Protein AF-A0A9W7G4L8-F1 (afdb_monomer_lite)

Foldseek 3Di:
DDPDDPPPPPPDWFPVLVVLLVLLVVLLVVQCVLPDPDDLSNVLSVLSVVLSVVLCVVCVVCVGHTDDVLLVVLSVLSSLLSVLLSCLSPDDDDDPALSVLLNSLSSVQSSVVSSVSNVVSVVLVLPPDDDPVVVVVVVVVVVVVVVVVVVVVVVVVVLVVLLPDDPFADDPVQKAFPCVPDFPADDPFWTWTWIAGPNDIWIKTKGFPQPDDPVVVVVSVVLVVQQCVVQNPDDDPQAWHWSHWHPPDPGMTITTTHDASNAFQLVQLLPPSSLVSCDPVLLLQQLLSVLVSQLSQVPDVQRKDQQADARNQWGQHSPSHTHGHDSSVMDRDPPDDPVVVVVVVPPDDDPHDLLQFALCCLVVNPVPDDLLRVLLSSLSRLQCSQPSDRRPPPDDNVRSNCCVHPVVDGGDDQRPDPDVLSSVLSCQSNHNDSVSHDGSVVSSVSSVVVVVVVVVVVVVVSVVVVVVVVVVVVVVVVVVVVVVVVVVVVVVVVVVVVVVVVVVVVVVPPDDDDDDDDDDDDDFAEDQEPVVQLVLLVCCLVPVVVSCVPRNDQCNYACQNYAELALSCALSQCDADAPLNYACQNHAELHCNCANNQNYAYAPLNYACQNHAYQACNCAQNQNHAHAPLNYECQNHAYQALNCQQNCCHAHAPCNYECQNYAELHNNCQNNCNYAHAPCNYACQNYAEQDSNCHNVQQYAHQNQNYDCVNHNYQHNNCHNNNNHDPRSDYPPHD

InterPro domains:
  IPR000719 Protein kinase domain [PS50011] (178-450)
  IPR000719 Protein kinase domain [SM00220] (178-447)
  IPR001245 Serine-threonine/tyrosine-protein kinase, catalytic domain [PF07714] (209-445)
  IPR005046 Protein of unknown function DUF285 [PF03382] (623-727)
  IPR008271 Serine/threonine-protein kinase, active site [PS00108] (304-316)
  IPR011009 Protein kinase-like domain superfamily [SSF56112] (170-447)
  IPR011889 Bacterial surface protein 26-residue repeat [TIGR02167] (568-591)
  IPR011889 Bacterial surface protein 26-residue repeat [TIGR02167] (594-616)
  IPR011889 Bacterial surface protein 26-residue repeat [TIGR02167] (618-641)
  IPR011889 Bacterial surface protein 26-residue repeat [TIGR02167] (643-666)
  IPR011889 Bacterial surface protein 26-residue repeat [TIGR02167] (668-692)
  IPR051681 Serine/Threonine Kinases and Pseudokinases [PTHR44329] (178-455)

Structure (mmCIF, N/CA/C/O backbone):
data_AF-A0A9W7G4L8-F1
#
_entry.id   AF-A0A9W7G4L8-F1
#
loop_
_atom_site.group_PDB
_atom_site.id
_atom_site.type_symbol
_atom_site.label_atom_id
_atom_site.label_alt_id
_atom_site.label_comp_id
_atom_site.label_asym_id
_atom_site.label_entity_id
_atom_site.label_seq_id
_atom_site.pdbx_PDB_ins_code
_atom_site.Cartn_x
_atom_site.Cartn_y
_atom_site.Cartn_z
_atom_site.occupancy
_atom_site.B_iso_or_equiv
_atom_site.auth_seq_id
_atom_site.auth_comp_id
_atom_site.auth_asym_id
_atom_site.auth_atom_id
_atom_site.pdbx_PDB_model_num
ATOM 1 N N . MET A 1 1 ? -9.254 -27.328 10.729 1.00 25.34 1 MET A N 1
ATOM 2 C CA . MET A 1 1 ? -8.578 -26.326 9.872 1.00 25.34 1 MET A CA 1
ATOM 3 C C . MET A 1 1 ? -9.595 -25.864 8.834 1.00 25.34 1 MET A C 1
ATOM 5 O O . MET A 1 1 ? -10.132 -26.723 8.161 1.00 25.34 1 MET A O 1
ATOM 9 N N . SER A 1 2 ? -9.994 -24.607 8.681 1.00 24.39 2 SER A N 1
ATOM 10 C CA . SER A 1 2 ? -9.556 -23.349 9.281 1.00 24.39 2 SER A CA 1
ATOM 11 C C . SER A 1 2 ? -10.777 -22.431 9.430 1.00 24.39 2 SER A C 1
ATOM 13 O O . SER A 1 2 ? -11.347 -21.975 8.441 1.00 24.39 2 SER A O 1
ATOM 15 N N . SER A 1 3 ? -11.153 -22.144 10.672 1.00 23.77 3 SER A N 1
ATOM 16 C CA . SER A 1 3 ? -12.127 -21.129 11.091 1.00 23.77 3 SER A CA 1
ATOM 17 C C . SER A 1 3 ? -11.488 -19.731 11.216 1.00 23.77 3 SER A C 1
ATOM 19 O O . SER A 1 3 ? -11.951 -18.885 11.972 1.00 23.77 3 SER A O 1
ATOM 21 N N . SER A 1 4 ? -10.421 -19.458 10.461 1.00 26.75 4 SER A N 1
ATOM 22 C CA . SER A 1 4 ? -9.493 -18.347 10.726 1.00 26.75 4 SER A CA 1
ATOM 23 C C . SER A 1 4 ? -9.721 -17.078 9.892 1.00 26.75 4 SER A C 1
ATOM 25 O O . SER A 1 4 ? -8.791 -16.294 9.741 1.00 26.75 4 SER A O 1
ATOM 27 N N . VAL A 1 5 ? -10.906 -16.855 9.310 1.00 23.89 5 VAL A N 1
ATOM 28 C CA . VAL A 1 5 ? -11.107 -15.723 8.369 1.00 23.89 5 VAL A CA 1
ATOM 29 C C . VAL A 1 5 ? -12.025 -14.613 8.906 1.00 23.89 5 VAL A C 1
ATOM 31 O O . VAL A 1 5 ? -12.007 -13.506 8.378 1.00 23.89 5 VAL A O 1
ATOM 34 N N . ASN A 1 6 ? -12.748 -14.816 10.014 1.00 25.55 6 ASN A N 1
ATOM 35 C CA . ASN A 1 6 ? -13.729 -13.821 10.487 1.00 25.55 6 ASN A CA 1
ATOM 36 C C . ASN A 1 6 ? -13.245 -12.859 11.593 1.00 25.55 6 ASN A C 1
ATOM 38 O O . ASN A 1 6 ? -13.984 -11.943 11.943 1.00 25.5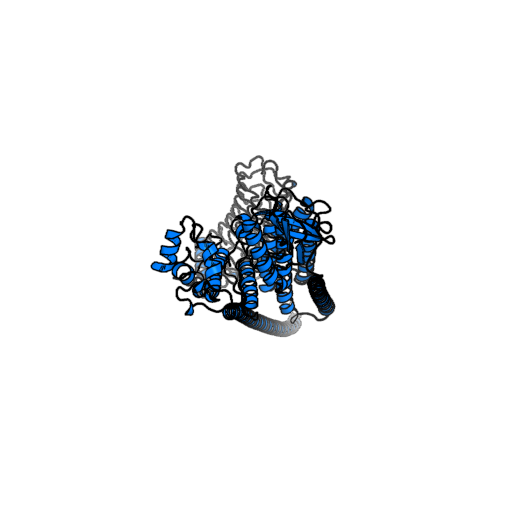5 6 ASN A O 1
ATOM 42 N N . GLY A 1 7 ? -12.015 -12.995 12.101 1.00 24.53 7 GLY A N 1
ATOM 43 C CA . GLY A 1 7 ? -11.478 -12.127 13.168 1.00 24.53 7 GLY A CA 1
ATOM 44 C C . GLY A 1 7 ? -10.692 -10.896 12.696 1.00 24.53 7 GLY A C 1
ATOM 45 O O . GLY A 1 7 ? -10.524 -9.945 13.448 1.00 24.53 7 GLY A O 1
ATOM 46 N N . LEU A 1 8 ? -10.244 -10.866 11.438 1.00 23.50 8 LEU A N 1
ATOM 47 C CA . LEU A 1 8 ? -9.297 -9.853 10.944 1.00 23.50 8 LEU A CA 1
ATOM 48 C C . LEU A 1 8 ? -9.942 -8.576 10.375 1.00 23.50 8 LEU A C 1
ATOM 50 O O . LEU A 1 8 ? -9.229 -7.696 9.909 1.00 23.50 8 LEU A O 1
ATOM 54 N N . SER A 1 9 ? -11.276 -8.434 10.401 1.00 24.00 9 SER A N 1
ATOM 55 C CA . SER A 1 9 ? -11.949 -7.271 9.780 1.00 24.00 9 SER A CA 1
ATOM 56 C C . SER A 1 9 ? -12.398 -6.163 10.745 1.00 24.00 9 SER A C 1
ATOM 58 O O . SER A 1 9 ? -12.967 -5.165 10.288 1.00 24.00 9 SER A O 1
ATOM 60 N N . LYS A 1 10 ? -12.146 -6.295 12.058 1.00 27.48 10 LYS A N 1
ATOM 61 C CA . LYS A 1 10 ? -12.706 -5.381 13.074 1.00 27.48 10 LYS A CA 1
ATOM 62 C C . LYS A 1 10 ? -11.692 -4.575 13.910 1.00 27.48 10 LYS A C 1
ATOM 64 O O . LYS A 1 10 ? -12.142 -3.836 14.770 1.00 27.48 10 LYS A O 1
ATOM 69 N N . VAL A 1 11 ? -10.383 -4.649 13.633 1.00 29.66 11 VAL A N 1
ATOM 70 C CA . VAL A 1 11 ? -9.324 -3.949 14.414 1.00 29.66 11 VAL A CA 1
ATOM 71 C C . VAL A 1 11 ? -8.499 -2.980 13.557 1.00 29.66 11 VAL A C 1
ATOM 73 O O . VAL A 1 11 ? -7.297 -2.841 13.699 1.00 29.66 11 VAL A O 1
ATOM 76 N N . ILE A 1 12 ? -9.123 -2.302 12.607 1.00 30.98 12 ILE A N 1
ATOM 77 C CA . ILE A 1 12 ? -8.446 -1.231 11.872 1.00 30.98 12 ILE A CA 1
ATOM 78 C C . ILE A 1 12 ? -9.491 -0.138 11.737 1.00 30.98 12 ILE A C 1
ATOM 80 O O . ILE A 1 12 ? -10.487 -0.412 11.060 1.00 30.98 12 ILE A O 1
ATOM 84 N N . ASN A 1 13 ? -9.340 0.985 12.462 1.00 35.25 13 ASN A N 1
ATOM 85 C CA . ASN A 1 13 ? -9.648 2.318 11.914 1.00 35.25 13 ASN A CA 1
ATOM 86 C C . ASN A 1 13 ? -9.528 3.556 12.823 1.00 35.25 13 ASN A C 1
ATOM 88 O O . ASN A 1 13 ? -9.537 4.640 12.256 1.00 35.25 13 ASN A O 1
ATOM 92 N N . ASP A 1 14 ? -9.361 3.490 14.144 1.00 33.91 14 ASP A N 1
ATOM 93 C CA . ASP A 1 14 ? -9.405 4.740 14.930 1.00 33.91 14 ASP A CA 1
ATOM 94 C C . ASP A 1 14 ? -7.999 5.204 15.355 1.00 33.91 14 ASP A C 1
ATOM 96 O O . ASP A 1 14 ? -7.433 4.702 16.319 1.00 33.91 14 ASP A O 1
ATOM 100 N N . GLY A 1 15 ? -7.421 6.151 14.599 1.00 41.41 15 GLY A N 1
ATOM 101 C CA . GLY A 1 15 ? -6.197 6.900 14.956 1.00 41.41 15 GLY A CA 1
ATOM 102 C C . GLY A 1 15 ? -5.035 6.789 13.966 1.00 41.41 15 GLY A C 1
ATOM 103 O O . GLY A 1 15 ? -4.274 7.739 13.785 1.00 41.41 15 GLY A O 1
ATOM 104 N N . VAL A 1 16 ? -4.971 5.681 13.229 1.00 43.41 16 VAL A N 1
ATOM 105 C CA . VAL A 1 16 ? -3.884 5.392 12.278 1.00 43.41 16 VAL A CA 1
ATOM 106 C C . VAL A 1 16 ? -3.793 6.459 11.168 1.00 43.41 16 VAL A C 1
ATOM 108 O O . VAL A 1 16 ? -2.751 6.656 10.570 1.00 43.41 16 VAL A O 1
ATOM 111 N N . GLU A 1 17 ? -4.857 7.212 10.905 1.00 44.16 17 GLU A N 1
ATOM 112 C CA . GLU A 1 17 ? -4.937 8.230 9.847 1.00 44.16 17 GLU A CA 1
ATOM 113 C C . GLU A 1 17 ? -4.201 9.531 10.157 1.00 44.16 17 GLU A C 1
ATOM 115 O O . GLU A 1 17 ? -3.585 10.113 9.263 1.00 44.16 17 GLU A O 1
ATOM 120 N N . TYR A 1 18 ? -4.236 9.967 11.417 1.00 42.50 18 TYR A N 1
ATOM 121 C CA . TYR A 1 18 ? -3.480 11.131 11.880 1.00 42.50 18 TYR A CA 1
ATOM 122 C C . TYR A 1 18 ? -2.010 10.776 12.129 1.00 42.50 18 TYR A C 1
ATOM 124 O O . TYR A 1 18 ? -1.139 11.602 11.881 1.00 42.50 18 TYR A O 1
ATOM 132 N N . GLU A 1 19 ? -1.732 9.531 12.523 1.00 44.22 19 GLU A N 1
ATOM 133 C CA . GLU A 1 19 ? -0.383 8.959 12.633 1.00 44.22 19 GLU A CA 1
ATOM 134 C C . GLU A 1 19 ? 0.278 8.840 11.246 1.00 44.22 19 GLU A C 1
ATOM 136 O O . GLU A 1 19 ? 1.390 9.316 11.032 1.00 44.22 19 GLU A O 1
ATOM 141 N N . ILE A 1 20 ? -0.470 8.346 10.249 1.00 43.84 20 ILE A N 1
ATOM 142 C CA . ILE A 1 20 ? -0.084 8.365 8.834 1.00 43.84 20 ILE A CA 1
ATOM 143 C C . ILE A 1 20 ? 0.226 9.797 8.367 1.00 43.84 20 ILE A C 1
ATOM 145 O O . ILE A 1 20 ? 1.242 10.017 7.711 1.00 43.84 20 ILE A O 1
ATOM 149 N N . LEU A 1 21 ? -0.643 10.765 8.667 1.00 44.25 21 LEU A N 1
ATOM 150 C CA . LEU A 1 21 ? -0.461 12.167 8.277 1.00 44.25 21 LEU A CA 1
ATOM 151 C C . LEU A 1 21 ? 0.745 12.823 8.949 1.00 44.25 21 LEU A C 1
ATOM 153 O O . LEU A 1 21 ? 1.451 13.574 8.283 1.00 44.25 21 LEU A O 1
ATOM 157 N N . GLY A 1 22 ? 0.984 12.529 10.228 1.00 49.91 22 GLY A N 1
ATOM 158 C CA . GLY A 1 22 ? 2.140 13.006 10.985 1.00 49.91 22 GLY A CA 1
ATOM 159 C C . GLY A 1 22 ? 3.452 12.472 10.416 1.00 49.91 22 GLY A C 1
ATOM 160 O O . GLY A 1 22 ? 4.349 13.252 10.109 1.00 49.91 22 GLY A O 1
ATOM 161 N N . GLU A 1 23 ? 3.528 11.165 10.154 1.00 48.69 23 GLU A N 1
ATOM 162 C CA . GLU A 1 23 ? 4.689 10.550 9.500 1.00 48.69 23 GLU A CA 1
ATOM 163 C C . GLU A 1 23 ? 4.917 11.102 8.083 1.00 48.69 23 GLU A C 1
ATOM 165 O O . GLU A 1 23 ? 6.047 11.342 7.658 1.00 48.69 23 GLU A O 1
ATOM 170 N N . ILE A 1 24 ? 3.838 11.331 7.332 1.00 48.25 24 ILE A N 1
ATOM 171 C CA . ILE A 1 24 ? 3.895 11.968 6.016 1.00 48.25 24 ILE A CA 1
ATOM 172 C C . ILE A 1 24 ? 4.435 13.409 6.127 1.00 48.25 24 ILE A C 1
ATOM 174 O O . ILE A 1 24 ? 5.245 13.815 5.288 1.00 48.25 24 ILE A O 1
ATOM 178 N N . HIS A 1 25 ? 4.006 14.167 7.139 1.00 56.31 25 HIS A N 1
ATOM 179 C CA . HIS A 1 25 ? 4.469 15.528 7.418 1.00 56.31 25 HIS A CA 1
ATOM 180 C C . HIS A 1 25 ? 5.966 15.564 7.709 1.00 56.31 25 HIS A C 1
ATOM 182 O O . HIS A 1 25 ? 6.697 16.315 7.068 1.00 56.31 25 HIS A O 1
ATOM 188 N N . GLU A 1 26 ? 6.428 14.705 8.613 1.00 55.81 26 GLU A N 1
ATOM 189 C CA . GLU A 1 26 ? 7.828 14.621 9.030 1.00 55.81 26 GLU A CA 1
ATOM 190 C C . GLU A 1 26 ? 8.744 14.226 7.865 1.00 55.81 26 GLU A C 1
ATOM 192 O O . GLU A 1 26 ? 9.827 14.791 7.667 1.00 55.81 26 GLU A O 1
ATOM 197 N N . VAL A 1 27 ? 8.278 13.301 7.022 1.00 50.72 27 VAL A N 1
ATOM 198 C CA . VAL A 1 27 ? 8.968 12.939 5.787 1.00 50.72 27 VAL A CA 1
ATOM 199 C C . VAL A 1 27 ? 9.028 14.129 4.833 1.00 50.72 27 VAL A C 1
ATOM 201 O O . VAL A 1 27 ? 10.099 14.424 4.313 1.00 50.72 27 VAL A O 1
ATOM 204 N N . VAL A 1 28 ? 7.926 14.835 4.583 1.00 52.88 28 VAL A N 1
ATOM 205 C CA . VAL A 1 28 ? 7.925 15.970 3.650 1.00 52.88 28 VAL A CA 1
ATOM 206 C C . VAL A 1 28 ? 8.770 17.136 4.161 1.00 52.88 28 VAL A C 1
ATOM 208 O O . VAL A 1 28 ? 9.534 17.687 3.373 1.00 52.88 28 VAL A O 1
ATOM 211 N N . GLU A 1 29 ? 8.746 17.450 5.455 1.00 60.41 29 GLU A N 1
ATOM 212 C CA . GLU A 1 29 ? 9.620 18.463 6.065 1.00 60.41 29 GLU A CA 1
ATOM 213 C C . GLU A 1 29 ? 11.103 18.077 5.969 1.00 60.41 29 GLU A C 1
ATOM 215 O O . GLU A 1 29 ? 11.949 18.895 5.591 1.00 60.41 29 GLU A O 1
ATOM 220 N N . SER A 1 30 ? 11.425 16.802 6.204 1.00 53.12 30 SER A N 1
ATOM 221 C CA . SER A 1 30 ? 12.777 16.271 5.999 1.00 53.12 30 SER A CA 1
ATOM 222 C C . SER A 1 30 ? 13.229 16.418 4.543 1.00 53.12 30 SER A C 1
ATOM 224 O O . SER A 1 30 ? 14.379 16.756 4.267 1.00 53.12 30 SER A O 1
ATOM 226 N N . LEU A 1 31 ? 12.327 16.221 3.583 1.00 51.66 31 LEU A N 1
ATOM 227 C CA . LEU A 1 31 ? 12.619 16.374 2.159 1.00 51.66 31 LEU A CA 1
ATOM 228 C C . LEU A 1 31 ? 12.718 17.842 1.722 1.00 51.66 31 LEU A C 1
ATOM 230 O O . LEU A 1 31 ? 13.577 18.167 0.902 1.00 51.66 31 LEU A O 1
ATOM 234 N N . GLU A 1 32 ? 11.903 18.736 2.285 1.00 59.34 32 GLU A N 1
ATOM 235 C CA . GLU A 1 32 ? 12.012 20.191 2.103 1.00 59.34 32 GLU A CA 1
ATOM 236 C C . GLU A 1 32 ? 13.376 20.708 2.584 1.00 59.34 32 GLU A C 1
ATOM 238 O O . GLU A 1 32 ? 13.990 21.544 1.915 1.00 59.34 32 GLU A O 1
ATOM 243 N N . SER A 1 33 ? 13.889 20.145 3.683 1.00 58.91 33 SER A N 1
ATOM 244 C CA . SER A 1 33 ? 15.222 20.430 4.226 1.00 58.91 33 SER A CA 1
ATOM 245 C C . SER A 1 33 ? 16.358 19.919 3.323 1.00 58.91 33 SER A C 1
ATOM 247 O O . SER A 1 33 ? 17.348 20.619 3.101 1.00 58.91 33 SER A O 1
ATOM 249 N N . ILE A 1 34 ? 16.205 18.732 2.721 1.00 51.81 34 ILE A N 1
ATOM 250 C CA . ILE A 1 34 ? 17.234 18.109 1.866 1.00 51.81 34 ILE A CA 1
ATOM 251 C C . ILE A 1 34 ? 17.341 18.769 0.475 1.00 51.81 34 ILE A C 1
ATOM 253 O O . ILE A 1 34 ? 18.429 18.822 -0.102 1.00 51.81 34 ILE A O 1
ATOM 257 N N . VAL A 1 35 ? 16.237 19.243 -0.115 1.00 55.12 35 VAL A N 1
ATOM 258 C CA . VAL A 1 35 ? 16.172 19.496 -1.570 1.00 55.12 35 VAL A CA 1
ATOM 259 C C . VAL A 1 35 ? 16.666 20.880 -2.027 1.00 55.12 35 VAL A C 1
ATOM 261 O O . VAL A 1 35 ? 16.933 21.031 -3.217 1.00 55.12 35 VAL A O 1
ATOM 264 N N . GLY A 1 36 ? 16.906 21.852 -1.138 1.00 47.91 36 GLY A N 1
ATOM 265 C CA . GLY A 1 36 ? 17.695 23.068 -1.422 1.00 47.91 36 GLY A CA 1
ATOM 266 C C . GLY A 1 36 ? 17.261 23.908 -2.646 1.00 47.91 36 GLY A C 1
ATOM 267 O O . GLY A 1 36 ? 17.556 23.596 -3.796 1.00 47.91 36 GLY A O 1
ATOM 268 N N . GLY A 1 37 ? 16.597 25.039 -2.385 1.00 48.28 37 GLY A N 1
ATOM 269 C CA . GLY A 1 37 ? 16.167 26.089 -3.329 1.00 48.28 37 GLY A CA 1
ATOM 270 C C . GLY A 1 37 ? 16.635 26.019 -4.799 1.00 48.28 37 GLY A C 1
ATOM 271 O O . GLY A 1 37 ? 17.684 26.564 -5.129 1.00 48.28 37 GLY A O 1
ATOM 272 N N . LYS A 1 38 ? 15.745 25.513 -5.676 1.00 45.59 38 LYS A N 1
ATOM 273 C CA . LYS A 1 38 ? 15.726 25.562 -7.167 1.00 45.59 38 LYS A CA 1
ATOM 274 C C . LYS A 1 38 ? 16.142 24.273 -7.901 1.00 45.59 38 LYS A C 1
ATOM 276 O O . LYS A 1 38 ? 16.933 24.311 -8.839 1.00 45.59 38 LYS A O 1
ATOM 281 N N . SER A 1 39 ? 15.524 23.136 -7.577 1.00 51.03 39 SER A N 1
ATOM 282 C CA . SER A 1 39 ? 15.494 21.976 -8.490 1.00 51.03 39 SER A CA 1
ATOM 283 C C . SER A 1 39 ? 14.071 21.435 -8.678 1.00 51.03 39 SER A C 1
ATOM 285 O O . SER A 1 39 ? 13.209 21.716 -7.852 1.00 51.03 39 SER A O 1
ATOM 287 N N . ALA A 1 40 ? 13.807 20.662 -9.742 1.00 45.88 40 ALA A N 1
ATOM 288 C CA . ALA A 1 40 ? 12.498 20.045 -10.022 1.00 45.88 40 ALA A CA 1
ATOM 289 C C . ALA A 1 40 ? 11.935 19.214 -8.847 1.00 45.88 40 ALA A C 1
ATOM 291 O O . ALA A 1 40 ? 10.723 19.078 -8.712 1.00 45.88 40 ALA A O 1
ATOM 292 N N . ALA A 1 41 ? 12.800 18.733 -7.948 1.00 48.38 41 ALA A N 1
ATOM 293 C CA . ALA A 1 41 ? 12.386 18.071 -6.717 1.00 48.38 41 ALA A CA 1
ATOM 294 C C . ALA A 1 41 ? 11.678 19.023 -5.721 1.00 48.38 41 ALA A C 1
ATOM 296 O O . ALA A 1 41 ? 10.802 18.567 -5.001 1.00 48.38 41 ALA A O 1
ATOM 297 N N . ASN A 1 42 ? 11.945 20.341 -5.724 1.00 55.97 42 ASN A N 1
ATOM 298 C CA . ASN A 1 42 ? 11.228 21.310 -4.869 1.00 55.97 42 ASN A CA 1
ATOM 299 C C . ASN A 1 42 ? 9.764 21.507 -5.283 1.00 55.97 42 ASN A C 1
ATOM 301 O O . ASN A 1 42 ? 8.924 21.803 -4.438 1.00 55.97 42 ASN A O 1
ATOM 305 N N . GLU A 1 43 ? 9.461 21.409 -6.578 1.00 54.66 43 GLU A N 1
ATOM 306 C CA . GLU A 1 43 ? 8.090 21.563 -7.075 1.00 54.66 43 GLU A CA 1
ATOM 307 C C . GLU A 1 43 ? 7.232 20.354 -6.689 1.00 54.66 43 GLU A C 1
ATOM 309 O O . GLU A 1 43 ? 6.071 20.497 -6.319 1.00 54.66 43 GLU A O 1
ATOM 314 N N . GLU A 1 44 ? 7.819 19.161 -6.719 1.00 52.97 44 GLU A N 1
ATOM 315 C CA . GLU A 1 44 ? 7.126 17.925 -6.364 1.00 52.97 44 GLU A CA 1
ATOM 316 C C . GLU A 1 44 ? 7.004 17.739 -4.844 1.00 52.97 44 GLU A C 1
ATOM 318 O O . GLU A 1 44 ? 5.946 17.335 -4.367 1.00 52.97 44 GLU A O 1
ATOM 323 N N . VAL A 1 45 ? 8.008 18.168 -4.071 1.00 56.03 45 VAL A N 1
ATOM 324 C CA . VAL A 1 45 ? 7.892 18.299 -2.611 1.00 56.03 45 VAL A CA 1
ATOM 325 C C . VAL A 1 45 ? 6.793 19.309 -2.250 1.00 56.03 45 VAL A C 1
ATOM 327 O O . VAL A 1 45 ? 5.914 18.980 -1.466 1.00 56.03 45 VAL A O 1
ATOM 330 N N . ARG A 1 46 ? 6.709 20.470 -2.923 1.00 60.78 46 ARG A N 1
ATOM 331 C CA . ARG A 1 46 ? 5.580 21.410 -2.744 1.00 60.78 46 ARG A CA 1
ATOM 332 C C . ARG A 1 46 ? 4.218 20.805 -3.072 1.00 60.78 46 ARG A C 1
ATOM 334 O O . ARG A 1 46 ? 3.232 21.144 -2.415 1.00 60.78 46 ARG A O 1
ATOM 341 N N . LYS A 1 47 ? 4.126 19.963 -4.105 1.00 56.19 47 LYS A N 1
ATOM 342 C CA . LYS A 1 47 ? 2.884 19.252 -4.450 1.00 56.19 47 LYS A CA 1
ATOM 343 C C . LYS A 1 47 ? 2.520 18.222 -3.388 1.00 56.19 47 LYS A C 1
ATOM 345 O O . LYS A 1 47 ? 1.342 18.143 -3.053 1.00 56.19 47 LYS A O 1
ATOM 350 N N . ALA A 1 48 ? 3.497 17.511 -2.823 1.00 53.03 48 ALA A N 1
ATOM 351 C CA . ALA A 1 48 ? 3.289 16.639 -1.670 1.00 53.03 48 ALA A CA 1
ATOM 352 C C . ALA A 1 48 ? 2.768 17.442 -0.465 1.00 53.03 48 ALA A C 1
ATOM 354 O O . ALA A 1 48 ? 1.695 17.125 0.037 1.00 53.03 48 ALA A O 1
ATOM 355 N N . SER A 1 49 ? 3.411 18.559 -0.099 1.00 57.75 49 SER A N 1
ATOM 356 C CA . SER A 1 49 ? 2.953 19.458 0.979 1.00 57.75 49 SER A CA 1
ATOM 357 C C . SER A 1 49 ? 1.544 20.008 0.730 1.00 57.75 49 SER A C 1
ATOM 359 O O . SER A 1 49 ? 0.760 20.202 1.658 1.00 57.75 49 SER A O 1
ATOM 361 N N . LYS A 1 50 ? 1.178 20.262 -0.533 1.00 59.75 50 LYS A N 1
ATOM 362 C CA . LYS A 1 50 ? -0.166 20.724 -0.906 1.00 59.75 50 LYS A CA 1
ATOM 363 C C . LYS A 1 50 ? -1.217 19.613 -0.814 1.00 59.75 50 LYS A C 1
ATOM 365 O O . LYS A 1 50 ? -2.323 19.893 -0.356 1.00 59.75 50 LYS A O 1
ATOM 370 N N . LEU A 1 51 ? -0.877 18.390 -1.226 1.00 53.97 51 LEU A N 1
ATOM 371 C CA . LEU A 1 51 ? -1.746 17.217 -1.106 1.00 53.97 51 LEU A CA 1
ATOM 372 C C . LEU A 1 51 ? -2.010 16.891 0.365 1.00 53.97 51 LEU A C 1
ATOM 374 O O . LEU A 1 51 ? -3.151 16.655 0.741 1.00 53.97 51 LEU A O 1
ATOM 378 N N . ILE A 1 52 ? -0.981 16.981 1.208 1.00 55.59 52 ILE A N 1
ATOM 379 C CA . ILE A 1 52 ? -1.099 16.821 2.659 1.00 55.59 52 ILE A CA 1
ATOM 380 C C . ILE A 1 52 ? -2.094 17.830 3.228 1.00 55.59 52 ILE A C 1
ATOM 382 O O . ILE A 1 52 ? -3.065 17.427 3.850 1.00 55.59 52 ILE A O 1
ATOM 386 N N . LYS A 1 53 ? -1.970 19.118 2.889 1.00 58.62 53 LYS A N 1
ATOM 387 C CA . LYS A 1 53 ? -2.940 20.145 3.315 1.00 58.62 53 LYS A CA 1
ATOM 388 C C . LYS A 1 53 ? -4.370 19.896 2.829 1.00 58.62 53 LYS A C 1
ATOM 390 O O . LYS A 1 53 ? -5.330 20.285 3.494 1.00 58.62 53 LYS A O 1
ATOM 395 N N . GLN A 1 54 ? -4.542 19.294 1.651 1.00 52.97 54 GLN A N 1
ATOM 396 C CA . GLN A 1 54 ? -5.863 18.897 1.149 1.00 52.97 54 GLN A CA 1
ATOM 397 C C . GLN A 1 54 ? -6.435 17.734 1.966 1.00 52.97 54 GLN A C 1
ATOM 399 O O . GLN A 1 54 ? -7.603 17.785 2.349 1.00 52.97 54 GLN A O 1
ATOM 404 N N . VAL A 1 55 ? -5.610 16.732 2.271 1.00 51.78 55 VAL A N 1
ATOM 405 C CA . VAL A 1 55 ? -5.948 15.599 3.138 1.00 51.78 55 VAL A CA 1
ATOM 406 C C . VAL A 1 55 ? -6.287 16.086 4.555 1.00 51.78 55 VAL A C 1
ATOM 408 O O . VAL A 1 55 ? -7.337 15.739 5.084 1.00 51.78 55 VAL A O 1
ATOM 411 N N . GLU A 1 56 ? -5.484 16.970 5.145 1.00 55.12 56 GLU A N 1
ATOM 412 C CA . GLU A 1 56 ? -5.758 17.593 6.445 1.00 55.12 56 GLU A CA 1
ATOM 413 C C . GLU A 1 56 ? -7.095 18.338 6.445 1.00 55.12 56 GLU A C 1
ATOM 415 O O . GLU A 1 56 ? -7.900 18.171 7.355 1.00 55.12 56 GLU A O 1
ATOM 420 N N . GLY A 1 57 ? -7.385 19.120 5.400 1.00 52.78 57 GLY A N 1
ATOM 421 C CA . GLY A 1 57 ? -8.662 19.828 5.270 1.00 52.78 57 GLY A CA 1
ATOM 422 C C . GLY A 1 57 ? -9.874 18.899 5.132 1.00 52.78 57 GLY A C 1
ATOM 423 O O . GLY A 1 57 ? -10.993 19.291 5.466 1.00 52.78 57 GLY A O 1
ATOM 424 N N . VAL A 1 58 ? -9.655 17.675 4.652 1.00 49.22 58 VAL A N 1
ATOM 425 C CA . VAL A 1 58 ? -10.662 16.621 4.513 1.00 49.22 58 VAL A CA 1
ATOM 426 C C . VAL A 1 58 ? -10.904 15.881 5.826 1.00 49.22 58 VAL A C 1
ATOM 428 O O . VAL A 1 58 ? -12.050 15.531 6.101 1.00 49.22 58 VAL A O 1
ATOM 431 N N . ILE A 1 59 ? -9.860 15.651 6.626 1.00 47.19 59 ILE A N 1
ATOM 432 C CA . ILE A 1 59 ? -9.942 14.912 7.896 1.00 47.19 59 ILE A CA 1
ATOM 433 C C . ILE A 1 59 ? -10.250 15.850 9.073 1.00 47.19 59 ILE A C 1
ATOM 435 O O . ILE A 1 59 ? -10.899 15.439 10.028 1.00 47.19 59 ILE A O 1
ATOM 439 N N . ALA A 1 60 ? -9.922 17.142 8.978 1.00 48.38 60 ALA A N 1
ATOM 440 C CA . ALA A 1 60 ? -10.220 18.157 9.995 1.00 48.38 60 ALA A CA 1
ATOM 441 C C . ALA A 1 60 ? -11.685 18.174 10.501 1.00 48.38 60 ALA A C 1
ATOM 443 O O . ALA A 1 60 ? -11.888 18.365 11.700 1.00 48.38 60 ALA A O 1
ATOM 444 N N . PRO A 1 61 ? -12.727 17.941 9.672 1.00 41.84 61 PRO A N 1
ATOM 445 C CA . PRO A 1 61 ? -14.109 17.813 10.144 1.00 41.84 61 PRO A CA 1
ATOM 446 C C . PRO A 1 61 ? -14.407 16.514 10.915 1.00 41.84 61 PRO A C 1
ATOM 448 O O . PRO A 1 61 ? -15.435 16.444 11.591 1.00 41.84 61 PRO A O 1
ATOM 451 N N . TYR A 1 62 ? -13.562 15.486 10.788 1.00 43.75 62 TYR A N 1
ATOM 452 C CA . TYR A 1 62 ? -13.742 14.170 11.403 1.00 43.75 62 TYR A CA 1
ATOM 453 C C . TYR A 1 62 ? -13.174 14.075 12.819 1.00 43.75 62 TYR A C 1
ATOM 455 O O . TYR A 1 62 ? -13.629 13.199 13.531 1.00 43.75 62 TYR A O 1
ATOM 463 N N . ASN A 1 63 ? -12.300 14.987 13.263 1.00 41.94 63 ASN A N 1
ATOM 464 C CA . ASN A 1 63 ? -11.991 15.329 14.667 1.00 41.94 63 ASN A CA 1
ATOM 465 C C . ASN A 1 63 ? -12.265 14.211 15.715 1.00 41.94 63 ASN A C 1
ATOM 467 O O . ASN A 1 63 ? -13.131 14.357 16.583 1.00 41.94 63 ASN A O 1
ATOM 471 N N . GLY A 1 64 ? -11.575 13.069 15.587 1.00 44.34 64 GLY A N 1
ATOM 472 C CA . GLY A 1 64 ? -11.700 11.922 16.502 1.00 44.34 64 GLY A CA 1
ATOM 473 C C . GLY A 1 64 ? -12.908 10.990 16.290 1.00 44.34 64 GLY A C 1
ATOM 474 O O . GLY A 1 64 ? -13.289 10.271 17.209 1.00 44.34 64 GLY A O 1
ATOM 475 N N . LYS A 1 65 ? -13.546 10.993 15.115 1.00 37.47 65 LYS A N 1
ATOM 476 C CA . LYS A 1 65 ? -14.609 10.054 14.713 1.00 37.47 65 LYS A CA 1
ATOM 477 C C . LYS A 1 65 ? -14.112 9.105 13.626 1.00 37.47 65 LYS A C 1
ATOM 479 O O . LYS A 1 65 ? -13.392 9.541 12.738 1.00 37.47 65 LYS A O 1
ATOM 484 N N . GLU A 1 66 ? -14.599 7.861 13.677 1.00 41.16 66 GLU A N 1
ATOM 485 C CA . GLU A 1 66 ? -14.354 6.782 12.707 1.00 41.16 66 GLU A CA 1
ATOM 486 C C . GLU A 1 66 ? -14.459 7.306 11.264 1.00 41.16 66 GLU A C 1
ATOM 488 O O . GLU A 1 66 ? -15.538 7.682 10.786 1.00 41.16 66 GLU A O 1
ATOM 493 N N . VAL A 1 67 ? -13.322 7.359 10.582 1.00 47.50 67 VAL A N 1
ATOM 494 C CA . VAL A 1 67 ? -13.228 7.721 9.172 1.00 47.50 67 VAL A CA 1
ATOM 495 C C . VAL A 1 67 ? -13.457 6.460 8.339 1.00 47.50 67 VAL A C 1
ATOM 497 O O . VAL A 1 67 ? -13.160 5.328 8.739 1.00 47.50 67 VAL A O 1
ATOM 500 N N . ASP A 1 68 ? -14.102 6.640 7.189 1.00 51.53 68 ASP A N 1
ATOM 501 C CA . ASP A 1 68 ? -14.504 5.535 6.324 1.00 51.53 68 ASP A CA 1
ATOM 502 C C . ASP A 1 68 ? -13.279 4.694 5.921 1.00 51.53 68 ASP A C 1
ATOM 504 O O . ASP A 1 68 ? -12.251 5.240 5.523 1.00 51.53 68 ASP A O 1
ATOM 508 N N . LYS A 1 69 ? -13.386 3.358 5.973 1.00 46.44 69 LYS A N 1
ATOM 509 C CA . LYS A 1 69 ? -12.307 2.418 5.596 1.00 46.44 69 LYS A CA 1
ATOM 510 C C . LYS A 1 69 ? -11.700 2.733 4.229 1.00 46.44 69 LYS A C 1
ATOM 512 O O . LYS A 1 69 ? -10.534 2.436 3.999 1.00 46.44 69 LYS A O 1
ATOM 517 N N . ILE A 1 70 ? -12.472 3.334 3.326 1.00 42.28 70 ILE A N 1
ATOM 518 C CA . ILE A 1 70 ? -11.999 3.755 2.003 1.00 42.28 70 ILE A CA 1
ATOM 519 C C . ILE A 1 70 ? -10.986 4.914 2.105 1.00 42.28 70 ILE A C 1
ATOM 521 O O . ILE A 1 70 ? -9.971 4.889 1.411 1.00 42.28 70 ILE A O 1
ATOM 525 N N . VAL A 1 71 ? -11.213 5.887 2.994 1.00 49.88 71 VAL A N 1
ATOM 526 C CA . VAL A 1 71 ? -10.292 7.010 3.252 1.00 49.88 71 VAL A CA 1
ATOM 527 C C . VAL A 1 71 ? -9.044 6.522 3.998 1.00 49.88 71 VAL A C 1
ATOM 529 O O . VAL A 1 71 ? -7.940 6.904 3.621 1.00 49.88 71 VAL A O 1
ATOM 532 N N . PHE A 1 72 ? -9.187 5.581 4.938 1.00 51.81 72 PHE A N 1
ATOM 533 C CA . PHE A 1 72 ? -8.060 4.909 5.597 1.00 51.81 72 PHE A CA 1
ATOM 534 C C . PHE A 1 72 ? -7.096 4.222 4.605 1.00 51.81 72 PHE A C 1
ATOM 536 O O . PHE A 1 72 ? -5.879 4.413 4.662 1.00 51.81 72 PHE A O 1
ATOM 543 N N . PHE A 1 73 ? -7.625 3.436 3.657 1.00 49.25 73 PHE A N 1
ATOM 544 C CA . PHE A 1 73 ? -6.796 2.771 2.642 1.00 49.25 73 PHE A CA 1
ATOM 545 C C . PHE A 1 73 ? -6.154 3.765 1.667 1.00 49.25 73 PHE A C 1
ATOM 547 O O . PHE A 1 73 ? -4.998 3.575 1.292 1.00 49.25 73 PHE A O 1
ATOM 554 N N . ALA A 1 74 ? -6.861 4.841 1.302 1.00 50.25 74 ALA A N 1
ATOM 555 C CA . ALA A 1 74 ? -6.290 5.911 0.487 1.00 50.25 74 ALA A CA 1
ATOM 556 C C . ALA A 1 74 ? -5.120 6.604 1.212 1.00 50.25 74 ALA A C 1
ATOM 558 O O . ALA A 1 74 ? -4.082 6.848 0.605 1.00 50.25 74 ALA A O 1
ATOM 559 N N . LEU A 1 75 ? -5.240 6.845 2.520 1.00 53.19 75 LEU A N 1
ATOM 560 C CA . LEU A 1 75 ? -4.187 7.434 3.353 1.00 53.19 75 LEU A CA 1
ATOM 561 C C . LEU A 1 75 ? -2.951 6.543 3.483 1.00 53.19 75 LEU A C 1
ATOM 563 O O . LEU A 1 75 ? -1.831 7.036 3.359 1.00 53.19 75 LEU A O 1
ATOM 567 N N . GLN A 1 76 ? -3.129 5.233 3.661 1.00 54.69 76 GLN A N 1
ATOM 568 C CA . GLN A 1 76 ? -2.013 4.280 3.655 1.00 54.69 76 GLN A CA 1
ATOM 569 C C . GLN A 1 76 ? -1.281 4.253 2.302 1.00 54.69 76 GLN A C 1
ATOM 571 O O . GLN A 1 76 ? -0.051 4.222 2.267 1.00 54.69 76 GLN A O 1
ATOM 576 N N . ASP A 1 77 ? -2.007 4.344 1.185 1.00 51.09 77 ASP A N 1
ATOM 577 C CA . ASP A 1 77 ? -1.399 4.421 -0.149 1.00 51.09 77 ASP A CA 1
ATOM 578 C C . ASP A 1 77 ? -0.626 5.744 -0.363 1.00 51.09 77 ASP A C 1
ATOM 580 O O . ASP A 1 77 ? 0.450 5.737 -0.980 1.00 51.09 77 ASP A O 1
ATOM 584 N N . VAL A 1 78 ? -1.112 6.871 0.184 1.00 53.06 78 VAL A N 1
ATOM 585 C CA . VAL A 1 78 ? -0.378 8.157 0.224 1.00 53.06 78 VAL A CA 1
ATOM 586 C C . VAL A 1 78 ? 0.906 8.004 1.051 1.00 53.06 78 VAL A C 1
ATOM 588 O O . VAL A 1 78 ? 1.983 8.398 0.599 1.00 53.06 78 VAL A O 1
ATOM 591 N N . ARG A 1 79 ? 0.816 7.383 2.233 1.00 56.50 79 ARG A N 1
ATOM 592 C CA . ARG A 1 79 ? 1.935 7.175 3.164 1.00 56.50 79 ARG A CA 1
ATOM 593 C C . ARG A 1 79 ? 3.061 6.361 2.567 1.00 56.50 79 ARG A C 1
ATOM 595 O O . ARG A 1 79 ? 4.203 6.809 2.539 1.00 56.50 79 ARG A O 1
ATOM 602 N N . GLU A 1 80 ? 2.741 5.179 2.054 1.00 52.91 80 GLU A N 1
ATOM 603 C CA . GLU A 1 80 ? 3.720 4.292 1.427 1.00 52.91 80 GLU A CA 1
ATOM 604 C C . GLU A 1 80 ? 4.388 4.979 0.233 1.00 52.91 80 GLU A C 1
ATOM 606 O O . GLU A 1 80 ? 5.598 4.868 0.021 1.00 52.91 80 GLU A O 1
ATOM 611 N N . SER A 1 81 ? 3.625 5.776 -0.518 1.00 51.50 81 SER A N 1
ATOM 612 C CA . SER A 1 81 ? 4.157 6.570 -1.622 1.00 51.50 81 SER A CA 1
ATOM 613 C C . SER A 1 81 ? 5.182 7.614 -1.169 1.00 51.50 81 SER A C 1
ATOM 615 O O . SER A 1 81 ? 6.199 7.780 -1.846 1.00 51.50 81 SER A O 1
ATOM 617 N N . ILE A 1 82 ? 4.952 8.266 -0.029 1.00 53.12 82 ILE A N 1
ATOM 618 C CA . ILE A 1 82 ? 5.814 9.310 0.544 1.00 53.12 82 ILE A CA 1
ATOM 619 C C . ILE A 1 82 ? 7.030 8.713 1.282 1.00 53.12 82 ILE A C 1
ATOM 621 O O . ILE A 1 82 ? 8.147 9.205 1.131 1.00 53.12 82 ILE A O 1
ATOM 625 N N . LEU A 1 83 ? 6.887 7.579 1.969 1.00 53.09 83 LEU A N 1
ATOM 626 C CA . LEU A 1 83 ? 8.007 6.867 2.608 1.00 53.09 83 LEU A CA 1
ATOM 627 C C . LEU A 1 83 ? 8.996 6.282 1.594 1.00 53.09 83 LEU A C 1
ATOM 629 O O . LEU A 1 83 ? 10.215 6.325 1.783 1.00 53.09 83 LEU A O 1
ATOM 633 N N . ILE A 1 84 ? 8.490 5.743 0.486 1.00 50.44 84 ILE A N 1
ATOM 634 C CA . ILE A 1 84 ? 9.324 5.286 -0.632 1.00 50.44 84 ILE A CA 1
ATOM 635 C C . ILE A 1 84 ? 10.121 6.454 -1.228 1.00 50.44 84 ILE A C 1
ATOM 637 O O . ILE A 1 84 ? 11.292 6.310 -1.577 1.00 50.44 84 ILE A O 1
ATOM 641 N N . LEU A 1 85 ? 9.482 7.613 -1.331 1.00 50.47 85 LEU A N 1
ATOM 642 C CA . LEU A 1 85 ? 10.057 8.847 -1.846 1.00 50.47 85 LEU A CA 1
ATOM 643 C C . LEU A 1 85 ? 11.182 9.358 -0.925 1.00 50.47 85 LEU A C 1
ATOM 645 O O . LEU A 1 85 ? 12.253 9.697 -1.426 1.00 50.47 85 LEU A O 1
ATOM 649 N N . ALA A 1 86 ? 11.012 9.275 0.399 1.00 51.50 86 ALA A N 1
ATOM 650 C CA . ALA A 1 86 ? 12.060 9.550 1.389 1.00 51.50 86 ALA A CA 1
ATOM 651 C C . ALA A 1 86 ? 13.300 8.660 1.208 1.00 51.50 86 ALA A C 1
ATOM 653 O O . ALA A 1 86 ? 14.439 9.133 1.205 1.00 51.50 86 ALA A O 1
ATOM 654 N N . LYS A 1 87 ? 13.079 7.356 1.000 1.00 51.56 87 LYS A N 1
ATOM 655 C CA . LYS A 1 87 ? 14.145 6.357 0.806 1.00 51.56 87 LYS A CA 1
ATOM 656 C C . LYS A 1 87 ? 14.904 6.550 -0.509 1.00 51.56 87 LYS A C 1
ATOM 658 O O . LYS A 1 87 ? 16.111 6.334 -0.560 1.00 51.56 87 LYS A O 1
ATOM 663 N N . LEU A 1 88 ? 14.223 6.986 -1.568 1.00 47.97 88 LEU A N 1
ATOM 664 C CA . LEU A 1 88 ? 14.849 7.277 -2.861 1.00 47.97 88 LEU A CA 1
ATOM 665 C C . LEU A 1 88 ? 15.665 8.584 -2.859 1.00 47.97 88 LEU A C 1
ATOM 667 O O . LEU A 1 88 ? 16.638 8.668 -3.603 1.00 47.97 88 LEU A O 1
ATOM 671 N N . ILE A 1 89 ? 15.312 9.572 -2.024 1.00 49.62 89 ILE A N 1
ATOM 672 C CA . ILE A 1 89 ? 16.111 10.801 -1.828 1.00 49.62 89 ILE A CA 1
ATOM 673 C C . ILE A 1 89 ? 17.370 10.529 -0.997 1.00 49.62 89 ILE A C 1
ATOM 675 O O . ILE A 1 89 ? 18.416 11.122 -1.253 1.00 49.62 89 ILE A O 1
ATOM 679 N N . THR A 1 90 ? 17.278 9.632 -0.015 1.00 49.38 90 THR A N 1
ATOM 680 C CA . THR A 1 90 ? 18.357 9.355 0.949 1.00 49.38 90 THR A CA 1
ATOM 681 C C . THR A 1 90 ? 19.317 8.236 0.507 1.00 49.38 90 THR A C 1
ATOM 683 O O . THR A 1 90 ? 20.437 8.158 1.010 1.00 49.38 90 THR A O 1
ATOM 686 N N . GLY A 1 91 ? 18.934 7.401 -0.471 1.00 42.47 91 GLY A N 1
ATOM 687 C CA . GLY A 1 91 ? 19.773 6.348 -1.064 1.00 42.47 91 GLY A CA 1
ATOM 688 C C . GLY A 1 91 ? 20.859 6.884 -2.015 1.00 42.47 91 GLY A C 1
ATOM 689 O O . GLY A 1 91 ? 20.589 7.617 -2.962 1.00 42.47 91 GLY A O 1
ATOM 690 N N . THR A 1 92 ? 22.114 6.511 -1.769 1.00 40.75 92 THR A N 1
ATOM 691 C CA . THR A 1 92 ? 23.339 7.167 -2.256 1.00 40.75 92 THR A CA 1
ATOM 692 C C . THR A 1 92 ? 23.694 7.024 -3.751 1.00 40.75 92 THR A C 1
ATOM 694 O O . THR A 1 92 ? 23.498 5.999 -4.395 1.00 40.75 92 THR A O 1
ATOM 697 N N . GLN A 1 93 ? 24.307 8.105 -4.261 1.00 46.03 93 GLN A N 1
ATOM 698 C CA . GLN A 1 93 ? 25.258 8.249 -5.381 1.00 46.03 93 GLN A CA 1
ATOM 699 C C . GLN A 1 93 ? 25.479 7.058 -6.349 1.00 46.03 93 GLN A C 1
ATOM 701 O O . GLN A 1 93 ? 26.303 6.188 -6.079 1.00 46.03 93 GLN A O 1
ATOM 706 N N . LYS A 1 94 ? 24.878 7.121 -7.555 1.00 34.62 94 LYS A N 1
ATOM 707 C CA . LYS A 1 94 ? 25.498 6.859 -8.891 1.00 34.62 94 LYS A CA 1
ATOM 708 C C . LYS A 1 94 ? 24.431 6.763 -10.003 1.00 34.62 94 LYS A C 1
ATOM 710 O O . LYS A 1 94 ? 24.064 5.682 -10.437 1.00 34.62 94 LYS A O 1
ATOM 715 N N . SER A 1 95 ? 23.936 7.916 -10.458 1.00 36.69 95 SER A N 1
ATOM 716 C CA . SER A 1 95 ? 23.491 8.235 -11.837 1.00 36.69 95 SER A CA 1
ATOM 717 C C . SER A 1 95 ? 22.661 9.519 -11.752 1.00 36.69 95 SER A C 1
ATOM 719 O O . SER A 1 95 ? 21.456 9.511 -11.533 1.00 36.69 95 SER A O 1
ATOM 721 N N . TYR A 1 96 ? 23.347 10.656 -11.793 1.00 37.62 96 TYR A N 1
ATOM 722 C CA . TYR A 1 96 ? 22.858 11.930 -11.254 1.00 37.62 96 TYR A CA 1
ATOM 723 C C . TYR A 1 96 ? 21.788 12.644 -12.119 1.00 37.62 96 TYR A C 1
ATOM 725 O O . TYR A 1 96 ? 21.374 13.746 -11.779 1.00 37.62 96 TYR A O 1
ATOM 733 N N . PHE A 1 97 ? 21.305 12.035 -13.212 1.00 36.69 97 PHE A N 1
ATOM 734 C CA . PHE A 1 97 ? 20.345 12.671 -14.134 1.00 36.69 97 PHE A CA 1
ATOM 735 C C . PHE A 1 97 ? 19.094 11.824 -14.406 1.00 36.69 97 PHE A C 1
ATOM 737 O O . PHE A 1 97 ? 17.986 12.281 -14.133 1.00 36.69 97 PHE A O 1
ATOM 744 N N . ILE A 1 98 ? 19.258 10.563 -14.830 1.00 37.38 98 ILE A N 1
ATOM 745 C CA . ILE A 1 98 ? 18.130 9.642 -15.076 1.00 37.38 98 ILE A CA 1
ATOM 746 C C . ILE A 1 98 ? 17.376 9.384 -13.771 1.00 37.38 98 ILE A C 1
ATOM 748 O O . ILE A 1 98 ? 16.162 9.531 -13.721 1.00 37.38 98 ILE A O 1
ATOM 752 N N . THR A 1 99 ? 18.094 9.141 -12.670 1.00 39.53 99 THR A N 1
ATOM 753 C CA . THR A 1 99 ? 17.466 8.921 -11.367 1.00 39.53 99 THR A CA 1
ATOM 754 C C . THR A 1 99 ? 16.644 10.125 -10.928 1.00 39.53 99 THR A C 1
ATOM 756 O O . THR A 1 99 ? 15.600 9.901 -10.358 1.00 39.53 99 THR A O 1
ATOM 759 N N . LYS A 1 100 ? 17.016 11.377 -11.244 1.00 39.41 100 LYS A N 1
ATOM 760 C CA . LYS A 1 100 ? 16.283 12.584 -10.809 1.00 39.41 100 LYS A CA 1
ATOM 761 C C . LYS A 1 100 ? 14.981 12.814 -11.596 1.00 39.41 100 LYS A C 1
ATOM 763 O O . LYS A 1 100 ? 13.996 13.255 -11.006 1.00 39.41 100 LYS A O 1
ATOM 768 N N . MET A 1 101 ? 14.964 12.486 -12.891 1.00 36.41 101 MET A N 1
ATOM 769 C CA . MET A 1 101 ? 13.777 12.575 -13.758 1.00 36.41 101 MET A CA 1
ATOM 770 C C . MET A 1 101 ? 12.808 11.405 -13.527 1.00 36.41 101 MET A C 1
ATOM 772 O O . MET A 1 101 ? 11.616 11.654 -13.338 1.00 36.41 101 MET A O 1
ATOM 776 N N . VAL A 1 102 ? 13.332 10.173 -13.390 1.00 39.97 102 VAL A N 1
ATOM 777 C CA . VAL A 1 102 ? 12.566 8.996 -12.925 1.00 39.97 102 VAL A CA 1
ATOM 778 C C . VAL A 1 102 ? 11.876 9.292 -11.598 1.00 39.97 102 VAL A C 1
ATOM 780 O O . VAL A 1 102 ? 10.692 9.025 -11.391 1.00 39.97 102 VAL A O 1
ATOM 783 N N . PHE A 1 103 ? 12.647 9.883 -10.692 1.00 42.94 103 PHE A N 1
ATOM 784 C CA . PHE A 1 103 ? 12.277 10.178 -9.321 1.00 42.94 103 PHE A CA 1
ATOM 785 C C . PHE A 1 103 ? 11.212 11.270 -9.191 1.00 42.94 103 PHE A C 1
ATOM 787 O O . PHE A 1 103 ? 10.195 11.038 -8.538 1.00 42.94 103 PHE A O 1
ATOM 794 N N . ALA A 1 104 ? 11.399 12.429 -9.838 1.00 39.75 104 ALA A N 1
ATOM 795 C CA . ALA A 1 104 ? 10.460 13.555 -9.766 1.00 39.75 104 ALA A CA 1
ATOM 796 C C . ALA A 1 104 ? 9.063 13.166 -10.248 1.00 39.75 104 ALA A C 1
ATOM 798 O O . ALA A 1 104 ? 8.044 13.671 -9.782 1.00 39.75 104 ALA A O 1
ATO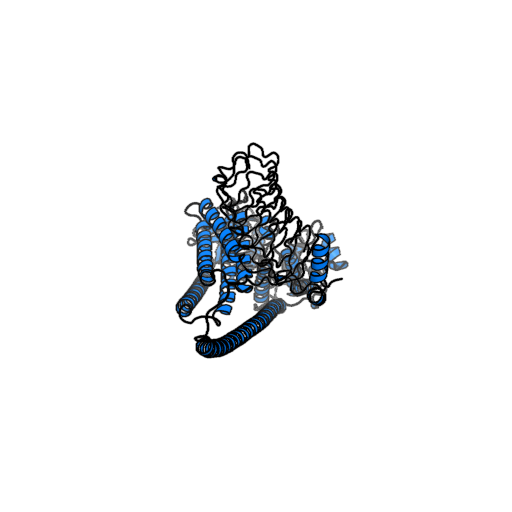M 799 N N . SER A 1 105 ? 9.010 12.222 -11.170 1.00 42.03 105 SER A N 1
ATOM 800 C CA . SER A 1 105 ? 7.788 11.994 -11.880 1.00 42.03 105 SER A CA 1
ATOM 801 C C . SER A 1 105 ? 7.091 10.696 -11.474 1.00 42.03 105 SER A C 1
ATOM 803 O O . SER A 1 105 ? 5.859 10.642 -11.441 1.00 42.03 105 SER A O 1
ATOM 805 N N . THR A 1 106 ? 7.840 9.702 -10.979 1.00 42.81 106 THR A N 1
ATOM 806 C CA . THR A 1 106 ? 7.264 8.623 -10.162 1.00 42.81 106 THR A CA 1
ATOM 807 C C . THR A 1 106 ? 6.577 9.231 -8.934 1.00 42.81 106 THR A C 1
ATOM 809 O O . THR A 1 106 ? 5.487 8.794 -8.560 1.00 42.81 106 THR A O 1
ATOM 812 N N . MET A 1 107 ? 7.168 10.294 -8.366 1.00 45.84 107 MET A N 1
ATOM 813 C CA . MET A 1 107 ? 6.605 11.117 -7.291 1.00 45.84 107 MET A CA 1
ATOM 814 C C . MET A 1 107 ? 5.311 11.833 -7.712 1.00 45.84 107 MET A C 1
ATOM 816 O O . MET A 1 107 ? 4.273 11.591 -7.091 1.00 45.84 107 MET A O 1
ATOM 820 N N . LYS A 1 108 ? 5.327 12.623 -8.799 1.00 46.06 108 LYS A N 1
ATOM 821 C CA . LYS A 1 108 ? 4.139 13.312 -9.353 1.00 46.06 108 LYS A CA 1
ATOM 822 C C . LYS A 1 108 ? 2.933 12.384 -9.478 1.00 46.06 108 LYS A C 1
ATOM 824 O O . LYS A 1 108 ? 1.790 12.745 -9.232 1.00 46.06 108 LYS A O 1
ATOM 829 N N . ASN A 1 109 ? 3.208 11.160 -9.875 1.00 49.25 109 ASN A N 1
ATOM 830 C CA . ASN A 1 109 ? 2.226 10.233 -10.366 1.00 49.25 109 ASN A CA 1
ATOM 831 C C . ASN A 1 109 ? 1.613 9.327 -9.284 1.00 49.25 109 ASN A C 1
ATOM 833 O O . ASN A 1 109 ? 0.441 8.951 -9.359 1.00 49.25 109 ASN A O 1
ATOM 837 N N . LYS A 1 110 ? 2.386 9.034 -8.231 1.00 50.16 110 LYS A N 1
ATOM 838 C CA . LYS A 1 110 ? 1.854 8.458 -6.989 1.00 50.16 110 LYS A CA 1
ATOM 839 C C . LYS A 1 110 ? 0.974 9.458 -6.244 1.00 50.16 110 LYS A C 1
ATOM 841 O O . LYS A 1 110 ? -0.090 9.072 -5.779 1.00 50.16 110 LYS A O 1
ATOM 846 N N . LEU A 1 111 ? 1.368 10.734 -6.216 1.00 48.44 111 LEU A N 1
ATOM 847 C CA . LEU A 1 111 ? 0.577 11.810 -5.612 1.00 48.44 111 LEU A CA 1
ATOM 848 C C . LEU A 1 111 ? -0.746 12.043 -6.360 1.00 48.44 111 LEU A C 1
ATOM 850 O O . LEU A 1 111 ? -1.782 12.185 -5.721 1.00 48.44 111 LEU A O 1
ATOM 854 N N . VAL A 1 112 ? -0.739 12.015 -7.699 1.00 48.38 112 VAL A N 1
ATOM 855 C CA . VAL A 1 112 ? -1.970 12.114 -8.509 1.00 48.38 112 VAL A CA 1
ATOM 856 C C . VAL A 1 112 ? -2.892 10.914 -8.282 1.00 48.38 112 VAL A C 1
ATOM 858 O O . VAL A 1 112 ? -4.068 11.109 -8.006 1.00 48.38 112 VAL A O 1
ATOM 861 N N . ALA A 1 113 ? -2.375 9.681 -8.321 1.00 48.28 113 ALA A N 1
ATOM 862 C CA . ALA A 1 113 ? -3.203 8.490 -8.103 1.00 48.28 113 ALA A CA 1
ATOM 863 C C . ALA A 1 113 ? -3.802 8.431 -6.687 1.00 48.28 113 ALA A C 1
ATOM 865 O O . ALA A 1 113 ? -4.955 8.041 -6.530 1.00 48.28 113 ALA A O 1
ATOM 866 N N . ALA A 1 114 ? -3.025 8.831 -5.681 1.00 49.22 114 ALA A N 1
ATOM 867 C CA . ALA A 1 114 ? -3.474 8.928 -4.301 1.00 49.22 114 ALA A CA 1
ATOM 868 C C . ALA A 1 114 ? -4.525 10.038 -4.109 1.00 49.22 114 ALA A C 1
ATOM 870 O O . ALA A 1 114 ? -5.494 9.852 -3.378 1.00 49.22 114 ALA A O 1
ATOM 871 N N . SER A 1 115 ? -4.374 11.164 -4.816 1.00 47.72 115 SER A N 1
ATOM 872 C CA . SER A 1 115 ? -5.386 12.223 -4.878 1.00 47.72 115 SER A CA 1
ATOM 873 C C . SER A 1 115 ? -6.680 11.747 -5.541 1.00 47.72 115 SER A C 1
ATOM 875 O O . SER A 1 115 ? -7.753 12.052 -5.038 1.00 47.72 115 SER A O 1
ATOM 877 N N . ASP A 1 116 ? -6.603 11.002 -6.646 1.00 49.19 116 ASP A N 1
ATOM 878 C CA . ASP A 1 116 ? -7.786 10.500 -7.355 1.00 49.19 116 ASP A CA 1
ATOM 879 C C . ASP A 1 116 ? -8.568 9.486 -6.496 1.00 49.19 116 ASP A C 1
ATOM 881 O O . ASP A 1 116 ? -9.793 9.583 -6.396 1.00 49.19 116 ASP A O 1
ATOM 885 N N . ASP A 1 117 ? -7.867 8.564 -5.820 1.00 51.56 117 ASP A N 1
ATOM 886 C CA . ASP A 1 117 ? -8.472 7.589 -4.898 1.00 51.56 117 ASP A CA 1
ATOM 887 C C . ASP A 1 117 ? -9.133 8.286 -3.692 1.00 51.56 117 ASP A C 1
ATOM 889 O O . ASP A 1 117 ? -10.223 7.901 -3.261 1.00 51.56 117 ASP A O 1
ATOM 893 N N . LEU A 1 118 ? -8.511 9.352 -3.177 1.00 50.69 118 LEU A N 1
ATOM 894 C CA . LEU A 1 118 ? -9.064 10.178 -2.106 1.00 50.69 118 LEU A CA 1
ATOM 895 C C . LEU A 1 118 ? -10.311 10.950 -2.572 1.00 50.69 118 LEU A C 1
ATOM 897 O O . LEU A 1 118 ? -11.322 10.967 -1.872 1.00 50.69 118 LEU A O 1
ATOM 901 N N . HIS A 1 119 ? -10.296 11.552 -3.765 1.00 51.19 119 HIS A N 1
ATOM 902 C CA . HIS A 1 119 ? -11.455 12.261 -4.324 1.00 51.19 119 HIS A CA 1
ATOM 903 C C . HIS A 1 119 ? -12.629 11.315 -4.621 1.00 51.19 119 HIS A C 1
ATOM 905 O O . HIS A 1 119 ? -13.782 11.693 -4.396 1.00 51.19 119 HIS A O 1
ATOM 911 N N . GLU A 1 120 ? -12.371 10.086 -5.076 1.00 49.91 120 GLU A N 1
ATOM 912 C CA . GLU A 1 120 ? -13.391 9.042 -5.256 1.00 49.91 120 GLU A CA 1
ATOM 913 C C . GLU A 1 120 ? -13.990 8.605 -3.906 1.00 49.91 120 GLU A C 1
ATOM 915 O O . GLU A 1 120 ? -15.217 8.560 -3.750 1.00 49.91 120 GLU A O 1
ATOM 920 N N . ALA A 1 121 ? -13.142 8.400 -2.891 1.00 46.78 121 ALA A N 1
ATOM 921 C CA . ALA A 1 121 ? -13.559 8.106 -1.521 1.00 46.78 121 ALA A CA 1
ATOM 922 C C . ALA A 1 121 ? -14.424 9.229 -0.919 1.00 46.78 121 ALA A C 1
ATOM 924 O O . ALA A 1 121 ? -15.426 8.966 -0.253 1.00 46.78 121 ALA A O 1
ATOM 925 N N . LEU A 1 122 ? -14.107 10.493 -1.202 1.00 46.69 122 LEU A N 1
ATOM 926 C CA . LEU A 1 122 ? -14.825 11.659 -0.676 1.00 46.69 122 LEU A CA 1
ATOM 927 C C . LEU A 1 122 ? -16.116 11.985 -1.425 1.00 46.69 122 LEU A C 1
ATOM 929 O O . LEU A 1 122 ? -17.111 12.379 -0.807 1.00 46.69 122 LEU A O 1
ATOM 933 N N . GLY A 1 123 ? -16.152 11.749 -2.738 1.00 44.88 123 GLY A N 1
ATOM 934 C CA . GLY A 1 123 ? -17.394 11.753 -3.514 1.00 44.88 123 GLY A CA 1
ATOM 935 C C . GLY A 1 123 ? -18.425 10.771 -2.946 1.00 44.88 123 GLY A C 1
ATOM 936 O O . GLY A 1 123 ? -19.629 10.998 -3.056 1.00 44.88 123 GLY A O 1
ATOM 937 N N . SER A 1 124 ? -17.960 9.727 -2.255 1.00 41.69 124 SER A N 1
ATOM 938 C CA . SER A 1 124 ? -18.797 8.713 -1.624 1.00 41.69 124 SER A CA 1
ATOM 939 C C . SER A 1 124 ? -19.390 9.122 -0.253 1.00 41.69 124 SER A C 1
ATOM 941 O O . SER A 1 124 ? -20.459 8.627 0.118 1.00 41.69 124 SER A O 1
ATOM 943 N N . LEU A 1 125 ? -18.762 10.070 0.458 1.00 38.81 125 LEU A N 1
ATOM 944 C CA . LEU A 1 125 ? -19.123 10.517 1.819 1.00 38.81 125 LEU A CA 1
ATOM 945 C C . LEU A 1 125 ? -20.073 11.731 1.853 1.00 38.81 125 LEU A C 1
ATOM 947 O O . LEU A 1 125 ? -20.796 11.949 2.827 1.00 38.81 125 LEU A O 1
ATOM 951 N N . THR A 1 126 ? -20.132 12.513 0.774 1.00 39.75 126 THR A N 1
ATOM 952 C CA . THR A 1 126 ? -20.855 13.802 0.718 1.00 39.75 126 THR A CA 1
ATOM 953 C C . THR A 1 126 ? -22.390 13.714 0.698 1.00 39.75 126 THR A C 1
ATOM 955 O O . THR A 1 126 ? -23.046 14.759 0.697 1.00 39.75 126 THR A O 1
ATOM 958 N N . PHE A 1 127 ? -22.987 12.517 0.755 1.00 35.72 127 PHE A N 1
ATOM 959 C CA . PHE A 1 127 ? -24.448 12.347 0.832 1.00 35.72 127 PHE A CA 1
ATOM 960 C C . PHE A 1 127 ? -24.998 12.242 2.272 1.00 35.72 127 PHE A C 1
ATOM 962 O O . PHE A 1 127 ? -26.212 12.225 2.449 1.00 35.72 127 PHE A O 1
ATOM 969 N N . ALA A 1 128 ? -24.146 12.187 3.311 1.00 35.56 128 ALA A N 1
ATOM 970 C CA . ALA A 1 128 ? -24.585 11.767 4.651 1.00 35.56 128 ALA A CA 1
ATOM 971 C C . ALA A 1 128 ? -24.472 12.785 5.812 1.00 35.56 128 ALA A C 1
ATOM 973 O O . ALA A 1 128 ? -24.880 12.430 6.916 1.00 35.56 128 ALA A O 1
ATOM 974 N N . SER A 1 129 ? -23.989 14.027 5.647 1.00 33.12 129 SER A N 1
ATOM 975 C CA . SER A 1 129 ? -23.998 15.000 6.765 1.00 33.12 129 SER A CA 1
ATOM 976 C C . SER A 1 129 ? -23.766 16.465 6.349 1.00 33.12 129 SER A C 1
ATOM 978 O O . SER A 1 129 ? -22.730 16.793 5.781 1.00 33.12 129 SER A O 1
ATOM 980 N N . ASN A 1 130 ? -24.726 17.328 6.714 1.00 29.56 130 ASN A N 1
ATOM 981 C CA . ASN A 1 130 ? -24.728 18.802 6.793 1.00 29.56 130 ASN A CA 1
ATOM 982 C C . ASN A 1 130 ? -24.444 19.666 5.535 1.00 29.56 130 ASN A C 1
ATOM 984 O O . ASN A 1 130 ? -23.432 19.572 4.847 1.00 29.56 130 ASN A O 1
ATOM 988 N N . ILE A 1 131 ? -25.377 20.593 5.276 1.00 32.06 131 ILE A N 1
ATOM 989 C CA . ILE A 1 131 ? -25.620 21.259 3.981 1.00 32.06 131 ILE A CA 1
ATOM 990 C C . ILE A 1 131 ? -24.795 22.547 3.751 1.00 32.06 131 ILE A C 1
ATOM 992 O O . ILE A 1 131 ? -24.662 22.973 2.609 1.00 32.06 131 ILE A O 1
ATOM 996 N N . HIS A 1 132 ? -24.163 23.152 4.764 1.00 31.41 132 HIS A N 1
ATOM 997 C CA . HIS A 1 132 ? -23.490 24.458 4.588 1.00 31.41 132 HIS A CA 1
ATOM 998 C C . HIS A 1 132 ? -21.993 24.385 4.222 1.00 31.41 132 HIS A C 1
ATOM 1000 O O . HIS A 1 132 ? -21.493 25.219 3.469 1.00 31.41 132 HIS A O 1
ATOM 1006 N N . SER A 1 133 ? -21.273 23.353 4.669 1.00 39.38 133 SER A N 1
ATOM 1007 C CA . SER A 1 133 ? -19.850 23.135 4.333 1.00 39.38 133 SER A CA 1
ATOM 1008 C C . SER A 1 133 ? -19.653 22.560 2.920 1.00 39.38 133 SER A C 1
ATOM 1010 O O . SER A 1 133 ? -18.565 22.622 2.348 1.00 39.38 133 SER A O 1
ATOM 1012 N N . ASN A 1 134 ? -20.731 22.019 2.347 1.00 37.06 134 ASN A N 1
ATOM 1013 C CA . ASN A 1 134 ? -20.741 21.222 1.125 1.00 37.06 134 ASN A CA 1
ATOM 1014 C C . ASN A 1 134 ? -20.703 22.092 -0.149 1.00 37.06 134 ASN A C 1
ATOM 1016 O O . ASN A 1 134 ? -20.127 21.681 -1.143 1.00 37.06 134 ASN A O 1
ATOM 1020 N N . GLU A 1 135 ? -21.220 23.324 -0.124 1.00 39.31 135 GLU A N 1
ATOM 1021 C CA . GLU A 1 135 ? -21.162 24.255 -1.271 1.00 39.31 135 GLU A CA 1
ATOM 1022 C C . GLU A 1 135 ? -19.725 24.695 -1.593 1.00 39.31 135 GLU A C 1
ATOM 1024 O O . GLU A 1 135 ? -19.296 24.652 -2.744 1.00 39.31 135 GLU A O 1
ATOM 1029 N N . ARG A 1 136 ? -18.926 25.042 -0.573 1.00 40.09 136 ARG A N 1
ATOM 1030 C CA . ARG A 1 136 ? -17.516 25.431 -0.764 1.00 40.09 136 ARG A CA 1
ATOM 1031 C C . ARG A 1 136 ? -16.640 24.258 -1.207 1.00 40.09 136 ARG A C 1
ATOM 1033 O O . ARG A 1 136 ? -15.758 24.457 -2.037 1.00 40.09 136 ARG A O 1
ATOM 1040 N N . LEU A 1 137 ? -16.886 23.056 -0.679 1.00 38.25 137 LEU A N 1
ATOM 1041 C CA . LEU A 1 137 ? -16.176 21.836 -1.078 1.00 38.25 137 LEU A CA 1
ATOM 1042 C C . LEU A 1 137 ? -16.592 21.360 -2.473 1.00 38.25 137 LEU A C 1
ATOM 1044 O O . LEU A 1 137 ? -15.719 21.086 -3.285 1.00 38.25 137 LEU A O 1
ATOM 1048 N N . LYS A 1 138 ? -17.889 21.354 -2.807 1.00 39.78 138 LYS A N 1
ATOM 1049 C CA . LYS A 1 138 ? -18.375 21.067 -4.168 1.00 39.78 138 LYS A CA 1
ATOM 1050 C C . LYS A 1 138 ? -17.829 22.064 -5.178 1.00 39.78 138 LYS A C 1
ATOM 1052 O O . LYS A 1 138 ? -17.401 21.653 -6.250 1.00 39.78 138 LYS A O 1
ATOM 1057 N N . LYS A 1 139 ? -17.784 23.352 -4.826 1.00 46.59 139 LYS A N 1
ATOM 1058 C CA . LYS A 1 139 ? -17.192 24.395 -5.666 1.00 46.59 139 LYS A CA 1
ATOM 1059 C C . LYS A 1 139 ? -15.689 24.190 -5.850 1.00 46.59 139 LYS A C 1
ATOM 1061 O O . LYS A 1 139 ? -15.234 24.244 -6.981 1.00 46.59 139 LYS A O 1
ATOM 1066 N N . ARG A 1 140 ? -14.937 23.861 -4.793 1.00 44.56 140 ARG A N 1
ATOM 1067 C CA . ARG A 1 140 ? -13.499 23.546 -4.888 1.00 44.56 140 ARG A CA 1
ATOM 1068 C C . ARG A 1 140 ? -13.208 22.269 -5.675 1.00 44.56 140 ARG A C 1
ATOM 1070 O O . ARG A 1 140 ? -12.301 22.282 -6.491 1.00 44.56 140 ARG A O 1
ATOM 1077 N N . VAL A 1 141 ? -13.987 21.202 -5.493 1.00 40.62 141 VAL A N 1
ATOM 1078 C CA . VAL A 1 141 ? -13.864 19.948 -6.260 1.00 40.62 141 VAL A CA 1
ATOM 1079 C C . VAL A 1 141 ? -14.252 20.162 -7.724 1.00 40.62 141 VAL A C 1
ATOM 1081 O O . VAL A 1 141 ? -13.614 19.609 -8.613 1.00 40.62 141 VAL A O 1
ATOM 1084 N N . ALA A 1 142 ? -15.262 20.990 -8.003 1.00 44.81 142 ALA A N 1
ATOM 1085 C CA . ALA A 1 142 ? -15.622 21.384 -9.362 1.00 44.81 142 ALA A CA 1
ATOM 1086 C C . ALA A 1 142 ? -14.562 22.297 -9.999 1.00 44.81 142 ALA A C 1
ATOM 1088 O O . ALA A 1 142 ? -14.250 22.121 -11.171 1.00 44.81 142 ALA A O 1
ATOM 1089 N N . GLU A 1 143 ? -13.972 23.227 -9.244 1.00 49.62 143 GLU A N 1
ATOM 1090 C CA . GLU A 1 143 ? -12.854 24.076 -9.675 1.00 49.62 143 GLU A CA 1
ATOM 1091 C C . GLU A 1 143 ? -11.577 23.257 -9.904 1.00 49.62 143 GLU A C 1
ATOM 1093 O O . GLU A 1 143 ? -10.870 23.514 -10.873 1.00 49.62 143 GLU A O 1
ATOM 1098 N N . GLU A 1 144 ? -11.297 22.247 -9.076 1.00 43.38 144 GLU A N 1
ATOM 1099 C CA . GLU A 1 144 ? -10.176 21.318 -9.244 1.00 43.38 144 GLU A CA 1
ATOM 1100 C C . GLU A 1 144 ? -10.398 20.374 -10.417 1.00 43.38 144 GLU A C 1
ATOM 1102 O O . GLU A 1 144 ? -9.505 20.273 -11.247 1.00 43.38 144 GLU A O 1
ATOM 1107 N N . ARG A 1 145 ? -11.586 19.772 -10.574 1.00 44.25 145 ARG A N 1
ATOM 1108 C CA . ARG A 1 145 ? -11.933 19.024 -11.794 1.00 44.25 145 ARG A CA 1
ATOM 1109 C C . ARG A 1 145 ? -11.821 19.911 -13.019 1.00 44.25 145 ARG A C 1
ATOM 1111 O O . ARG A 1 145 ? -11.192 19.505 -13.982 1.00 44.25 145 ARG A O 1
ATOM 1118 N N . ALA A 1 146 ? -12.338 21.136 -12.978 1.00 48.19 146 ALA A N 1
ATOM 1119 C CA . ALA A 1 146 ? -12.208 22.078 -14.081 1.00 48.19 146 ALA A CA 1
ATOM 1120 C C . ALA A 1 146 ? -10.746 22.488 -14.319 1.00 48.19 146 ALA A C 1
ATOM 1122 O O . ALA A 1 146 ? -10.360 22.685 -15.464 1.00 48.19 146 ALA A O 1
ATOM 1123 N N . ALA A 1 147 ? -9.907 22.592 -13.285 1.00 48.62 147 ALA A N 1
ATOM 1124 C CA . ALA A 1 147 ? -8.479 22.881 -13.411 1.00 48.62 147 ALA A CA 1
ATOM 1125 C C . ALA A 1 147 ? -7.688 21.678 -13.942 1.00 48.62 147 ALA A C 1
ATOM 1127 O O . ALA A 1 147 ? -6.771 21.869 -14.737 1.00 48.62 147 ALA A O 1
ATOM 1128 N N . GLN A 1 148 ? -8.054 20.460 -13.549 1.00 44.03 148 GLN A N 1
ATOM 1129 C CA . GLN A 1 148 ? -7.467 19.194 -13.977 1.00 44.03 148 GLN A CA 1
ATOM 1130 C C . GLN A 1 148 ? -7.885 18.890 -15.413 1.00 44.03 148 GLN A C 1
ATOM 1132 O O . GLN A 1 148 ? -7.037 18.560 -16.225 1.00 44.03 148 GLN A O 1
ATOM 1137 N N . GLU A 1 149 ? -9.144 19.128 -15.768 1.00 45.72 149 GLU A N 1
ATOM 1138 C CA . GLU A 1 149 ? -9.681 19.050 -17.123 1.00 45.72 149 GLU A CA 1
ATOM 1139 C C . GLU A 1 149 ? -9.136 20.185 -17.997 1.00 45.72 149 GLU A C 1
ATOM 1141 O O . GLU A 1 149 ? -8.806 19.958 -19.151 1.00 45.72 149 GLU A O 1
ATOM 1146 N N . LYS A 1 150 ? -8.917 21.389 -17.454 1.00 49.25 150 LYS A N 1
ATOM 1147 C CA . LYS A 1 150 ? -8.195 22.474 -18.138 1.00 49.25 150 LYS A CA 1
ATOM 1148 C C . LYS A 1 150 ? -6.719 22.140 -18.313 1.00 49.25 150 LYS A C 1
ATOM 1150 O O . LYS A 1 150 ? -6.173 22.468 -19.353 1.00 49.25 150 LYS A O 1
ATOM 1155 N N . HIS A 1 151 ? -6.069 21.484 -17.353 1.00 46.84 151 HIS A N 1
ATOM 1156 C CA . HIS A 1 151 ? -4.695 20.994 -17.476 1.00 46.84 151 HIS A CA 1
ATOM 1157 C C . HIS A 1 151 ? -4.614 19.842 -18.478 1.00 46.84 151 HIS A C 1
ATOM 1159 O O . HIS A 1 151 ? -3.711 19.845 -19.301 1.00 46.84 151 HIS A O 1
ATOM 1165 N N . MET A 1 152 ? -5.578 18.920 -18.481 1.00 44.66 152 MET A N 1
ATOM 1166 C CA . MET A 1 152 ? -5.700 17.841 -19.461 1.00 44.66 152 MET A CA 1
ATOM 1167 C C . MET A 1 152 ? -5.973 18.409 -20.847 1.00 44.66 152 MET A C 1
ATOM 1169 O O . MET A 1 152 ? -5.290 18.033 -21.777 1.00 44.66 152 MET A O 1
ATOM 1173 N N . ARG A 1 153 ? -6.870 19.392 -20.989 1.00 47.38 153 ARG A N 1
ATOM 1174 C CA . ARG A 1 153 ? -7.101 20.135 -22.238 1.00 47.38 153 ARG A CA 1
ATOM 1175 C C . ARG A 1 153 ? -5.893 20.963 -22.643 1.00 47.38 153 ARG A C 1
ATOM 1177 O O . ARG A 1 153 ? -5.690 21.160 -23.825 1.00 47.38 153 ARG A O 1
ATOM 1184 N N . ARG A 1 154 ? -5.078 21.447 -21.702 1.00 47.31 154 ARG A N 1
ATOM 1185 C CA . ARG A 1 154 ? -3.830 22.169 -21.991 1.00 47.31 154 ARG A CA 1
ATOM 1186 C C . ARG A 1 154 ? -2.716 21.207 -22.389 1.00 47.31 154 ARG A C 1
ATOM 1188 O O . ARG A 1 154 ? -1.961 21.550 -23.279 1.00 47.31 154 ARG A O 1
ATOM 1195 N N . GLN A 1 155 ? -2.637 20.016 -21.796 1.00 45.06 155 GLN A N 1
ATOM 1196 C CA . GLN A 1 155 ? -1.731 18.946 -22.213 1.00 45.06 155 GLN A CA 1
ATOM 1197 C C . GLN A 1 155 ? -2.163 18.324 -2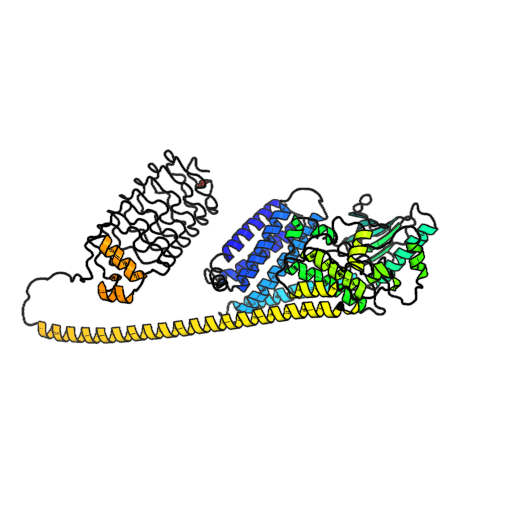3.530 1.00 45.06 155 GLN A C 1
ATOM 1199 O O . GLN A 1 155 ? -1.303 18.077 -24.354 1.00 45.06 155 GLN A O 1
ATOM 1204 N N . GLN A 1 156 ? -3.464 18.153 -23.749 1.00 43.81 156 GLN A N 1
ATOM 1205 C CA . GLN A 1 156 ? -4.051 17.740 -25.012 1.00 43.81 156 GLN A CA 1
ATOM 1206 C C . GLN A 1 156 ? -3.828 18.826 -26.056 1.00 43.81 156 GLN A C 1
ATOM 1208 O O . GLN A 1 156 ? -3.324 18.502 -27.101 1.00 43.81 156 GLN A O 1
ATOM 1213 N N . ALA A 1 157 ? -4.027 20.112 -25.756 1.00 47.66 157 ALA A N 1
ATOM 1214 C CA . ALA A 1 157 ? -3.710 21.205 -26.679 1.00 47.66 157 ALA A CA 1
ATOM 1215 C C . ALA A 1 157 ? -2.200 21.387 -26.912 1.00 47.66 157 ALA A C 1
ATOM 1217 O O . ALA A 1 157 ? -1.809 21.858 -27.973 1.00 47.66 157 ALA A O 1
ATOM 1218 N N . ILE A 1 158 ? -1.342 21.039 -25.941 1.00 48.47 158 ILE A N 1
ATOM 1219 C CA . ILE A 1 158 ? 0.112 20.927 -26.131 1.00 48.47 158 ILE A CA 1
ATOM 1220 C C . ILE A 1 158 ? 0.407 19.722 -27.016 1.00 48.47 158 ILE A C 1
ATOM 1222 O O . ILE A 1 158 ? 1.191 19.880 -27.932 1.00 48.47 158 ILE A O 1
ATOM 1226 N N . LEU A 1 159 ? -0.227 18.567 -26.802 1.00 45.44 159 LEU A N 1
ATOM 1227 C CA . LEU A 1 159 ? -0.149 17.395 -27.673 1.00 45.44 159 LEU A CA 1
ATOM 1228 C C . LEU A 1 159 ? -0.605 17.761 -29.087 1.00 45.44 159 LEU A C 1
ATOM 1230 O O . LEU A 1 159 ? 0.133 17.526 -30.020 1.00 45.44 159 LEU A O 1
ATOM 1234 N N . ASP A 1 160 ? -1.746 18.416 -29.251 1.00 45.34 160 ASP A N 1
ATOM 1235 C CA . ASP A 1 160 ? -2.316 18.855 -30.523 1.00 45.34 160 ASP A CA 1
ATOM 1236 C C . ASP A 1 160 ? -1.421 19.919 -31.189 1.00 45.34 160 ASP A C 1
ATOM 1238 O O . ASP A 1 160 ? -1.334 19.971 -32.412 1.00 45.34 160 ASP A O 1
ATOM 1242 N N . ARG A 1 161 ? -0.685 20.730 -30.406 1.00 49.25 161 ARG A N 1
ATOM 1243 C CA . ARG A 1 161 ? 0.406 21.602 -30.895 1.00 49.25 161 ARG A CA 1
ATOM 1244 C C . ARG A 1 161 ? 1.695 20.843 -31.225 1.00 49.25 161 ARG A C 1
ATOM 1246 O O . ARG A 1 161 ? 2.392 21.265 -32.137 1.00 49.25 161 ARG A O 1
ATOM 1253 N N . LYS A 1 162 ? 2.034 19.784 -30.481 1.00 45.69 162 LYS A N 1
ATOM 1254 C CA . LYS A 1 162 ? 3.215 18.913 -30.663 1.00 45.69 162 LYS A CA 1
ATOM 1255 C C . LYS A 1 162 ? 3.032 17.975 -31.862 1.00 45.69 162 LYS A C 1
ATOM 1257 O O . LYS A 1 162 ? 3.993 17.684 -32.554 1.00 45.69 162 LYS A O 1
ATOM 1262 N N . PHE A 1 163 ? 1.794 17.573 -32.133 1.00 45.88 163 PHE A N 1
ATOM 1263 C CA . PHE A 1 163 ? 1.347 16.788 -33.281 1.00 45.88 163 PHE A CA 1
ATOM 1264 C C . PHE A 1 163 ? 0.924 17.661 -34.468 1.00 45.88 163 PHE A C 1
ATOM 1266 O O . PHE A 1 163 ? 0.550 17.125 -35.512 1.00 45.88 163 PHE A O 1
ATOM 1273 N N . ALA A 1 164 ? 0.981 18.993 -34.343 1.00 43.47 164 ALA A N 1
ATOM 1274 C CA . ALA A 1 164 ? 0.879 19.873 -35.495 1.00 43.47 164 ALA A CA 1
ATOM 1275 C C . ALA A 1 164 ? 2.122 19.633 -36.358 1.00 43.47 164 ALA A C 1
ATOM 1277 O O . ALA A 1 164 ? 3.224 20.036 -35.991 1.00 43.47 164 ALA A O 1
ATOM 1278 N N . VAL A 1 165 ? 1.930 18.915 -37.465 1.00 41.00 165 VAL A N 1
ATOM 1279 C CA . VAL A 1 165 ? 2.971 18.505 -38.411 1.00 41.00 165 VAL A CA 1
ATOM 1280 C C . VAL A 1 165 ? 3.815 19.721 -38.803 1.00 41.00 165 VAL A C 1
ATOM 1282 O O . VAL A 1 165 ? 3.380 20.560 -39.591 1.00 41.00 165 VAL A O 1
ATOM 1285 N N . LYS A 1 166 ? 5.017 19.828 -38.234 1.00 51.31 166 LYS A N 1
ATOM 1286 C CA . LYS A 1 166 ? 6.099 20.643 -38.785 1.00 51.31 166 LYS A CA 1
ATOM 1287 C C . LYS A 1 166 ? 6.913 19.720 -39.685 1.00 51.31 166 LYS A C 1
ATOM 1289 O O . LYS A 1 166 ? 7.220 18.598 -39.290 1.00 51.31 166 LYS A O 1
ATOM 1294 N N . ASP A 1 167 ? 7.183 20.174 -40.903 1.00 53.22 167 ASP A N 1
ATOM 1295 C CA . ASP A 1 167 ? 7.893 19.427 -41.941 1.00 53.22 167 ASP A CA 1
ATOM 1296 C C . ASP A 1 167 ? 9.105 18.657 -41.380 1.00 53.22 167 ASP A C 1
ATOM 1298 O O . ASP A 1 167 ? 9.970 19.222 -40.718 1.00 53.22 167 ASP A O 1
ATOM 1302 N N . GLY A 1 168 ? 9.125 17.340 -41.612 1.00 69.44 168 GLY A N 1
ATOM 1303 C CA . GLY A 1 168 ? 9.899 16.356 -40.841 1.00 69.44 168 GLY A CA 1
ATOM 1304 C C . GLY A 1 168 ? 11.427 16.370 -40.976 1.00 69.44 168 GLY A C 1
ATOM 1305 O O . GLY A 1 168 ? 12.063 15.475 -40.421 1.00 69.44 168 GLY A O 1
ATOM 1306 N N . GLU A 1 169 ? 12.024 17.340 -41.673 1.00 84.75 169 GLU A N 1
ATOM 1307 C CA . GLU A 1 169 ? 13.479 17.546 -41.701 1.00 84.75 169 GLU A CA 1
ATOM 1308 C C . GLU A 1 169 ? 13.853 18.709 -40.772 1.00 84.75 169 GLU A C 1
ATOM 1310 O O . GLU A 1 169 ? 13.427 19.849 -40.951 1.00 84.75 169 GLU A O 1
ATOM 1315 N N . ILE A 1 170 ? 14.691 18.419 -39.784 1.00 87.12 170 ILE A N 1
ATOM 1316 C CA . ILE A 1 170 ? 15.212 19.371 -38.816 1.00 87.12 170 ILE A CA 1
ATOM 1317 C C . ILE A 1 170 ? 16.658 19.663 -39.194 1.00 87.12 170 ILE A C 1
ATOM 1319 O O . ILE A 1 170 ? 17.502 18.771 -39.217 1.00 87.12 170 ILE A O 1
ATOM 1323 N N . SER A 1 171 ? 16.956 20.931 -39.466 1.00 87.12 171 SER A N 1
ATOM 1324 C CA . SER A 1 171 ? 18.319 21.337 -39.799 1.00 87.12 171 SER A CA 1
ATOM 1325 C C . SER A 1 171 ? 19.276 21.091 -38.611 1.00 87.12 171 SER A C 1
ATOM 1327 O O . SER A 1 171 ? 18.890 21.378 -37.471 1.00 87.12 171 SER A O 1
ATOM 1329 N N . PRO A 1 172 ? 20.510 20.584 -38.830 1.00 88.62 172 PRO A N 1
ATOM 1330 C CA . PRO A 1 172 ? 21.447 20.234 -37.755 1.00 88.62 172 PRO A CA 1
ATOM 1331 C C . PRO A 1 172 ? 21.773 21.375 -36.778 1.00 88.62 172 PRO A C 1
ATOM 1333 O O . PRO A 1 172 ? 22.113 21.115 -35.629 1.00 88.62 172 PRO A O 1
ATOM 1336 N N . ASP A 1 173 ? 21.667 22.635 -37.211 1.00 89.62 173 ASP A N 1
ATOM 1337 C CA . ASP A 1 173 ? 21.888 23.842 -36.399 1.00 89.62 173 ASP A CA 1
ATOM 1338 C C . ASP A 1 173 ? 20.742 24.154 -35.424 1.00 89.62 173 ASP A C 1
ATOM 1340 O O . ASP A 1 173 ? 20.887 25.008 -34.550 1.00 89.62 173 ASP A O 1
ATOM 1344 N N . LYS A 1 174 ? 19.593 23.481 -35.553 1.00 89.19 174 LYS A N 1
ATOM 1345 C CA . LYS A 1 174 ? 18.401 23.757 -34.738 1.00 89.19 174 LYS A CA 1
ATOM 1346 C C . LYS A 1 174 ? 18.386 23.043 -33.393 1.00 89.19 174 LYS A C 1
ATOM 1348 O O . LYS A 1 174 ? 17.552 23.391 -32.559 1.00 89.19 174 LYS A O 1
ATOM 1353 N N . TYR A 1 175 ? 19.265 22.068 -33.173 1.00 92.19 175 TYR A N 1
ATOM 1354 C CA . TYR A 1 175 ? 19.358 21.348 -31.906 1.00 92.19 175 TYR A CA 1
ATOM 1355 C C . TYR A 1 175 ? 20.798 21.246 -31.410 1.00 92.19 175 TYR A C 1
ATOM 1357 O O . TYR A 1 175 ? 21.743 21.145 -32.187 1.00 92.19 175 TYR A O 1
ATOM 1365 N N . THR A 1 176 ? 20.964 21.229 -30.087 1.00 94.44 176 THR A N 1
ATOM 1366 C CA . THR A 1 176 ? 22.282 21.139 -29.440 1.00 94.44 176 THR A CA 1
ATOM 1367 C C . THR A 1 176 ? 22.372 19.889 -28.577 1.00 94.44 176 THR A C 1
ATOM 1369 O O . THR A 1 176 ? 21.517 19.652 -27.727 1.00 94.44 176 THR A O 1
ATOM 1372 N N . PHE A 1 177 ? 23.424 19.087 -28.750 1.00 92.62 177 PHE A N 1
ATOM 1373 C CA . PHE A 1 177 ? 23.693 17.947 -27.871 1.00 92.62 177 PHE A CA 1
ATOM 1374 C C . PHE A 1 177 ? 24.130 18.429 -26.489 1.00 92.62 177 PHE A C 1
ATOM 1376 O O . PHE A 1 177 ? 25.136 19.122 -26.365 1.00 92.62 177 PHE A O 1
ATOM 1383 N N . LYS A 1 178 ? 23.423 18.007 -25.435 1.00 89.56 178 LYS A N 1
ATOM 1384 C CA . LYS A 1 178 ? 23.826 18.311 -24.050 1.00 89.56 178 LYS A CA 1
ATOM 1385 C C . LYS A 1 178 ? 25.002 17.453 -23.585 1.00 89.56 178 LYS A C 1
ATOM 1387 O O . LYS A 1 178 ? 25.774 17.863 -22.727 1.00 89.56 178 LYS A O 1
ATOM 1392 N N . THR A 1 179 ? 25.121 16.246 -24.140 1.00 81.44 179 THR A N 1
ATOM 1393 C CA . THR A 1 179 ? 26.162 15.256 -23.808 1.00 81.44 179 THR A CA 1
ATOM 1394 C C . THR A 1 179 ? 26.720 14.601 -25.082 1.00 81.44 179 THR A C 1
ATOM 1396 O O . THR A 1 179 ? 26.539 13.402 -25.288 1.00 81.44 179 THR A O 1
ATOM 1399 N N . PRO A 1 180 ? 27.381 15.370 -25.971 1.00 82.62 180 PRO A N 1
ATOM 1400 C CA . PRO A 1 180 ? 27.774 14.905 -27.308 1.00 82.62 180 PRO A CA 1
ATOM 1401 C C . PRO A 1 180 ? 28.685 13.669 -27.290 1.00 82.62 180 PRO A C 1
ATOM 1403 O O . PRO A 1 180 ? 28.553 12.804 -28.149 1.00 82.62 180 PRO A O 1
ATOM 1406 N N . ASP A 1 181 ? 29.540 13.533 -26.275 1.00 82.94 181 ASP A N 1
ATOM 1407 C CA . ASP A 1 181 ? 30.497 12.420 -26.180 1.00 82.94 181 ASP A CA 1
ATOM 1408 C C . ASP A 1 181 ? 29.956 11.209 -25.404 1.00 82.94 181 ASP A C 1
ATOM 1410 O O . ASP A 1 181 ? 30.597 10.156 -25.328 1.00 82.94 181 ASP A O 1
ATOM 1414 N N . LYS A 1 182 ? 28.776 11.337 -24.786 1.00 84.94 182 LYS A N 1
ATOM 1415 C CA . LYS A 1 182 ? 28.255 10.345 -23.843 1.00 84.94 182 LYS A CA 1
ATOM 1416 C C . LYS A 1 182 ? 26.776 10.051 -24.104 1.00 84.94 182 LYS A C 1
ATOM 1418 O O . LYS A 1 182 ? 25.921 10.643 -23.445 1.00 84.94 182 LYS A O 1
ATOM 1423 N N . PRO A 1 183 ? 26.458 9.098 -25.001 1.00 87.38 183 PRO A N 1
ATOM 1424 C CA . PRO A 1 183 ? 25.083 8.646 -25.156 1.00 87.38 183 PRO A CA 1
ATOM 1425 C C . PRO A 1 183 ? 24.585 8.018 -23.854 1.00 87.38 183 PRO A C 1
ATOM 1427 O O . PRO A 1 183 ? 25.330 7.305 -23.172 1.00 87.38 183 PRO A O 1
ATOM 1430 N N . PHE A 1 184 ? 23.320 8.264 -23.521 1.00 82.88 184 PHE A N 1
ATOM 1431 C CA . PHE A 1 184 ? 22.700 7.696 -22.324 1.00 82.88 184 PHE A CA 1
ATOM 1432 C C . PHE A 1 184 ? 22.185 6.270 -22.559 1.00 82.88 184 PHE A C 1
ATOM 1434 O O . PHE A 1 184 ? 22.032 5.515 -21.602 1.00 82.88 184 PHE A O 1
ATOM 1441 N N . ALA A 1 185 ? 21.978 5.881 -23.821 1.00 80.38 185 ALA A N 1
ATOM 1442 C CA . ALA A 1 185 ? 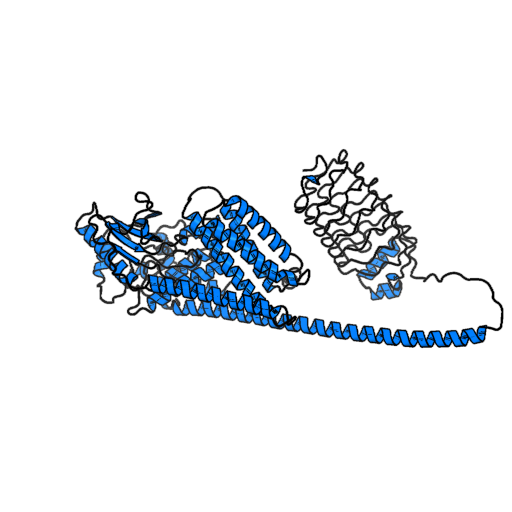21.709 4.506 -24.225 1.00 80.38 185 ALA A CA 1
ATOM 1443 C C . ALA A 1 185 ? 22.394 4.187 -25.563 1.00 80.38 185 ALA A C 1
ATOM 1445 O O . ALA A 1 185 ? 22.554 5.057 -26.419 1.00 80.38 185 ALA A O 1
ATOM 1446 N N . ARG A 1 186 ? 22.805 2.932 -25.761 1.00 77.88 186 ARG A N 1
ATOM 1447 C CA . ARG A 1 186 ? 23.350 2.436 -27.034 1.00 77.88 186 ARG A CA 1
ATOM 1448 C C . ARG A 1 186 ? 22.606 1.170 -27.443 1.00 77.88 186 ARG A C 1
ATOM 1450 O O . ARG A 1 186 ? 22.541 0.222 -26.666 1.00 77.88 186 ARG A O 1
ATOM 1457 N N . GLY A 1 187 ? 22.059 1.171 -28.652 1.00 68.56 187 GLY A N 1
ATOM 1458 C CA . GLY A 1 187 ? 21.549 -0.014 -29.333 1.00 68.56 187 GLY A CA 1
ATOM 1459 C C . GLY A 1 187 ? 22.595 -0.612 -30.276 1.00 68.56 187 GLY A C 1
ATOM 1460 O O . GLY A 1 187 ? 23.723 -0.130 -30.363 1.00 68.56 187 GLY A O 1
ATOM 1461 N N . GLY A 1 188 ? 22.211 -1.659 -31.011 1.00 64.62 188 GLY A N 1
ATOM 1462 C CA . GLY A 1 188 ? 23.120 -2.349 -31.935 1.00 64.62 188 GLY A CA 1
ATOM 1463 C C . GLY A 1 188 ? 23.577 -1.500 -33.129 1.00 64.62 188 GLY A C 1
ATOM 1464 O O . GLY A 1 188 ? 24.690 -1.682 -33.605 1.00 64.62 188 GLY A O 1
ATOM 1465 N N . THR A 1 189 ? 22.740 -0.572 -33.605 1.00 69.19 189 THR A N 1
ATOM 1466 C CA . THR A 1 189 ? 23.013 0.245 -34.808 1.00 69.19 189 THR A CA 1
ATOM 1467 C C . THR A 1 189 ? 22.897 1.752 -34.580 1.00 69.19 189 THR A C 1
ATOM 1469 O O . THR A 1 189 ? 23.156 2.521 -35.500 1.00 69.19 189 THR A O 1
ATOM 1472 N N . ALA A 1 190 ? 22.458 2.183 -33.396 1.00 83.00 190 ALA A N 1
ATOM 1473 C CA . ALA A 1 190 ? 22.203 3.586 -33.078 1.00 83.00 190 ALA A CA 1
ATOM 1474 C C . ALA A 1 190 ? 22.472 3.874 -31.599 1.00 83.00 190 ALA A C 1
ATOM 1476 O O . ALA A 1 190 ? 22.370 2.982 -30.756 1.00 83.00 190 ALA A O 1
ATOM 1477 N N . ALA A 1 191 ? 22.766 5.128 -31.273 1.00 88.75 191 ALA A N 1
ATOM 1478 C CA . ALA A 1 191 ? 22.958 5.606 -29.908 1.00 88.75 191 ALA A CA 1
ATOM 1479 C C . ALA A 1 191 ? 21.978 6.741 -29.586 1.00 88.75 191 ALA A C 1
ATOM 1481 O O . ALA A 1 191 ? 21.660 7.549 -30.452 1.00 88.75 191 ALA A O 1
ATOM 1482 N N . ALA A 1 192 ? 21.488 6.794 -28.350 1.00 90.44 192 ALA A N 1
ATOM 1483 C CA . ALA A 1 192 ? 20.538 7.799 -27.891 1.00 90.44 192 ALA A CA 1
ATOM 1484 C C . ALA A 1 192 ? 21.238 8.881 -27.060 1.00 90.44 192 ALA A C 1
ATOM 1486 O O . ALA A 1 192 ? 22.000 8.582 -26.133 1.00 90.44 192 ALA A O 1
ATOM 1487 N N . PHE A 1 193 ? 20.949 10.139 -27.378 1.00 93.19 193 PHE A N 1
ATOM 1488 C CA . PHE A 1 193 ? 21.524 11.325 -26.748 1.00 93.19 193 PHE A CA 1
ATOM 1489 C C . PHE A 1 193 ? 20.433 12.284 -26.283 1.00 93.19 193 PHE A C 1
ATOM 1491 O O . PHE A 1 193 ? 19.352 12.326 -26.865 1.00 93.19 193 PHE A O 1
ATOM 1498 N N . ILE A 1 194 ? 20.730 13.079 -25.255 1.00 91.25 194 ILE A N 1
ATOM 1499 C CA . ILE A 1 194 ? 19.863 14.192 -24.857 1.00 91.25 194 ILE A CA 1
ATOM 1500 C C . ILE A 1 194 ? 20.265 15.419 -25.672 1.00 91.25 194 ILE A C 1
ATOM 1502 O O . ILE A 1 194 ? 21.441 15.810 -25.677 1.00 91.25 194 ILE A O 1
ATOM 1506 N N . VAL A 1 195 ? 19.290 16.027 -26.338 1.00 93.19 195 VAL A N 1
ATOM 1507 C CA . VAL A 1 195 ? 19.466 17.259 -27.112 1.00 93.19 195 VAL A CA 1
ATOM 1508 C C . VAL A 1 195 ? 18.470 18.322 -26.666 1.00 93.19 195 VAL A C 1
ATOM 1510 O O . VAL A 1 195 ? 17.408 18.005 -26.138 1.00 93.19 195 VAL A O 1
ATOM 1513 N N . GLU A 1 196 ? 18.818 19.584 -26.877 1.00 92.75 196 GLU A N 1
ATOM 1514 C CA . GLU A 1 196 ? 17.918 20.723 -26.718 1.00 92.75 196 GLU A CA 1
ATOM 1515 C C . GLU A 1 196 ? 17.415 21.171 -28.091 1.00 92.75 196 GLU A C 1
ATOM 1517 O O . GLU A 1 196 ? 18.233 21.429 -28.974 1.00 92.75 196 GLU A O 1
ATOM 1522 N N . TYR A 1 197 ? 16.097 21.247 -28.277 1.00 89.06 197 TYR A N 1
ATOM 1523 C CA . TYR A 1 197 ? 15.433 21.679 -29.511 1.00 89.06 197 TYR A CA 1
ATOM 1524 C C . TYR A 1 197 ? 14.212 22.535 -29.154 1.00 89.06 197 TYR A C 1
ATOM 1526 O O . TYR A 1 197 ? 13.447 22.175 -28.267 1.00 89.06 197 TYR A O 1
ATOM 1534 N N . GLU A 1 198 ? 14.063 23.705 -29.788 1.00 85.81 198 GLU A N 1
ATOM 1535 C CA . GLU A 1 198 ? 13.013 24.700 -29.477 1.00 85.81 198 GLU A CA 1
ATOM 1536 C C . GLU A 1 198 ? 12.871 25.042 -27.967 1.00 85.81 198 GLU A C 1
ATOM 1538 O O . GLU A 1 198 ? 11.800 25.423 -27.501 1.00 85.81 198 GLU A O 1
ATOM 1543 N N . GLY A 1 199 ? 13.966 24.948 -27.200 1.00 82.44 199 GLY A N 1
ATOM 1544 C CA . GLY A 1 199 ? 13.994 25.225 -25.756 1.00 82.44 199 GLY A CA 1
ATOM 1545 C C . GLY A 1 199 ? 13.487 24.086 -24.860 1.00 82.44 199 GLY A C 1
ATOM 1546 O O . GLY A 1 199 ? 13.402 24.271 -23.646 1.00 82.44 199 GLY A O 1
ATOM 1547 N N . GLU A 1 200 ? 13.172 22.914 -25.422 1.00 83.69 200 GLU A N 1
ATOM 1548 C CA . GLU A 1 200 ? 12.811 21.696 -24.685 1.00 83.69 200 GLU A CA 1
ATOM 1549 C C . GLU A 1 200 ? 13.899 20.612 -24.821 1.00 83.69 200 GLU A C 1
ATOM 1551 O O . GLU A 1 200 ? 14.722 20.628 -25.740 1.00 83.69 200 GLU A O 1
ATOM 1556 N N . GLU A 1 201 ? 13.923 19.660 -23.882 1.00 88.94 201 GLU A N 1
ATOM 1557 C CA . GLU A 1 201 ? 14.798 18.486 -23.957 1.00 88.94 201 GLU A CA 1
ATOM 1558 C C . GLU A 1 201 ? 14.133 17.350 -24.738 1.00 88.94 201 GLU A C 1
ATOM 1560 O O . GLU A 1 201 ? 12.986 16.980 -24.486 1.00 88.94 201 GLU A O 1
ATOM 1565 N N . HIS A 1 202 ? 14.892 16.756 -25.654 1.00 90.62 202 HIS A N 1
ATOM 1566 C CA . HIS A 1 202 ? 14.460 15.665 -26.519 1.00 90.62 202 HIS A CA 1
ATOM 1567 C C . HIS A 1 202 ? 15.470 14.518 -26.511 1.00 90.62 202 HIS A C 1
ATOM 1569 O O . HIS A 1 202 ? 16.639 14.673 -26.142 1.00 90.62 202 HIS A O 1
ATOM 1575 N N . CYS A 1 203 ? 15.010 13.353 -26.960 1.00 92.56 203 CYS A N 1
ATOM 1576 C CA . CYS A 1 203 ? 15.867 12.215 -27.251 1.00 92.56 203 CYS A CA 1
ATOM 1577 C C . CYS A 1 203 ? 16.263 12.253 -28.731 1.00 92.56 203 CYS A C 1
ATOM 1579 O O . CYS A 1 203 ? 15.404 12.258 -29.605 1.00 92.56 203 CYS A O 1
ATOM 1581 N N . ALA A 1 204 ? 17.557 12.246 -29.028 1.00 93.25 204 ALA A N 1
ATOM 1582 C CA . ALA A 1 204 ? 18.074 12.053 -30.376 1.00 93.25 204 ALA A CA 1
ATOM 1583 C C . ALA A 1 204 ? 18.598 10.622 -30.518 1.00 93.25 204 ALA A C 1
ATOM 1585 O O . ALA A 1 204 ? 19.623 10.278 -29.926 1.00 93.25 204 ALA A O 1
ATOM 1586 N N . LYS A 1 205 ? 17.922 9.793 -31.319 1.00 92.25 205 LYS A N 1
ATOM 1587 C CA . LYS A 1 205 ? 18.438 8.491 -31.765 1.00 92.25 205 LYS A CA 1
ATOM 1588 C C . LYS A 1 205 ? 19.328 8.739 -32.984 1.00 92.25 205 LYS A C 1
ATOM 1590 O O . LYS A 1 205 ? 18.864 9.257 -33.996 1.00 92.25 205 LYS A O 1
ATOM 1595 N N . VAL A 1 206 ? 20.615 8.433 -32.862 1.00 92.31 206 VAL A N 1
ATOM 1596 C CA . VAL A 1 206 ? 21.664 8.795 -33.823 1.00 92.31 206 VAL A CA 1
ATOM 1597 C C . VAL A 1 206 ? 22.284 7.540 -34.422 1.00 92.31 206 VAL A C 1
ATOM 1599 O O . VAL A 1 206 ? 22.786 6.683 -33.693 1.00 92.31 206 VAL A O 1
ATOM 1602 N N . TRP A 1 207 ? 22.293 7.460 -35.750 1.00 90.81 207 TRP A N 1
ATOM 1603 C CA . TRP A 1 207 ? 23.043 6.468 -36.514 1.00 90.81 207 TRP A CA 1
ATOM 1604 C C . TRP A 1 207 ? 24.299 7.132 -37.069 1.00 90.81 207 TRP A C 1
ATOM 1606 O O . TRP A 1 207 ? 24.206 8.048 -37.887 1.00 90.81 207 TRP A O 1
ATOM 1616 N N . ASP A 1 208 ? 25.462 6.674 -36.617 1.00 89.25 208 ASP A N 1
ATOM 1617 C CA . ASP A 1 208 ? 26.751 7.134 -37.129 1.00 89.25 208 ASP A CA 1
ATOM 1618 C C . ASP A 1 208 ? 26.999 6.535 -38.519 1.00 89.25 208 ASP A C 1
ATOM 1620 O O . ASP A 1 208 ? 26.943 5.318 -38.706 1.00 89.25 208 ASP A O 1
ATOM 1624 N N . VAL A 1 209 ? 27.237 7.401 -39.503 1.00 88.62 209 VAL A N 1
ATOM 1625 C CA . VAL A 1 209 ? 27.548 7.026 -40.889 1.00 88.62 209 VAL A CA 1
ATOM 1626 C C . VAL A 1 209 ? 28.843 7.688 -41.377 1.00 88.62 209 VAL A C 1
ATOM 1628 O O . VAL A 1 209 ? 29.071 7.786 -42.587 1.00 88.62 209 VAL A O 1
ATOM 1631 N N . SER A 1 210 ? 29.691 8.152 -40.454 1.00 85.75 210 SER A N 1
ATOM 1632 C CA . SER A 1 210 ? 30.933 8.877 -40.746 1.00 85.75 210 SER A CA 1
ATOM 1633 C C . SER A 1 210 ? 32.061 7.976 -41.264 1.00 85.75 210 SER A C 1
ATOM 1635 O O . SER A 1 210 ? 32.850 8.412 -42.098 1.00 85.75 210 SER A O 1
ATOM 1637 N N . GLN A 1 211 ? 32.120 6.719 -40.810 1.00 84.88 211 GLN A N 1
ATOM 1638 C CA . GLN A 1 211 ? 33.189 5.759 -41.127 1.00 84.88 211 GLN A CA 1
ATOM 1639 C C . GLN A 1 211 ? 32.645 4.391 -41.572 1.00 84.88 211 GLN A C 1
ATOM 1641 O O . GLN A 1 211 ? 33.145 3.347 -41.163 1.00 84.88 211 GLN A O 1
ATOM 1646 N N . VAL A 1 212 ? 31.596 4.391 -42.396 1.00 84.44 212 VAL A N 1
ATOM 1647 C CA . VAL A 1 212 ? 30.962 3.163 -42.907 1.00 84.44 212 VAL A CA 1
ATOM 1648 C C . VAL A 1 212 ? 31.091 3.069 -44.425 1.00 84.44 212 VAL A C 1
ATOM 1650 O O . VAL A 1 212 ? 31.166 4.084 -45.122 1.00 84.44 212 VAL A O 1
ATOM 1653 N N . THR A 1 213 ? 31.101 1.848 -44.955 1.00 87.31 213 THR A N 1
ATOM 1654 C CA . THR A 1 213 ? 31.075 1.608 -46.405 1.00 87.31 213 THR A CA 1
ATOM 1655 C C . THR A 1 213 ? 29.766 2.107 -47.032 1.00 87.31 213 THR A C 1
ATOM 1657 O O . THR A 1 213 ? 28.759 2.302 -46.347 1.00 87.31 213 THR A O 1
ATOM 1660 N N . MET A 1 214 ? 29.738 2.286 -48.358 1.00 80.00 214 MET A N 1
ATOM 1661 C CA . MET A 1 214 ? 28.511 2.694 -49.065 1.00 80.00 214 MET A CA 1
ATOM 1662 C C . MET A 1 214 ? 27.370 1.682 -48.888 1.00 80.00 214 MET A C 1
ATOM 1664 O O . MET A 1 214 ? 26.221 2.077 -48.698 1.00 80.00 214 MET A O 1
ATOM 1668 N N . GLU A 1 215 ? 27.691 0.387 -48.880 1.00 81.44 215 GLU A N 1
ATOM 1669 C CA . GLU A 1 215 ? 26.712 -0.682 -48.672 1.00 81.44 215 GLU A CA 1
ATOM 1670 C C . GLU A 1 215 ? 26.139 -0.666 -47.241 1.00 81.44 215 GLU A C 1
ATOM 1672 O O . GLU A 1 215 ? 24.935 -0.832 -47.034 1.00 81.44 215 GLU A O 1
ATOM 1677 N N . GLU A 1 216 ? 26.980 -0.426 -46.231 1.00 79.69 216 GLU A N 1
ATOM 1678 C CA . GLU A 1 216 ? 26.541 -0.275 -44.837 1.00 79.69 216 GLU A CA 1
ATOM 1679 C C . GLU A 1 216 ? 25.704 0.986 -44.636 1.00 79.69 216 GLU A C 1
ATOM 1681 O O . GLU A 1 216 ? 24.660 0.926 -43.982 1.00 79.69 216 GLU A O 1
ATOM 1686 N N . ARG A 1 217 ? 26.104 2.109 -45.247 1.00 82.94 217 ARG A N 1
ATOM 1687 C CA . ARG A 1 217 ? 25.312 3.343 -45.252 1.00 82.94 217 ARG A CA 1
ATOM 1688 C C . ARG A 1 217 ? 23.926 3.093 -45.832 1.00 82.94 217 ARG A C 1
ATOM 1690 O O . ARG A 1 217 ? 22.945 3.494 -45.215 1.00 82.94 217 ARG A O 1
ATOM 1697 N N . GLU A 1 218 ? 23.818 2.402 -46.965 1.00 79.69 218 GLU A N 1
ATOM 1698 C CA . GLU A 1 218 ? 22.524 2.100 -47.581 1.00 79.69 218 GLU A CA 1
ATOM 1699 C C . GLU A 1 218 ? 21.633 1.244 -46.661 1.00 79.69 218 GLU A C 1
ATOM 1701 O O . GLU A 1 218 ? 20.450 1.548 -46.478 1.00 79.69 218 GLU A O 1
ATOM 1706 N N . LYS A 1 219 ? 22.203 0.227 -45.998 1.00 78.75 219 LYS A N 1
ATOM 1707 C CA . LYS A 1 219 ? 21.495 -0.603 -45.003 1.00 78.75 219 LYS A CA 1
ATOM 1708 C C . LYS A 1 219 ? 21.001 0.221 -43.808 1.00 78.75 219 LYS A C 1
ATOM 1710 O O . LYS A 1 219 ? 19.847 0.064 -43.389 1.00 78.75 219 LYS A O 1
ATOM 1715 N N . ILE A 1 220 ? 21.843 1.111 -43.280 1.00 81.50 220 ILE A N 1
ATOM 1716 C CA . ILE A 1 220 ? 21.502 2.016 -42.173 1.00 81.50 220 ILE A CA 1
ATOM 1717 C C . ILE A 1 220 ? 20.385 2.973 -42.599 1.00 81.50 220 ILE A C 1
ATOM 1719 O O . ILE A 1 220 ? 19.354 3.050 -41.931 1.00 81.50 220 ILE A O 1
ATOM 1723 N N . THR A 1 221 ? 20.528 3.636 -43.748 1.00 79.94 221 THR A N 1
ATOM 1724 C CA . THR A 1 221 ? 19.527 4.567 -44.284 1.00 79.94 221 THR A CA 1
ATOM 1725 C C . THR A 1 221 ? 18.191 3.876 -44.549 1.00 79.94 221 THR A C 1
ATOM 1727 O O . THR A 1 221 ? 17.143 4.445 -44.247 1.00 79.94 221 THR A O 1
ATOM 1730 N N . LYS A 1 222 ? 18.189 2.643 -45.069 1.00 78.69 222 LYS A N 1
ATOM 1731 C CA . LYS A 1 222 ? 16.961 1.865 -45.288 1.00 78.69 222 LYS A CA 1
ATOM 1732 C C . LYS A 1 222 ? 16.241 1.553 -43.976 1.00 78.69 222 LYS A C 1
ATOM 1734 O O . LYS A 1 222 ? 15.021 1.692 -43.904 1.00 78.69 222 LYS A O 1
ATOM 1739 N N . THR A 1 223 ? 16.990 1.164 -42.945 1.00 75.44 223 THR A N 1
ATOM 1740 C CA . THR A 1 223 ? 16.447 0.879 -41.607 1.00 75.44 223 THR A CA 1
ATOM 1741 C C . THR A 1 223 ? 15.869 2.142 -40.974 1.00 75.44 223 THR A C 1
ATOM 1743 O O . THR A 1 223 ? 14.719 2.141 -40.544 1.00 75.44 223 THR A O 1
ATOM 1746 N N . PHE A 1 224 ? 16.622 3.242 -41.019 1.00 82.94 224 PHE A N 1
ATOM 1747 C CA . PHE A 1 224 ? 16.193 4.554 -40.547 1.00 82.94 224 PHE A CA 1
ATOM 1748 C C . PHE A 1 224 ? 14.907 5.032 -41.235 1.00 82.94 224 PHE A C 1
ATOM 1750 O O . PHE A 1 224 ? 13.937 5.368 -40.562 1.00 82.94 224 PHE A O 1
ATOM 1757 N N . LYS A 1 225 ? 14.859 5.008 -42.576 1.00 78.38 225 LYS A N 1
ATOM 1758 C CA . LYS A 1 225 ? 13.680 5.440 -43.346 1.00 78.38 225 LYS A CA 1
ATOM 1759 C C . LYS A 1 225 ? 12.449 4.597 -43.028 1.00 78.38 225 LYS A C 1
ATOM 1761 O O . LYS A 1 225 ? 11.351 5.138 -42.953 1.00 78.38 225 LYS A O 1
ATOM 1766 N N . ARG A 1 226 ? 12.622 3.286 -42.834 1.00 75.69 226 ARG A N 1
ATOM 1767 C CA . ARG A 1 226 ? 11.531 2.382 -42.449 1.00 75.69 226 ARG A CA 1
ATOM 1768 C C . ARG A 1 226 ? 10.993 2.716 -41.061 1.00 75.69 226 ARG A C 1
ATOM 1770 O O . ARG A 1 226 ? 9.784 2.854 -40.909 1.00 75.69 226 ARG A O 1
ATOM 1777 N N . GLU A 1 227 ? 11.879 2.855 -40.077 1.00 81.62 227 GLU A N 1
ATOM 1778 C CA . GLU A 1 227 ? 11.491 3.199 -38.708 1.00 81.62 227 GLU A CA 1
ATOM 1779 C C . GLU A 1 227 ? 10.795 4.568 -38.663 1.00 81.62 227 GLU A C 1
ATOM 1781 O O . GLU A 1 227 ? 9.761 4.714 -38.014 1.00 81.62 227 GLU A O 1
ATOM 1786 N N . LEU A 1 228 ? 11.304 5.549 -39.415 1.00 81.75 228 LEU A N 1
ATOM 1787 C CA . LEU A 1 228 ? 10.704 6.875 -39.529 1.00 81.75 228 LEU A CA 1
ATOM 1788 C C . LEU A 1 228 ? 9.314 6.830 -40.176 1.00 81.75 228 LEU A C 1
ATOM 1790 O O . LEU A 1 228 ? 8.395 7.456 -39.666 1.00 81.75 228 LEU A O 1
ATOM 1794 N N . ALA A 1 229 ? 9.148 6.085 -41.274 1.00 80.06 229 ALA A N 1
ATOM 1795 C CA . ALA A 1 229 ? 7.891 6.017 -42.026 1.00 80.06 229 ALA A CA 1
ATOM 1796 C C . ALA A 1 229 ? 6.734 5.384 -41.240 1.00 80.06 229 ALA A C 1
ATOM 1798 O O . ALA A 1 229 ? 5.572 5.689 -41.513 1.00 80.06 229 ALA A O 1
ATOM 1799 N N . ILE A 1 230 ? 7.053 4.485 -40.305 1.00 80.50 230 ILE A N 1
ATOM 1800 C CA . ILE A 1 230 ? 6.082 3.911 -39.375 1.00 80.50 230 ILE A CA 1
ATOM 1801 C C . ILE A 1 230 ? 5.809 4.920 -38.263 1.00 80.50 230 ILE A C 1
ATOM 1803 O O . ILE A 1 230 ? 4.675 5.363 -38.122 1.00 80.50 230 ILE A O 1
ATOM 1807 N N . ASN A 1 231 ? 6.843 5.337 -37.526 1.00 81.19 231 ASN A N 1
ATOM 1808 C CA . ASN A 1 231 ? 6.684 6.197 -36.352 1.00 81.19 231 ASN A CA 1
ATOM 1809 C C . ASN A 1 231 ? 6.015 7.542 -36.648 1.00 81.19 231 ASN A C 1
ATOM 1811 O O . ASN A 1 231 ? 5.239 8.019 -35.826 1.00 81.19 231 ASN A O 1
ATOM 1815 N N . SER A 1 232 ? 6.283 8.148 -37.807 1.00 76.62 232 SER A N 1
ATOM 1816 C CA . SER A 1 232 ? 5.702 9.444 -38.180 1.00 76.62 232 SER A CA 1
ATOM 1817 C C . SER A 1 232 ? 4.184 9.409 -38.364 1.00 76.62 232 SER A C 1
ATOM 1819 O O . SER A 1 232 ? 3.556 10.461 -38.386 1.00 76.62 232 SER A O 1
ATOM 1821 N N . LYS A 1 233 ? 3.593 8.213 -38.491 1.00 77.75 233 LYS A N 1
ATOM 1822 C CA . LYS A 1 233 ? 2.146 8.004 -38.630 1.00 77.75 233 LYS A CA 1
ATOM 1823 C C . LYS A 1 233 ? 1.472 7.595 -37.321 1.00 77.75 233 LYS A C 1
ATOM 1825 O O . LYS A 1 233 ? 0.248 7.497 -37.278 1.00 77.75 233 LYS A O 1
ATOM 1830 N N . LEU A 1 234 ? 2.246 7.313 -36.271 1.00 83.44 234 LEU A N 1
ATOM 1831 C CA . LEU A 1 234 ? 1.724 6.814 -35.004 1.00 83.44 234 LEU A CA 1
ATOM 1832 C C . LEU A 1 234 ? 1.441 7.973 -34.052 1.00 83.44 234 LEU A C 1
ATOM 1834 O O . LEU A 1 234 ? 2.343 8.667 -33.584 1.00 83.44 234 LEU A O 1
ATOM 1838 N N . HIS A 1 235 ? 0.164 8.126 -33.714 1.00 82.38 235 HIS A N 1
ATOM 1839 C CA . HIS A 1 235 ? -0.330 9.136 -32.787 1.00 82.38 235 HIS A CA 1
ATOM 1840 C C . HIS A 1 235 ? -1.116 8.453 -31.670 1.00 82.38 235 HIS A C 1
ATOM 1842 O O . HIS A 1 235 ? -2.345 8.418 -31.667 1.00 82.38 235 HIS A O 1
ATOM 1848 N N . CYS A 1 236 ? -0.389 7.879 -30.712 1.00 84.06 236 CYS A N 1
ATOM 1849 C CA . CYS A 1 236 ? -0.963 7.221 -29.545 1.00 84.06 236 CYS A CA 1
ATOM 1850 C C . CYS A 1 236 ? -0.242 7.678 -28.278 1.00 84.06 236 CYS A C 1
ATOM 1852 O O . CYS A 1 236 ? 0.985 7.723 -28.229 1.00 84.06 236 CYS A O 1
ATOM 1854 N N . LYS A 1 237 ? -1.006 7.954 -27.216 1.00 86.56 237 LYS A N 1
ATOM 1855 C CA . LYS A 1 237 ? -0.481 8.324 -25.888 1.00 86.56 237 LYS A CA 1
ATOM 1856 C C . LYS A 1 237 ? 0.470 7.273 -25.287 1.00 86.56 237 LYS A C 1
ATOM 1858 O O . LYS A 1 237 ? 1.245 7.614 -24.400 1.00 86.56 237 LYS A O 1
ATOM 1863 N N . HIS A 1 238 ? 0.411 6.026 -25.761 1.00 93.62 238 HIS A N 1
ATOM 1864 C CA . HIS A 1 238 ? 1.224 4.893 -25.302 1.00 93.62 238 HIS A CA 1
ATOM 1865 C C . HIS A 1 238 ? 2.304 4.473 -26.306 1.00 93.62 238 HIS A C 1
ATOM 1867 O O . HIS A 1 238 ? 2.856 3.381 -26.204 1.00 93.62 238 HIS A O 1
ATOM 1873 N N . ILE A 1 239 ? 2.624 5.329 -27.274 1.00 92.12 239 ILE A N 1
ATOM 1874 C CA . ILE A 1 239 ? 3.710 5.119 -28.233 1.00 92.12 239 ILE A CA 1
ATOM 1875 C C . ILE A 1 239 ? 4.653 6.315 -28.150 1.00 92.12 239 ILE A C 1
ATOM 1877 O O . ILE A 1 239 ? 4.205 7.449 -27.986 1.00 92.12 239 ILE A O 1
ATOM 1881 N N . VAL A 1 240 ? 5.960 6.058 -28.221 1.00 90.88 240 VAL A N 1
ATOM 1882 C CA . VAL A 1 240 ? 6.965 7.126 -28.231 1.00 90.88 240 VAL A CA 1
ATOM 1883 C C . VAL A 1 240 ? 6.841 7.938 -29.516 1.00 90.88 240 VAL A C 1
ATOM 1885 O O . VAL A 1 240 ? 6.970 7.410 -30.617 1.00 90.88 240 VAL A O 1
ATOM 1888 N N . HIS A 1 241 ? 6.614 9.236 -29.368 1.00 86.62 241 HIS A N 1
ATOM 1889 C CA . HIS A 1 241 ? 6.423 10.148 -30.482 1.00 86.62 241 HIS A CA 1
ATOM 1890 C C . HIS A 1 241 ? 7.745 10.592 -31.127 1.00 86.62 241 HIS A C 1
ATOM 1892 O O . HIS A 1 241 ? 8.716 10.927 -30.439 1.00 86.62 241 HIS A O 1
ATOM 1898 N N . VAL A 1 242 ? 7.747 10.659 -32.461 1.00 86.31 242 VAL A N 1
ATOM 1899 C CA . VAL A 1 242 ? 8.829 11.216 -33.281 1.00 86.31 242 VAL A CA 1
ATOM 1900 C C . VAL A 1 242 ? 8.452 12.619 -33.740 1.00 86.31 242 VAL A C 1
ATOM 1902 O O . VAL A 1 242 ? 7.441 12.807 -34.406 1.00 86.31 242 VAL A O 1
ATOM 1905 N N . TRP A 1 243 ? 9.306 13.581 -33.407 1.00 82.44 243 TRP A N 1
ATOM 1906 C CA . TRP A 1 243 ? 9.146 15.001 -33.722 1.00 82.44 243 TRP A CA 1
ATOM 1907 C C . TRP A 1 243 ? 9.645 15.367 -35.114 1.00 82.44 243 TRP A C 1
ATOM 1909 O O . TRP A 1 243 ? 9.144 16.295 -35.737 1.00 82.44 243 TRP A O 1
ATOM 1919 N N . GLY A 1 244 ? 10.664 14.660 -35.587 1.00 85.00 244 GLY A N 1
ATOM 1920 C CA . GLY A 1 244 ? 11.284 14.918 -36.874 1.00 85.00 244 GLY A CA 1
ATOM 1921 C C . GLY A 1 244 ? 12.602 14.179 -36.992 1.00 85.00 244 GLY A C 1
ATOM 1922 O O . GLY A 1 244 ? 12.956 13.345 -36.151 1.00 85.00 244 GLY A O 1
ATOM 1923 N N . CYS A 1 245 ? 13.334 14.463 -38.055 1.00 90.19 245 CYS A N 1
ATOM 1924 C CA . CYS A 1 245 ? 14.581 13.786 -38.338 1.00 90.19 245 CYS A CA 1
ATOM 1925 C C . CYS A 1 245 ? 15.587 14.703 -39.029 1.00 90.19 245 CYS A C 1
ATOM 1927 O O . CYS A 1 245 ? 15.211 15.729 -39.575 1.00 90.19 245 CYS A O 1
ATOM 1929 N N . THR A 1 246 ? 16.854 14.313 -39.027 1.00 90.19 246 THR A N 1
ATOM 1930 C CA . THR A 1 246 ? 17.928 14.991 -39.750 1.00 90.19 246 THR A CA 1
ATOM 1931 C C . THR A 1 246 ? 18.558 13.990 -40.700 1.00 90.19 246 THR A C 1
ATOM 1933 O O . THR A 1 246 ? 19.123 12.981 -40.264 1.00 90.19 246 THR A O 1
ATOM 1936 N N . THR A 1 247 ? 18.466 14.267 -41.995 1.00 87.00 247 THR A N 1
ATOM 1937 C CA . THR A 1 247 ? 19.088 13.486 -43.073 1.00 87.00 247 THR A CA 1
ATOM 1938 C C . THR A 1 247 ? 20.126 14.284 -43.858 1.00 87.00 247 THR A C 1
ATOM 1940 O O . THR A 1 247 ? 20.919 13.703 -44.598 1.00 87.00 247 THR A O 1
ATOM 1943 N N . SER A 1 248 ? 20.147 15.602 -43.663 1.00 84.75 248 SER A N 1
ATOM 1944 C CA . SER A 1 248 ? 21.069 16.560 -44.277 1.00 84.75 248 SER A CA 1
ATOM 1945 C C . SER A 1 248 ? 22.508 16.510 -43.742 1.00 84.75 248 SER A C 1
ATOM 1947 O O . SER A 1 248 ? 23.416 16.993 -44.418 1.00 84.75 248 SER A O 1
ATOM 1949 N N . ASP A 1 249 ? 22.752 15.913 -42.571 1.00 85.75 249 ASP A N 1
ATOM 1950 C CA . ASP A 1 249 ? 24.104 15.766 -42.019 1.00 85.75 249 ASP A CA 1
ATOM 1951 C C . ASP A 1 249 ? 24.843 14.591 -42.697 1.00 85.75 249 ASP A C 1
ATOM 1953 O O . ASP A 1 249 ? 24.396 13.441 -42.633 1.00 85.75 249 ASP A O 1
ATOM 1957 N N . PRO A 1 250 ? 26.001 14.830 -43.343 1.00 85.50 250 PRO A N 1
ATOM 1958 C CA . PRO A 1 250 ? 26.724 13.779 -44.044 1.00 85.50 250 PRO A CA 1
ATOM 1959 C C . PRO A 1 250 ? 27.362 12.757 -43.099 1.00 85.50 250 PRO A C 1
ATOM 1961 O O . PRO A 1 250 ? 27.746 11.691 -43.562 1.00 85.50 250 PRO A O 1
ATOM 1964 N N . THR A 1 251 ? 27.491 13.031 -41.802 1.00 88.94 251 THR A N 1
ATOM 1965 C CA . THR A 1 251 ? 28.172 12.160 -40.830 1.00 88.94 251 THR A CA 1
ATOM 1966 C C . THR A 1 251 ? 27.220 11.312 -39.993 1.00 88.94 251 THR A C 1
ATOM 1968 O O . THR A 1 251 ? 27.638 10.293 -39.446 1.00 88.94 251 THR A O 1
ATOM 1971 N N . LYS A 1 252 ? 25.939 11.685 -39.905 1.00 91.06 252 LYS A N 1
ATOM 1972 C CA . LYS A 1 252 ? 24.959 11.019 -39.037 1.00 91.06 252 LYS A CA 1
ATOM 1973 C C . LYS A 1 252 ? 23.529 11.185 -39.536 1.00 91.06 252 LYS A C 1
ATOM 1975 O O . LYS A 1 252 ? 23.170 12.218 -40.082 1.00 91.06 252 LYS A O 1
ATOM 1980 N N . LEU A 1 253 ? 22.696 10.185 -39.267 1.00 91.06 253 LEU A N 1
ATOM 1981 C CA . LEU A 1 253 ? 21.239 10.310 -39.353 1.00 91.06 253 LEU A CA 1
ATOM 1982 C C . LEU A 1 253 ? 20.686 10.478 -37.942 1.00 91.06 253 LEU A C 1
ATOM 1984 O O . LEU A 1 253 ? 21.107 9.760 -37.031 1.00 91.06 253 LEU A O 1
ATOM 1988 N N . VAL A 1 254 ? 19.744 11.400 -37.752 1.00 91.94 254 VAL A N 1
ATOM 1989 C CA . VAL A 1 254 ? 19.154 11.673 -36.435 1.00 91.94 254 VAL A CA 1
ATOM 1990 C C . VAL A 1 254 ? 17.645 11.534 -36.504 1.00 91.94 254 VAL A C 1
ATOM 1992 O O . VAL A 1 254 ? 17.009 12.069 -37.401 1.00 91.94 254 VAL A O 1
ATOM 1995 N N . MET A 1 255 ? 17.060 10.821 -35.550 1.00 90.50 255 MET A N 1
ATOM 1996 C CA . MET A 1 255 ? 15.623 10.823 -35.301 1.00 90.50 255 MET A CA 1
ATOM 1997 C C . MET A 1 255 ? 15.384 11.506 -33.963 1.00 90.50 255 MET A C 1
ATOM 1999 O O . MET A 1 255 ? 15.874 11.044 -32.929 1.00 90.50 255 MET A O 1
ATOM 2003 N N . LEU A 1 256 ? 14.662 12.621 -33.998 1.00 90.62 256 LEU A N 1
ATOM 2004 C CA . LEU A 1 256 ? 14.316 13.385 -32.815 1.00 90.62 256 LEU A CA 1
ATOM 2005 C C . LEU A 1 256 ? 12.998 12.857 -32.252 1.00 90.62 256 LEU A C 1
ATOM 2007 O O . LEU A 1 256 ? 11.967 12.865 -32.920 1.00 90.62 256 LEU A O 1
ATOM 2011 N N . MET A 1 257 ? 13.043 12.380 -31.020 1.00 89.19 257 MET A N 1
ATOM 2012 C CA . MET A 1 257 ? 11.947 11.732 -30.315 1.00 89.19 257 MET A CA 1
ATOM 2013 C C . MET A 1 257 ? 11.638 12.500 -29.032 1.00 89.19 257 MET A C 1
ATOM 2015 O O . MET A 1 257 ? 12.465 13.263 -28.521 1.00 89.19 257 MET A O 1
ATOM 2019 N N . GLU A 1 258 ? 10.453 12.281 -28.473 1.00 87.31 258 GLU A N 1
ATOM 2020 C CA . GLU A 1 258 ? 10.205 12.715 -27.101 1.00 87.31 258 GLU A CA 1
ATOM 2021 C C . GLU A 1 258 ? 11.189 12.040 -26.127 1.00 87.31 258 GLU A C 1
ATOM 2023 O O . GLU A 1 258 ? 11.544 10.866 -26.272 1.00 87.31 258 GLU A O 1
ATOM 2028 N N . LEU A 1 259 ? 11.664 12.801 -25.141 1.00 88.44 259 LEU A N 1
ATOM 2029 C CA . LEU A 1 259 ? 12.498 12.265 -24.074 1.00 88.44 259 LEU A CA 1
ATOM 2030 C C . LEU A 1 259 ? 11.604 11.621 -23.012 1.00 88.44 259 LEU A C 1
ATOM 2032 O O . LEU A 1 259 ? 10.778 12.301 -22.412 1.00 88.44 259 LEU A O 1
ATOM 2036 N N . ILE A 1 260 ? 11.793 10.323 -22.766 1.00 87.00 260 ILE A N 1
ATOM 2037 C CA . ILE A 1 260 ? 11.061 9.595 -21.727 1.00 87.00 260 ILE A CA 1
ATOM 2038 C C . ILE A 1 260 ? 11.908 9.510 -20.460 1.00 87.00 260 ILE A C 1
ATOM 2040 O O . ILE A 1 260 ? 12.982 8.909 -20.445 1.00 87.00 260 ILE A O 1
ATOM 2044 N N . GLU A 1 261 ? 11.396 10.102 -19.387 1.00 82.06 261 GLU A N 1
ATOM 2045 C CA . GLU A 1 261 ? 12.126 10.413 -18.159 1.00 82.06 261 GLU A CA 1
ATOM 2046 C C . GLU A 1 261 ? 12.635 9.173 -17.435 1.00 82.06 261 GLU A C 1
ATOM 2048 O O . GLU A 1 261 ? 13.756 9.162 -16.925 1.00 82.06 261 GLU A O 1
ATOM 2053 N N . ASN A 1 262 ? 11.805 8.127 -17.406 1.00 77.81 262 ASN A N 1
ATOM 2054 C CA . ASN A 1 262 ? 12.030 6.981 -16.535 1.00 77.81 262 ASN A CA 1
ATOM 2055 C C . ASN A 1 262 ? 12.902 5.888 -17.174 1.00 77.81 262 ASN A C 1
ATOM 2057 O O . ASN A 1 262 ? 13.178 4.871 -16.539 1.00 77.81 262 ASN A O 1
ATOM 2061 N N . GLY A 1 263 ? 13.346 6.101 -18.417 1.00 85.44 263 GLY A N 1
ATOM 2062 C CA . GLY A 1 263 ? 14.097 5.112 -19.183 1.00 85.44 263 GLY A CA 1
ATOM 2063 C C . GLY A 1 263 ? 13.279 3.853 -19.474 1.00 85.44 263 GLY A C 1
ATOM 2064 O O . GLY A 1 263 ? 12.047 3.895 -19.523 1.00 85.44 263 GLY A O 1
ATOM 2065 N N . ASP A 1 264 ? 13.971 2.740 -19.707 1.00 88.56 264 ASP A N 1
ATOM 2066 C CA . ASP A 1 264 ? 13.348 1.463 -20.034 1.00 88.56 264 ASP A CA 1
ATOM 2067 C C . ASP A 1 264 ? 12.818 0.712 -18.800 1.00 88.56 264 ASP A C 1
ATOM 2069 O O . ASP A 1 264 ? 13.369 0.749 -17.694 1.00 88.56 264 ASP A O 1
ATOM 2073 N N . LEU A 1 265 ? 11.726 -0.023 -19.005 1.00 93.06 265 LEU A N 1
ATOM 2074 C CA . LEU A 1 265 ? 11.049 -0.805 -17.975 1.00 93.06 265 LEU A CA 1
ATOM 2075 C C . LEU A 1 265 ? 11.953 -1.908 -17.399 1.00 93.06 265 LEU A C 1
ATOM 2077 O O . LEU A 1 265 ? 11.813 -2.265 -16.228 1.00 93.06 265 LEU A O 1
ATOM 2081 N N . ARG A 1 266 ? 12.901 -2.449 -18.175 1.00 92.62 266 ARG A N 1
ATOM 2082 C CA . ARG A 1 266 ? 13.803 -3.506 -17.692 1.00 92.62 266 ARG A CA 1
ATOM 2083 C C . ARG A 1 266 ? 14.767 -2.980 -16.626 1.00 92.62 266 ARG A C 1
ATOM 2085 O O . ARG A 1 266 ? 14.925 -3.644 -15.600 1.00 92.62 266 ARG A O 1
ATOM 2092 N N . VAL A 1 267 ? 15.344 -1.794 -16.815 1.00 87.44 267 VAL A N 1
ATOM 2093 C CA . VAL A 1 267 ? 16.208 -1.117 -15.832 1.00 87.44 267 VAL A CA 1
ATOM 2094 C C . VAL A 1 267 ? 15.456 -0.844 -14.529 1.00 87.44 267 VAL A C 1
ATOM 2096 O O . VAL A 1 267 ? 15.988 -1.107 -13.448 1.00 87.44 267 VAL A O 1
ATOM 2099 N N . MET A 1 268 ? 14.200 -0.397 -14.615 1.00 86.50 268 MET A N 1
ATOM 2100 C CA . MET A 1 268 ? 13.324 -0.214 -13.450 1.00 86.50 268 MET A CA 1
ATOM 2101 C C . MET A 1 268 ? 13.132 -1.526 -12.669 1.00 86.50 268 MET A C 1
ATOM 2103 O O . MET A 1 268 ? 13.233 -1.540 -11.442 1.00 86.50 268 MET A O 1
ATOM 2107 N N . LEU A 1 269 ? 12.883 -2.638 -13.368 1.00 89.56 269 LEU A N 1
ATOM 2108 C CA . LEU A 1 269 ? 12.666 -3.949 -12.747 1.00 89.56 269 LEU A CA 1
ATOM 2109 C C . LEU A 1 269 ? 13.947 -4.569 -12.165 1.00 89.56 269 LEU A C 1
ATOM 2111 O O . LEU A 1 269 ? 13.872 -5.284 -11.168 1.00 89.56 269 LEU A O 1
ATOM 2115 N N . ASP A 1 270 ? 15.114 -4.322 -12.764 1.00 87.50 270 ASP A N 1
ATOM 2116 C CA . ASP A 1 270 ? 16.400 -4.823 -12.253 1.00 87.50 270 ASP A CA 1
ATOM 2117 C C . ASP A 1 270 ? 16.886 -4.075 -11.012 1.00 87.50 270 ASP A C 1
ATOM 2119 O O . ASP A 1 270 ? 17.610 -4.633 -10.181 1.00 87.50 270 ASP A O 1
ATOM 2123 N N . ASN A 1 271 ? 16.502 -2.808 -10.872 1.00 82.69 271 ASN A N 1
ATOM 2124 C CA . ASN A 1 271 ? 16.865 -2.022 -9.711 1.00 82.69 271 ASN A CA 1
ATOM 2125 C C . ASN A 1 271 ? 16.057 -2.492 -8.489 1.00 82.69 271 ASN A C 1
ATOM 2127 O O . ASN A 1 271 ? 14.842 -2.313 -8.411 1.00 82.69 271 ASN A O 1
ATOM 2131 N N . LYS A 1 272 ? 16.738 -3.091 -7.506 1.00 75.56 272 LYS A N 1
ATOM 2132 C CA . LYS A 1 272 ? 16.105 -3.650 -6.298 1.00 75.56 272 LYS A CA 1
ATOM 2133 C C . LYS A 1 272 ? 15.339 -2.621 -5.471 1.00 75.56 272 LYS A C 1
ATOM 2135 O O . LYS A 1 272 ? 14.367 -2.998 -4.829 1.00 75.56 272 LYS A O 1
ATOM 2140 N N . GLU A 1 273 ? 15.762 -1.363 -5.468 1.00 72.38 273 GLU A N 1
ATOM 2141 C CA . GLU A 1 273 ? 15.069 -0.322 -4.712 1.00 72.38 273 GLU A CA 1
ATOM 2142 C C . GLU A 1 273 ? 13.876 0.213 -5.497 1.00 72.38 273 GLU A C 1
ATOM 2144 O O . GLU A 1 273 ? 12.770 0.242 -4.966 1.00 72.38 273 GLU A O 1
ATOM 2149 N N . LEU A 1 274 ? 14.052 0.518 -6.787 1.00 68.81 274 LEU A N 1
ATOM 2150 C CA . LEU A 1 274 ? 12.958 1.005 -7.632 1.00 68.81 274 LEU A CA 1
ATOM 2151 C C . LEU A 1 274 ? 11.865 -0.055 -7.856 1.00 68.81 274 LEU A C 1
ATOM 2153 O O . LEU A 1 274 ? 10.678 0.257 -7.795 1.00 68.81 274 LEU A O 1
ATOM 2157 N N . SER A 1 275 ? 12.227 -1.324 -8.040 1.00 75.25 275 SER A N 1
ATOM 2158 C CA . SER A 1 275 ? 11.263 -2.414 -8.249 1.00 75.25 275 SER A CA 1
ATOM 2159 C C . SER A 1 275 ? 10.352 -2.668 -7.042 1.00 75.25 275 SER A C 1
ATOM 2161 O O . SER A 1 275 ? 9.186 -3.017 -7.235 1.00 75.25 275 SER A O 1
ATOM 2163 N N . LYS A 1 276 ? 10.824 -2.432 -5.806 1.00 72.50 276 LYS A N 1
ATOM 2164 C CA . LYS A 1 276 ? 9.985 -2.475 -4.589 1.00 72.50 276 LYS A CA 1
ATOM 2165 C C . LYS A 1 276 ? 8.909 -1.391 -4.595 1.00 72.50 276 LYS A C 1
ATOM 2167 O O . LYS A 1 276 ? 7.876 -1.552 -3.956 1.00 72.50 276 LYS A O 1
ATOM 2172 N N . THR A 1 277 ? 9.134 -0.301 -5.326 1.00 68.00 277 THR A N 1
ATOM 2173 C CA . THR A 1 277 ? 8.197 0.825 -5.385 1.00 68.00 277 THR A CA 1
ATOM 2174 C C . THR A 1 277 ? 6.999 0.582 -6.297 1.00 68.00 277 THR A C 1
ATOM 2176 O O . THR A 1 277 ? 6.016 1.326 -6.210 1.00 68.00 277 THR A O 1
ATOM 2179 N N . LEU A 1 278 ? 7.074 -0.442 -7.155 1.00 75.06 278 LEU A N 1
ATOM 2180 C CA . LEU A 1 278 ? 6.023 -0.827 -8.088 1.00 75.06 278 LEU A CA 1
ATOM 2181 C C . LEU A 1 278 ? 4.916 -1.589 -7.358 1.00 75.06 278 LEU A C 1
ATOM 2183 O O . LEU A 1 278 ? 4.967 -2.815 -7.210 1.00 75.06 278 LEU A O 1
ATOM 2187 N N . THR A 1 279 ? 3.878 -0.861 -6.950 1.00 80.75 279 THR A N 1
ATOM 2188 C CA . THR A 1 279 ? 2.659 -1.468 -6.407 1.00 80.75 279 THR A CA 1
ATOM 2189 C C . THR A 1 279 ? 1.951 -2.304 -7.473 1.00 80.75 279 THR A C 1
ATOM 2191 O O . THR A 1 279 ? 2.136 -2.115 -8.680 1.00 80.75 279 THR A O 1
ATOM 2194 N N . ILE A 1 280 ? 1.084 -3.225 -7.049 1.00 81.75 280 ILE A N 1
ATOM 2195 C CA . ILE A 1 280 ? 0.307 -4.039 -7.993 1.00 81.75 280 ILE A CA 1
ATOM 2196 C C . ILE A 1 280 ? -0.578 -3.180 -8.913 1.00 81.75 280 ILE A C 1
ATOM 2198 O O . ILE A 1 280 ? -0.709 -3.493 -10.093 1.00 81.75 280 ILE A O 1
ATOM 2202 N N . LYS A 1 281 ? -1.109 -2.052 -8.414 1.00 79.31 281 LYS A N 1
ATOM 2203 C CA . LYS A 1 281 ? -1.897 -1.088 -9.199 1.00 79.31 281 LYS A CA 1
ATOM 2204 C C . LYS A 1 281 ? -1.060 -0.461 -10.317 1.00 79.31 281 LYS A C 1
ATOM 2206 O O . LYS A 1 281 ? -1.512 -0.403 -11.457 1.00 79.31 281 LYS A O 1
ATOM 2211 N N . MET A 1 282 ? 0.176 -0.053 -10.016 1.00 81.75 282 MET A N 1
ATOM 2212 C CA . MET A 1 282 ? 1.107 0.476 -11.022 1.00 81.75 282 MET A CA 1
ATOM 2213 C C . MET A 1 282 ? 1.484 -0.583 -12.057 1.00 81.75 282 MET A C 1
ATOM 2215 O O . MET A 1 282 ? 1.473 -0.304 -13.250 1.00 81.75 282 MET A O 1
ATOM 2219 N N . LYS A 1 283 ? 1.752 -1.816 -11.616 1.00 89.88 283 LYS A N 1
ATOM 2220 C CA . LYS A 1 283 ? 2.051 -2.942 -12.511 1.00 89.88 283 LYS A CA 1
ATOM 2221 C C . LYS A 1 283 ? 0.906 -3.219 -13.486 1.00 89.88 283 LYS A C 1
ATOM 2223 O O . LYS A 1 283 ? 1.154 -3.336 -14.679 1.00 89.88 283 LYS A O 1
ATOM 2228 N N . ILE A 1 284 ? -0.336 -3.275 -13.001 1.00 88.88 284 ILE A N 1
ATOM 2229 C CA . ILE A 1 284 ? -1.522 -3.460 -13.854 1.00 88.88 284 ILE A CA 1
ATOM 2230 C C . ILE A 1 284 ? -1.662 -2.301 -14.848 1.00 88.88 284 ILE A C 1
ATOM 2232 O O . ILE A 1 284 ? -1.917 -2.545 -16.023 1.00 88.88 284 ILE A O 1
ATOM 2236 N N . ARG A 1 285 ? -1.436 -1.057 -14.408 1.00 89.19 285 ARG A N 1
ATOM 2237 C CA . ARG A 1 285 ? -1.487 0.127 -15.279 1.00 89.19 285 ARG A CA 1
ATOM 2238 C C . ARG A 1 285 ? -0.453 0.069 -16.405 1.00 89.19 285 ARG A C 1
ATOM 2240 O O . ARG A 1 285 ? -0.820 0.260 -17.553 1.00 89.19 285 ARG A O 1
ATOM 2247 N N . ILE A 1 286 ? 0.800 -0.264 -16.089 1.00 94.25 286 ILE A N 1
ATOM 2248 C CA . ILE A 1 286 ? 1.872 -0.441 -17.083 1.00 94.25 286 ILE A CA 1
ATOM 2249 C C . ILE A 1 286 ? 1.475 -1.508 -18.111 1.00 94.25 286 ILE A C 1
ATOM 2251 O O . ILE A 1 286 ? 1.601 -1.286 -19.310 1.00 94.25 286 ILE A O 1
ATOM 2255 N N . LEU A 1 287 ? 0.963 -2.657 -17.659 1.00 97.44 287 LEU A N 1
ATOM 2256 C CA . LEU A 1 287 ? 0.535 -3.736 -18.556 1.00 97.44 287 LEU A CA 1
ATOM 2257 C C . LEU A 1 287 ? -0.645 -3.325 -19.444 1.00 97.44 287 LEU A C 1
ATOM 2259 O O . LEU A 1 287 ? -0.673 -3.689 -20.618 1.00 97.44 287 LEU A O 1
ATOM 2263 N N . ARG A 1 288 ? -1.585 -2.543 -18.907 1.00 95.56 288 ARG A N 1
ATOM 2264 C CA . ARG A 1 288 ? -2.710 -1.987 -19.662 1.00 95.56 288 ARG A CA 1
ATOM 2265 C C . ARG A 1 288 ? -2.247 -0.997 -20.723 1.00 95.56 288 ARG A C 1
ATOM 2267 O O . ARG A 1 288 ? -2.653 -1.130 -21.868 1.00 95.56 288 ARG A O 1
ATOM 2274 N N . ASP A 1 289 ? -1.362 -0.069 -20.370 1.00 97.31 289 ASP A N 1
ATOM 2275 C CA . ASP A 1 289 ? -0.810 0.916 -21.305 1.00 97.31 289 ASP A CA 1
ATOM 2276 C C . ASP A 1 289 ? -0.092 0.228 -22.486 1.00 97.31 289 ASP A C 1
ATOM 2278 O O . ASP A 1 289 ? -0.278 0.616 -23.639 1.00 97.31 289 ASP A O 1
ATOM 2282 N N . ILE A 1 290 ? 0.678 -0.840 -22.223 1.00 98.31 290 ILE A N 1
ATOM 2283 C CA . ILE A 1 290 ? 1.314 -1.651 -23.278 1.00 98.31 290 ILE A CA 1
ATOM 2284 C C . ILE A 1 290 ? 0.251 -2.334 -24.150 1.00 98.31 290 ILE A C 1
ATOM 2286 O O . ILE A 1 290 ? 0.359 -2.308 -25.374 1.00 98.31 290 ILE A O 1
ATOM 2290 N N . ALA A 1 291 ? -0.778 -2.938 -23.546 1.00 98.25 291 ALA A N 1
ATOM 2291 C CA . ALA A 1 291 ? -1.849 -3.595 -24.292 1.00 98.25 291 ALA A CA 1
ATOM 2292 C C . ALA A 1 291 ? -2.635 -2.603 -25.170 1.00 98.25 291 ALA A C 1
ATOM 2294 O O . ALA A 1 291 ? -2.909 -2.909 -26.327 1.00 98.25 291 ALA A O 1
ATOM 2295 N N . GLU A 1 292 ? -2.925 -1.399 -24.665 1.00 97.38 292 GLU A N 1
ATOM 2296 C CA . GLU A 1 292 ? -3.572 -0.316 -25.417 1.00 97.38 292 GLU A CA 1
ATOM 2297 C C . GLU A 1 292 ? -2.701 0.172 -26.585 1.00 97.38 292 GLU A C 1
ATOM 2299 O O . GLU A 1 292 ? -3.216 0.386 -27.683 1.00 97.38 292 GLU A O 1
ATOM 2304 N N . ALA A 1 293 ? -1.383 0.305 -26.387 1.00 96.75 293 ALA A N 1
ATOM 2305 C CA . ALA A 1 293 ? -0.451 0.646 -27.463 1.00 96.75 293 ALA A CA 1
ATOM 2306 C C . ALA A 1 293 ? -0.478 -0.399 -28.583 1.00 96.75 293 ALA A C 1
ATOM 2308 O O . ALA A 1 293 ? -0.589 -0.058 -29.758 1.00 96.75 293 ALA A O 1
ATOM 2309 N N . MET A 1 294 ? -0.402 -1.679 -28.216 1.00 97.88 294 MET A N 1
ATOM 2310 C CA . MET A 1 294 ? -0.388 -2.779 -29.175 1.00 97.88 294 MET A CA 1
ATOM 2311 C C . MET A 1 294 ? -1.738 -2.942 -29.878 1.00 97.88 294 MET A C 1
ATOM 2313 O O . MET A 1 294 ? -1.763 -3.129 -31.091 1.00 97.88 294 MET A O 1
ATOM 2317 N N . LYS A 1 295 ? -2.859 -2.792 -29.160 1.00 97.25 295 LYS A N 1
ATOM 2318 C CA . LYS A 1 295 ? -4.202 -2.728 -29.755 1.00 97.25 295 LYS A CA 1
ATOM 2319 C C . LYS A 1 295 ? -4.260 -1.640 -30.830 1.00 97.25 295 LYS A C 1
ATOM 2321 O O . LYS A 1 295 ? -4.644 -1.932 -31.956 1.00 97.25 295 LYS A O 1
ATOM 2326 N N . TYR A 1 296 ? -3.797 -0.428 -30.515 1.00 95.44 296 TYR A N 1
ATOM 2327 C CA . TYR A 1 296 ? -3.759 0.682 -31.468 1.00 95.44 296 TYR A CA 1
ATOM 2328 C C . TYR A 1 296 ? -2.945 0.353 -32.729 1.00 95.44 296 TYR A C 1
ATOM 2330 O O . TYR A 1 296 ? -3.373 0.693 -33.830 1.00 95.44 296 TYR A O 1
ATOM 2338 N N . LEU A 1 297 ? -1.795 -0.321 -32.594 1.00 94.00 297 LEU A N 1
ATOM 2339 C CA . LEU A 1 297 ? -0.979 -0.742 -33.740 1.00 94.00 297 LEU A CA 1
ATOM 2340 C C . LEU A 1 297 ? -1.720 -1.722 -34.656 1.00 94.00 297 LEU A C 1
ATOM 2342 O O . LEU A 1 297 ? -1.669 -1.577 -35.878 1.00 94.00 297 LEU A O 1
ATOM 2346 N N . TYR A 1 298 ? -2.426 -2.696 -34.081 1.00 94.56 298 TYR A N 1
ATOM 2347 C CA . TYR A 1 298 ? -3.188 -3.685 -34.848 1.00 94.56 298 TYR A CA 1
ATOM 2348 C C . TYR A 1 298 ? -4.516 -3.143 -35.402 1.00 94.56 298 TYR A C 1
ATOM 2350 O O . TYR A 1 298 ? -5.046 -3.712 -36.353 1.00 94.56 298 TYR A O 1
ATOM 2358 N N . GLU A 1 299 ? -5.020 -2.027 -34.870 1.00 92.44 299 GLU A N 1
ATOM 2359 C CA . GLU A 1 299 ? -6.158 -1.275 -35.421 1.00 92.44 299 GLU A CA 1
ATOM 2360 C C . GLU A 1 299 ? -5.767 -0.334 -36.575 1.00 92.44 299 GLU A C 1
ATOM 2362 O O . GLU A 1 299 ? -6.647 0.210 -37.246 1.00 92.44 299 GLU A O 1
ATOM 2367 N N . GLN A 1 300 ? -4.468 -0.135 -36.837 1.00 89.81 300 GLN A N 1
ATOM 2368 C CA . GLN A 1 300 ? -4.029 0.621 -38.010 1.00 89.81 300 GLN A CA 1
ATOM 2369 C C . GLN A 1 300 ? -4.418 -0.093 -39.307 1.00 89.81 300 GLN A C 1
ATOM 2371 O O . GLN A 1 300 ? -4.593 -1.310 -39.352 1.00 89.81 300 GLN A O 1
ATOM 2376 N N . ASN A 1 301 ? -4.522 0.678 -40.389 1.00 83.75 301 ASN A N 1
ATOM 2377 C CA . ASN A 1 301 ? -4.779 0.141 -41.716 1.00 83.75 301 ASN A CA 1
ATOM 2378 C C . ASN A 1 301 ? -3.642 0.513 -42.683 1.00 83.75 301 ASN A C 1
ATOM 2380 O O . ASN A 1 301 ? -3.549 1.679 -43.079 1.00 83.75 301 ASN A O 1
ATOM 2384 N N . PRO A 1 302 ? -2.802 -0.449 -43.102 1.00 86.62 302 PRO A N 1
ATOM 2385 C CA . PRO A 1 302 ? -2.768 -1.854 -42.663 1.00 86.62 302 PRO A CA 1
ATOM 2386 C C . PRO A 1 302 ? -2.256 -2.032 -41.212 1.00 86.62 302 PRO A C 1
ATOM 2388 O O . PRO A 1 302 ? -1.553 -1.145 -40.715 1.00 86.62 302 PRO A O 1
ATOM 2391 N N . PRO A 1 303 ? -2.572 -3.162 -40.538 1.00 89.69 303 PRO A N 1
ATOM 2392 C CA . PRO A 1 303 ? -2.113 -3.436 -39.175 1.00 89.69 303 PRO A CA 1
ATOM 2393 C C . PRO A 1 303 ? -0.590 -3.419 -39.058 1.00 89.69 303 PRO A C 1
ATOM 2395 O O . PRO A 1 303 ? 0.120 -3.856 -39.968 1.00 89.69 303 PRO A O 1
ATOM 2398 N N . ILE A 1 304 ? -0.085 -2.943 -37.921 1.00 89.12 304 ILE A N 1
ATOM 2399 C CA . ILE A 1 304 ? 1.350 -2.801 -37.681 1.00 89.12 304 ILE A CA 1
ATOM 2400 C C . ILE A 1 304 ? 1.819 -3.849 -36.676 1.00 89.12 304 ILE A C 1
ATOM 2402 O O . ILE A 1 304 ? 1.458 -3.829 -35.504 1.00 89.12 304 ILE A O 1
ATOM 2406 N N . GLU A 1 305 ? 2.690 -4.740 -37.135 1.00 89.12 305 GLU A N 1
ATOM 2407 C CA . GLU A 1 305 ? 3.338 -5.747 -36.294 1.00 89.12 305 GLU A CA 1
ATOM 2408 C C . GLU A 1 305 ? 4.590 -5.154 -35.637 1.00 89.12 305 GLU A C 1
ATOM 2410 O O . GLU A 1 305 ? 5.421 -4.574 -36.345 1.00 89.12 305 GLU A O 1
ATOM 2415 N N . HIS A 1 306 ? 4.775 -5.326 -34.322 1.00 91.06 306 HIS A N 1
ATOM 2416 C CA . HIS A 1 306 ? 5.942 -4.784 -33.613 1.00 91.06 306 HIS A CA 1
ATOM 2417 C C . HIS A 1 306 ? 7.186 -5.665 -33.787 1.00 91.06 306 HIS A C 1
ATOM 2419 O O . HIS A 1 306 ? 8.271 -5.160 -34.071 1.00 91.06 306 HIS A O 1
ATOM 2425 N N . ARG A 1 307 ? 7.044 -6.992 -33.656 1.00 89.12 307 ARG A N 1
ATOM 2426 C CA . ARG A 1 307 ? 8.081 -8.021 -33.917 1.00 89.12 307 ARG A CA 1
ATOM 2427 C C . ARG A 1 307 ? 9.256 -8.095 -32.945 1.00 89.12 307 ARG A C 1
ATOM 2429 O O . ARG A 1 307 ? 9.953 -9.105 -32.935 1.00 89.12 307 ARG A O 1
ATOM 2436 N N . ASP A 1 308 ? 9.454 -7.082 -32.112 1.00 87.00 308 ASP A N 1
ATOM 2437 C CA . ASP A 1 308 ? 10.466 -7.083 -31.042 1.00 87.00 308 ASP A CA 1
ATOM 2438 C C . ASP A 1 308 ? 9.920 -6.503 -29.728 1.00 87.00 308 ASP A C 1
ATOM 2440 O O . ASP A 1 308 ? 10.539 -5.656 -29.090 1.00 87.00 308 ASP A O 1
ATOM 2444 N N . LEU A 1 309 ? 8.697 -6.888 -29.350 1.00 94.19 309 LEU A N 1
ATOM 2445 C CA . LEU A 1 309 ? 8.079 -6.414 -28.112 1.00 94.19 309 LEU A CA 1
ATOM 2446 C C . LEU A 1 309 ? 8.783 -7.045 -26.894 1.00 94.19 309 LEU A C 1
ATOM 2448 O O . LEU A 1 309 ? 8.773 -8.260 -26.722 1.00 94.19 309 LEU A O 1
ATOM 2452 N N . LYS A 1 310 ? 9.405 -6.228 -26.039 1.00 93.88 310 LYS A N 1
ATOM 2453 C CA . LYS A 1 310 ? 10.144 -6.671 -24.839 1.00 93.88 310 LYS A CA 1
ATOM 2454 C C . LYS A 1 310 ? 10.272 -5.539 -23.824 1.00 93.88 310 LYS A C 1
ATOM 2456 O O . LYS A 1 310 ? 10.145 -4.375 -24.188 1.00 93.88 310 LYS A O 1
ATOM 2461 N N . THR A 1 311 ? 10.573 -5.854 -22.562 1.00 94.31 311 THR A N 1
ATOM 2462 C CA . THR A 1 311 ? 10.710 -4.834 -21.502 1.00 94.31 311 THR A CA 1
ATOM 2463 C C . THR A 1 311 ? 11.757 -3.739 -21.790 1.00 94.31 311 THR A C 1
ATOM 2465 O O . THR A 1 311 ? 11.487 -2.599 -21.423 1.00 94.31 311 THR A O 1
ATOM 2468 N N . PRO A 1 312 ? 12.891 -3.987 -22.485 1.00 91.38 312 PRO A N 1
ATOM 2469 C CA . PRO A 1 312 ? 13.775 -2.907 -22.951 1.00 91.38 312 PRO A CA 1
ATOM 2470 C C . PRO A 1 312 ? 13.156 -1.928 -23.965 1.00 91.38 312 PRO A C 1
ATOM 2472 O O . PRO A 1 312 ? 13.590 -0.784 -24.041 1.00 91.38 312 PRO A O 1
ATOM 2475 N N . ASN A 1 313 ? 12.141 -2.362 -24.719 1.00 93.06 313 ASN A N 1
ATOM 2476 C CA . ASN A 1 313 ? 11.452 -1.569 -25.748 1.00 93.06 313 ASN A CA 1
ATOM 2477 C C . ASN A 1 313 ? 10.156 -0.934 -25.206 1.00 93.06 313 ASN A C 1
ATOM 2479 O O . ASN A 1 313 ? 9.276 -0.506 -25.950 1.00 93.06 313 ASN A O 1
ATOM 2483 N N . VAL A 1 314 ? 10.017 -0.893 -23.880 1.00 96.00 314 VAL A N 1
ATOM 2484 C CA . VAL A 1 314 ? 8.940 -0.197 -23.182 1.00 96.00 314 VAL A CA 1
ATOM 2485 C C . VAL A 1 314 ? 9.583 0.869 -22.314 1.00 96.00 314 VAL A C 1
ATOM 2487 O O . VAL A 1 314 ? 10.294 0.550 -21.362 1.00 96.00 314 VAL A O 1
ATOM 2490 N N . LEU A 1 315 ? 9.339 2.133 -22.644 1.00 93.06 315 LEU A N 1
ATOM 2491 C CA . LEU A 1 315 ? 9.818 3.277 -21.881 1.00 93.06 315 LEU A CA 1
ATOM 2492 C C . LEU A 1 315 ? 8.739 3.765 -20.926 1.00 93.06 315 LEU A C 1
ATOM 2494 O O . LEU A 1 315 ? 7.547 3.577 -21.167 1.00 93.06 315 LEU A O 1
ATOM 2498 N N . LEU A 1 316 ? 9.166 4.372 -19.825 1.00 87.56 316 LEU A N 1
ATOM 2499 C CA . LEU A 1 316 ? 8.334 4.371 -18.638 1.00 87.56 316 LEU A CA 1
ATOM 2500 C C . LEU A 1 316 ? 7.753 5.690 -18.158 1.00 87.56 316 LEU A C 1
ATOM 2502 O O . LEU A 1 316 ? 7.431 5.650 -17.001 1.00 87.56 316 LEU A O 1
ATOM 2506 N N . THR A 1 317 ? 7.630 6.772 -18.934 1.00 80.75 317 THR A N 1
ATOM 2507 C CA . THR A 1 317 ? 7.206 8.149 -18.544 1.00 80.75 317 THR A CA 1
ATOM 2508 C C . THR A 1 317 ? 7.403 8.583 -17.098 1.00 80.75 317 THR A C 1
ATOM 2510 O O . THR A 1 317 ? 7.189 7.898 -16.118 1.00 80.75 317 THR A O 1
ATOM 2513 N N . ALA A 1 318 ? 7.652 9.854 -16.946 1.00 68.69 318 ALA A N 1
ATOM 2514 C CA . ALA A 1 318 ? 7.242 10.624 -15.814 1.00 68.69 318 ALA A CA 1
ATOM 2515 C C . ALA A 1 318 ? 6.625 9.897 -14.549 1.00 68.69 318 ALA A C 1
ATOM 2517 O O . ALA A 1 318 ? 7.336 9.289 -13.757 1.00 68.69 318 ALA A O 1
ATOM 2518 N N . ASP A 1 319 ? 5.338 9.916 -14.231 1.00 65.81 319 ASP A N 1
ATOM 2519 C CA . ASP A 1 319 ? 4.318 9.367 -15.097 1.00 65.81 319 ASP A CA 1
ATOM 2520 C C . ASP A 1 319 ? 4.013 7.873 -14.823 1.00 65.81 319 ASP A C 1
ATOM 2522 O O . ASP A 1 319 ? 2.865 7.445 -14.764 1.00 65.81 319 ASP A O 1
ATOM 2526 N N . MET A 1 320 ? 5.044 7.041 -14.644 1.00 78.69 320 MET A N 1
ATOM 2527 C CA . MET A 1 320 ? 4.973 5.567 -14.609 1.00 78.69 320 MET A CA 1
ATOM 2528 C C . MET A 1 320 ? 3.938 4.963 -15.576 1.00 78.69 320 MET A C 1
ATOM 2530 O O . MET A 1 320 ? 3.272 3.977 -15.239 1.00 78.69 320 MET A O 1
ATOM 2534 N N . ARG A 1 321 ? 3.762 5.587 -16.745 1.00 85.25 321 ARG A N 1
ATOM 2535 C CA . ARG A 1 321 ? 2.931 5.096 -17.841 1.00 85.25 321 ARG A CA 1
ATOM 2536 C C . ARG A 1 321 ? 3.840 4.443 -18.848 1.00 85.25 321 ARG A C 1
ATOM 2538 O O . ARG A 1 321 ? 4.954 4.899 -19.103 1.00 85.25 321 ARG A O 1
ATOM 2545 N N . ALA A 1 322 ? 3.357 3.363 -19.435 1.00 94.56 322 ALA A N 1
ATOM 2546 C CA . ALA A 1 322 ? 4.129 2.697 -20.462 1.00 94.56 322 ALA A CA 1
ATOM 2547 C C . ALA A 1 322 ? 3.967 3.419 -21.804 1.00 94.56 322 ALA A C 1
ATOM 2549 O O . ALA A 1 322 ? 2.854 3.772 -22.211 1.00 94.56 322 ALA A O 1
ATOM 2550 N N . LYS A 1 323 ? 5.086 3.582 -22.507 1.00 95.25 323 LYS A N 1
ATOM 2551 C CA . LYS A 1 323 ? 5.132 3.899 -23.930 1.00 95.25 323 LYS A CA 1
ATOM 2552 C C . LYS A 1 323 ? 5.976 2.868 -24.668 1.00 95.25 323 LYS A C 1
ATOM 2554 O O . LYS A 1 323 ? 7.135 2.648 -24.323 1.00 95.25 323 LYS A O 1
ATOM 2559 N N . VAL A 1 324 ? 5.396 2.243 -25.684 1.00 95.56 324 VAL A N 1
ATOM 2560 C CA . VAL A 1 324 ? 6.092 1.297 -26.563 1.00 95.56 324 VAL A CA 1
ATOM 2561 C C . VAL A 1 324 ? 7.003 2.068 -27.520 1.00 95.56 324 VAL A C 1
ATOM 2563 O O . VAL A 1 324 ? 6.626 3.125 -28.035 1.00 95.56 324 VAL A O 1
ATOM 2566 N N . SER A 1 325 ? 8.216 1.558 -27.721 1.00 90.50 325 SER A N 1
ATOM 2567 C CA . SER A 1 325 ? 9.266 2.167 -28.538 1.00 90.50 325 SER A CA 1
ATOM 2568 C C . SER A 1 325 ? 9.969 1.133 -29.427 1.00 90.50 325 SER A C 1
ATOM 2570 O O . SER A 1 325 ? 9.751 -0.064 -29.293 1.00 90.50 325 SER A O 1
ATOM 2572 N N . ASP A 1 326 ? 10.853 1.620 -30.303 1.00 80.88 326 ASP A N 1
ATOM 2573 C CA . ASP A 1 326 ? 11.733 0.827 -31.176 1.00 80.88 326 ASP A CA 1
ATOM 2574 C C . ASP A 1 326 ? 11.014 -0.006 -32.254 1.00 80.88 326 ASP A C 1
ATOM 2576 O O . ASP A 1 326 ? 10.923 -1.232 -32.213 1.00 80.88 326 ASP A O 1
ATOM 2580 N N . PHE A 1 327 ? 10.572 0.695 -33.302 1.00 77.56 327 PHE A N 1
ATOM 2581 C CA . PHE A 1 327 ? 9.861 0.120 -34.449 1.00 77.56 327 PHE A CA 1
ATOM 2582 C C . PHE A 1 327 ? 10.794 -0.302 -35.597 1.00 77.56 327 PHE A C 1
ATOM 2584 O O . PHE A 1 327 ? 10.364 -0.466 -36.742 1.00 77.56 327 PHE A O 1
ATOM 2591 N N . GLY A 1 328 ? 12.093 -0.476 -35.322 1.00 63.53 328 GLY A N 1
ATOM 2592 C CA . GLY A 1 328 ? 13.105 -0.793 -36.338 1.00 63.53 328 GLY A CA 1
ATOM 2593 C C . GLY A 1 328 ? 12.851 -2.107 -37.092 1.00 63.53 328 GLY A C 1
ATOM 2594 O O . GLY A 1 328 ? 13.284 -2.268 -38.237 1.00 63.53 328 GLY A O 1
ATOM 2595 N N . LEU A 1 329 ? 12.106 -3.038 -36.485 1.00 59.59 329 LEU A N 1
ATOM 2596 C CA . LEU A 1 329 ? 11.707 -4.313 -37.091 1.00 59.59 329 LEU A CA 1
ATOM 2597 C C . LEU A 1 329 ? 10.234 -4.354 -37.530 1.00 59.59 329 LEU A C 1
ATOM 2599 O O . LEU A 1 329 ? 9.836 -5.316 -38.200 1.00 59.59 329 LEU A O 1
ATOM 2603 N N . SER A 1 330 ? 9.459 -3.306 -37.241 1.00 69.12 330 SER A N 1
ATOM 2604 C CA . SER A 1 330 ? 8.008 -3.270 -37.432 1.00 69.12 330 SER A CA 1
ATOM 2605 C C . SER A 1 330 ? 7.597 -3.265 -38.901 1.00 69.12 330 SER A C 1
ATOM 2607 O O . SER A 1 330 ? 8.329 -2.783 -39.775 1.00 69.12 330 SER A O 1
ATOM 2609 N N . LYS A 1 331 ? 6.436 -3.842 -39.216 1.00 73.00 331 LYS A N 1
ATOM 2610 C CA . LYS A 1 331 ? 5.958 -4.020 -40.599 1.00 73.00 331 LYS A CA 1
ATOM 2611 C C . LYS A 1 331 ? 4.498 -3.586 -40.733 1.00 73.00 331 LYS A C 1
ATOM 2613 O O . LYS A 1 331 ? 3.696 -3.964 -39.891 1.00 73.00 331 LYS A O 1
ATOM 2618 N N . SER A 1 332 ? 4.189 -2.843 -41.801 1.00 56.94 332 SER A N 1
ATOM 2619 C CA . SER A 1 332 ? 2.829 -2.420 -42.170 1.00 56.94 332 SER A CA 1
ATOM 2620 C C . SER A 1 332 ? 2.358 -2.987 -43.526 1.00 56.94 332 SER A C 1
ATOM 2622 O O . SER A 1 332 ? 1.190 -3.293 -43.667 1.00 56.94 332 SER A O 1
ATOM 2624 N N . ASP A 1 333 ? 3.227 -3.208 -44.525 1.00 50.69 333 ASP A N 1
ATOM 2625 C CA . ASP A 1 333 ? 2.800 -3.636 -45.879 1.00 50.69 333 ASP A CA 1
ATOM 2626 C C . ASP A 1 333 ? 2.874 -5.149 -46.155 1.00 50.69 333 ASP A C 1
ATOM 2628 O O . ASP A 1 333 ? 3.872 -5.808 -45.857 1.00 50.69 333 ASP A O 1
ATOM 2632 N N . VAL A 1 334 ? 1.876 -5.682 -46.873 1.00 43.16 334 VAL A N 1
ATOM 2633 C CA . VAL A 1 334 ? 1.808 -7.071 -47.391 1.00 43.16 334 VAL A CA 1
ATOM 2634 C C . VAL A 1 334 ? 2.858 -7.349 -48.495 1.00 43.16 334 VAL A C 1
ATOM 2636 O O . VAL A 1 334 ? 3.150 -8.500 -48.805 1.00 43.16 334 VAL A O 1
ATOM 2639 N N . THR A 1 335 ? 3.508 -6.323 -49.052 1.00 35.91 335 THR A N 1
ATOM 2640 C CA . THR A 1 335 ? 4.284 -6.378 -50.311 1.00 35.91 335 THR A CA 1
ATOM 2641 C C . THR A 1 335 ? 5.811 -6.458 -50.173 1.00 35.91 335 THR A C 1
ATOM 2643 O O . THR A 1 335 ? 6.532 -6.165 -51.126 1.00 35.91 335 THR A O 1
ATOM 2646 N N . MET A 1 336 ? 6.354 -6.914 -49.039 1.00 40.91 336 MET A N 1
ATOM 2647 C CA . MET A 1 336 ? 7.774 -7.304 -48.984 1.00 40.91 336 MET A CA 1
ATOM 2648 C C . MET A 1 336 ? 7.953 -8.819 -49.003 1.00 40.91 336 MET A C 1
ATOM 2650 O O . MET A 1 336 ? 7.662 -9.501 -48.018 1.00 40.91 336 MET A O 1
ATOM 2654 N N . ASN A 1 337 ? 8.512 -9.305 -50.116 1.00 41.97 337 ASN A N 1
ATOM 2655 C CA . ASN A 1 337 ? 9.021 -10.663 -50.264 1.00 41.97 337 ASN A CA 1
ATOM 2656 C C . ASN A 1 337 ? 10.010 -10.996 -49.138 1.00 41.97 337 ASN A C 1
ATOM 2658 O O . ASN A 1 337 ? 10.942 -10.242 -48.836 1.00 41.97 337 ASN A O 1
ATOM 2662 N N . THR A 1 338 ? 9.825 -12.193 -48.590 1.00 42.78 338 THR A N 1
ATOM 2663 C CA . THR A 1 338 ? 10.585 -12.889 -47.541 1.00 42.78 338 THR A CA 1
ATOM 2664 C C . THR A 1 338 ? 12.116 -12.794 -47.702 1.00 42.78 338 THR A C 1
ATOM 2666 O O . THR A 1 338 ? 12.854 -12.858 -46.720 1.00 42.78 338 THR A O 1
ATOM 2669 N N . ALA A 1 339 ? 12.605 -12.545 -48.921 1.00 34.91 339 ALA A N 1
ATOM 2670 C CA . ALA A 1 339 ? 14.019 -12.457 -49.284 1.00 34.91 339 ALA A CA 1
ATOM 2671 C C . ALA A 1 339 ? 14.801 -11.287 -48.643 1.00 34.91 339 ALA A C 1
ATOM 2673 O O . ALA A 1 339 ? 15.972 -11.457 -48.306 1.00 34.91 339 ALA A O 1
ATOM 2674 N N . THR A 1 340 ? 14.187 -10.119 -48.394 1.00 41.41 340 THR A N 1
ATOM 2675 C CA . THR A 1 340 ? 14.924 -8.982 -47.779 1.00 41.41 340 THR A CA 1
ATOM 2676 C C . THR A 1 340 ? 15.210 -9.226 -46.291 1.00 41.41 340 THR A C 1
ATOM 2678 O O . THR A 1 340 ? 16.181 -8.707 -45.746 1.00 41.41 340 THR A O 1
ATOM 2681 N N . VAL A 1 341 ? 14.397 -10.058 -45.632 1.00 42.84 341 VAL A N 1
ATOM 2682 C CA . VAL A 1 341 ? 14.619 -10.465 -44.237 1.00 42.84 341 VAL A CA 1
ATOM 2683 C C . VAL A 1 341 ? 15.613 -11.631 -44.150 1.00 42.84 341 VAL A C 1
ATOM 2685 O O . VAL A 1 341 ? 16.400 -11.682 -43.209 1.00 42.84 341 VAL A O 1
ATOM 2688 N N . MET A 1 342 ? 15.663 -12.504 -45.167 1.00 34.59 342 MET A N 1
ATOM 2689 C CA . MET A 1 342 ? 16.667 -13.574 -45.258 1.00 34.59 342 MET A CA 1
ATOM 2690 C C . MET A 1 342 ? 18.102 -13.041 -45.386 1.00 34.59 342 MET A C 1
ATOM 2692 O O . MET A 1 342 ? 18.989 -13.568 -44.725 1.00 34.59 342 MET A O 1
ATOM 2696 N N . SER A 1 343 ? 18.336 -11.955 -46.135 1.00 37.22 343 SER A N 1
ATOM 2697 C CA . SER A 1 343 ? 19.676 -11.342 -46.259 1.00 37.22 343 SER A CA 1
ATOM 2698 C C . SER A 1 343 ? 20.231 -10.799 -44.928 1.00 37.22 343 SER A C 1
ATOM 2700 O O . SER A 1 343 ? 21.445 -10.774 -44.728 1.00 37.22 343 SER A O 1
ATOM 2702 N N . LEU A 1 344 ? 19.357 -10.422 -43.986 1.00 38.88 344 LEU A N 1
ATOM 2703 C CA . LEU A 1 344 ? 19.734 -10.014 -42.625 1.00 38.88 344 LEU A CA 1
ATOM 2704 C C . LEU A 1 344 ? 19.925 -11.201 -41.662 1.00 38.88 344 LEU A C 1
ATOM 2706 O O . LEU A 1 344 ? 20.485 -11.002 -40.582 1.00 38.88 344 LEU A O 1
ATOM 2710 N N . ALA A 1 345 ? 19.477 -12.401 -42.050 1.00 37.62 345 ALA A N 1
ATOM 2711 C CA . ALA A 1 345 ? 19.593 -13.654 -41.302 1.00 37.62 345 ALA A CA 1
ATOM 2712 C C . ALA A 1 345 ? 20.783 -14.528 -41.756 1.00 37.62 345 ALA A C 1
ATOM 2714 O O . ALA A 1 345 ? 21.253 -15.366 -40.991 1.00 37.62 345 ALA A O 1
ATOM 2715 N N . THR A 1 346 ? 21.305 -14.328 -42.973 1.00 30.27 346 THR A N 1
ATOM 2716 C CA . THR A 1 346 ? 22.385 -15.149 -43.556 1.00 30.27 346 THR A CA 1
ATOM 2717 C C . THR A 1 346 ? 23.804 -14.761 -43.132 1.00 30.27 346 THR A C 1
ATOM 2719 O O . THR A 1 346 ? 24.743 -15.488 -43.439 1.00 30.27 346 THR A O 1
ATOM 2722 N N . SER A 1 347 ? 23.995 -13.676 -42.378 1.00 29.48 347 SER A N 1
ATOM 2723 C CA . SER A 1 347 ? 25.282 -13.349 -41.749 1.00 29.48 347 SER A CA 1
ATOM 2724 C C . SER A 1 347 ? 25.279 -13.765 -40.270 1.00 29.48 347 SER A C 1
ATOM 2726 O O . SER A 1 347 ? 25.181 -12.915 -39.390 1.00 29.48 347 SER A O 1
ATOM 2728 N N . GLY A 1 348 ? 25.323 -15.078 -40.015 1.00 32.44 348 GLY A N 1
ATOM 2729 C CA . GLY A 1 348 ? 25.683 -15.683 -38.725 1.00 32.44 348 GLY A CA 1
ATOM 2730 C C . GLY A 1 348 ? 24.883 -15.240 -37.490 1.00 32.44 348 GLY A C 1
ATOM 2731 O O . GLY A 1 348 ? 25.313 -14.359 -36.753 1.00 32.44 348 GLY A O 1
ATOM 2732 N N . GLY A 1 349 ? 23.787 -15.945 -37.193 1.00 37.41 349 GLY A N 1
ATOM 2733 C CA . GLY A 1 349 ? 23.129 -15.923 -35.880 1.00 37.41 349 GLY A CA 1
ATOM 2734 C C . GLY A 1 349 ? 21.688 -15.414 -35.914 1.00 37.41 349 GLY A C 1
ATOM 2735 O O . GLY A 1 349 ? 21.381 -14.394 -36.521 1.00 37.41 349 GLY A O 1
ATOM 2736 N N . PHE A 1 350 ? 20.795 -16.139 -35.239 1.00 39.84 350 PHE A N 1
ATOM 2737 C CA . PHE A 1 350 ? 19.394 -15.772 -35.017 1.00 39.84 350 PHE A CA 1
ATOM 2738 C C . PHE A 1 350 ? 19.285 -14.321 -34.494 1.00 39.84 350 PHE A C 1
ATOM 2740 O O . PHE A 1 350 ? 19.621 -14.055 -33.341 1.00 39.84 350 PHE A O 1
ATOM 2747 N N . LYS A 1 351 ? 18.833 -13.372 -35.330 1.00 46.66 351 LYS A N 1
ATOM 2748 C CA . LYS A 1 351 ? 18.556 -11.975 -34.934 1.00 46.66 351 LYS A CA 1
ATOM 2749 C C . LYS A 1 351 ? 17.148 -11.846 -34.349 1.00 46.66 351 LYS A C 1
ATOM 2751 O O . LYS A 1 351 ? 16.270 -11.212 -34.923 1.00 46.66 351 LYS A O 1
ATOM 2756 N N . GLY A 1 352 ? 16.952 -12.475 -33.200 1.00 53.53 352 GLY A N 1
ATOM 2757 C CA . GLY A 1 352 ? 15.772 -12.338 -32.355 1.00 53.53 352 GLY A CA 1
ATOM 2758 C C . GLY A 1 352 ? 16.182 -12.532 -30.903 1.00 53.53 352 GLY A C 1
ATOM 2759 O O . GLY A 1 352 ? 17.230 -13.117 -30.630 1.00 53.53 352 GLY A O 1
ATOM 2760 N N . THR A 1 353 ? 15.382 -12.030 -29.968 1.00 71.06 353 THR A N 1
ATOM 2761 C CA . THR A 1 353 ? 15.645 -12.219 -28.537 1.00 71.06 353 THR A CA 1
ATOM 2762 C C . THR A 1 353 ? 14.832 -13.439 -28.074 1.00 71.06 353 THR A C 1
ATOM 2764 O O . THR A 1 353 ? 13.648 -13.282 -27.756 1.00 71.06 353 THR A O 1
ATOM 2767 N N . PRO A 1 354 ? 15.388 -14.675 -28.096 1.00 82.62 354 PRO A N 1
ATOM 2768 C CA . PRO A 1 354 ? 14.608 -15.913 -27.952 1.00 82.62 354 PRO A CA 1
ATOM 2769 C C . PRO A 1 354 ? 13.856 -16.005 -26.623 1.00 82.62 354 PRO A C 1
ATOM 2771 O O . PRO A 1 354 ? 12.883 -16.740 -26.513 1.00 82.62 354 PRO A O 1
ATOM 2774 N N . GLN A 1 355 ? 14.271 -15.229 -25.622 1.00 91.12 355 GLN A N 1
ATOM 2775 C CA . GLN A 1 355 ? 13.622 -15.138 -24.322 1.00 91.12 355 GLN A CA 1
ATOM 2776 C C . GLN A 1 355 ? 12.163 -14.645 -24.407 1.00 91.12 355 GLN A C 1
ATOM 2778 O O . GLN A 1 355 ? 11.360 -15.058 -23.572 1.00 91.12 355 GLN A O 1
ATOM 2783 N N . TRP A 1 356 ? 11.829 -13.803 -25.396 1.00 94.69 356 TRP A N 1
ATOM 2784 C CA . TRP A 1 356 ? 10.478 -13.261 -25.629 1.00 94.69 356 TRP A CA 1
ATOM 2785 C C . TRP A 1 356 ? 9.793 -13.853 -26.867 1.00 94.69 356 TRP A C 1
ATOM 2787 O O . TRP A 1 356 ? 8.607 -13.635 -27.065 1.00 94.69 356 TRP A O 1
ATOM 2797 N N . SER A 1 357 ? 10.514 -14.607 -27.701 1.00 92.06 357 SER A N 1
ATOM 2798 C CA . SER A 1 357 ? 9.991 -15.092 -28.984 1.00 92.06 357 SER A CA 1
ATOM 2799 C C . SER A 1 357 ? 9.004 -16.248 -28.809 1.00 92.06 357 SER A C 1
ATOM 2801 O O . SER A 1 357 ? 9.243 -17.172 -28.028 1.00 92.06 357 SER A O 1
ATOM 2803 N N . ALA A 1 358 ? 7.913 -16.207 -29.574 1.00 94.94 358 ALA A N 1
ATOM 2804 C CA . ALA A 1 358 ? 6.904 -17.259 -29.594 1.00 94.94 358 ALA A CA 1
ATOM 2805 C C . ALA A 1 358 ? 7.435 -18.568 -30.219 1.00 94.94 358 ALA A C 1
ATOM 2807 O O . ALA A 1 358 ? 8.325 -18.503 -31.074 1.00 94.94 358 ALA A O 1
ATOM 2808 N N . PRO A 1 359 ? 6.884 -19.744 -29.848 1.00 94.56 359 PRO A N 1
ATOM 2809 C CA . PRO A 1 359 ? 7.288 -21.039 -30.401 1.00 94.56 359 PRO A CA 1
ATOM 2810 C C . PRO A 1 359 ? 7.323 -21.068 -31.933 1.00 94.56 359 PRO A C 1
ATOM 2812 O O . PRO A 1 359 ? 8.336 -21.448 -32.508 1.00 94.56 359 PRO A O 1
ATOM 2815 N N . GLU A 1 360 ? 6.278 -20.564 -32.594 1.00 91.69 360 GLU A N 1
ATOM 2816 C CA . GLU A 1 360 ? 6.178 -20.559 -34.056 1.00 91.69 360 GLU A CA 1
ATOM 2817 C C . GLU A 1 360 ? 7.232 -19.661 -34.722 1.00 91.69 360 GLU A C 1
ATOM 2819 O O . GLU A 1 360 ? 7.683 -19.943 -35.826 1.00 91.69 360 GLU A O 1
ATOM 2824 N N . ILE A 1 361 ? 7.694 -18.607 -34.041 1.00 88.88 361 ILE A N 1
ATOM 2825 C CA . ILE A 1 361 ? 8.768 -17.742 -34.551 1.00 88.88 361 ILE A CA 1
ATOM 2826 C C . ILE A 1 361 ? 10.129 -18.419 -34.410 1.00 88.88 361 ILE A C 1
ATOM 2828 O O . ILE A 1 361 ? 11.010 -18.218 -35.244 1.00 88.88 361 ILE A O 1
ATOM 2832 N N . LEU A 1 362 ? 10.314 -19.214 -33.357 1.00 86.00 362 LEU A N 1
ATOM 2833 C CA . LEU A 1 362 ? 11.541 -19.976 -33.134 1.00 86.00 362 LEU A CA 1
ATOM 2834 C C . LEU A 1 362 ? 11.649 -21.184 -34.078 1.00 86.00 362 LEU A C 1
ATOM 2836 O O . LEU A 1 362 ? 12.762 -21.563 -34.432 1.00 86.00 362 LEU A O 1
ATOM 2840 N N . GLU A 1 363 ? 10.518 -21.761 -34.491 1.00 82.50 363 GLU A N 1
ATOM 2841 C CA . GLU A 1 363 ? 10.444 -22.935 -35.372 1.00 82.50 363 GLU A CA 1
ATOM 2842 C C . GLU A 1 363 ? 10.393 -22.565 -36.863 1.00 82.50 363 GLU A C 1
ATOM 2844 O O . GLU A 1 363 ? 11.184 -23.073 -37.655 1.00 82.50 363 GLU A O 1
ATOM 2849 N N . GLU A 1 364 ? 9.485 -21.666 -37.249 1.00 81.19 364 GLU A N 1
ATOM 2850 C CA . GLU A 1 364 ? 9.163 -21.341 -38.650 1.00 81.19 364 GLU A CA 1
ATOM 2851 C C . GLU A 1 364 ? 9.726 -19.972 -39.088 1.00 81.19 364 GLU A C 1
ATOM 2853 O O . GLU A 1 364 ? 9.661 -19.574 -40.259 1.00 81.19 364 GLU A O 1
ATOM 2858 N N . GLY A 1 365 ? 10.301 -19.220 -38.146 1.00 76.50 365 GLY A N 1
ATOM 2859 C CA . GLY A 1 365 ? 10.857 -17.897 -38.389 1.00 76.50 365 GLY A CA 1
ATOM 2860 C C . GLY A 1 365 ? 9.795 -16.814 -38.588 1.00 76.50 365 GLY A C 1
ATOM 2861 O O . GLY A 1 365 ? 8.602 -16.976 -38.344 1.00 76.50 365 GLY A O 1
ATOM 2862 N N . ILE A 1 366 ? 10.240 -15.658 -39.080 1.00 72.81 366 ILE A N 1
ATOM 2863 C CA . ILE A 1 366 ? 9.408 -14.448 -39.198 1.00 72.81 366 ILE A CA 1
ATOM 2864 C C . ILE A 1 366 ? 8.259 -14.560 -40.216 1.00 72.81 366 ILE A C 1
ATOM 2866 O O . ILE A 1 366 ? 7.420 -13.666 -40.302 1.00 72.81 366 ILE A O 1
ATOM 2870 N N . SER A 1 367 ? 8.240 -15.627 -41.018 1.00 76.19 367 SER A N 1
ATOM 2871 C CA . SER A 1 367 ? 7.162 -15.895 -41.971 1.00 76.19 367 SER A CA 1
ATOM 2872 C C . SER A 1 367 ? 5.864 -16.327 -41.279 1.00 76.19 367 SER A C 1
ATOM 2874 O O . SER A 1 367 ? 4.787 -16.044 -41.793 1.00 76.19 367 SER A O 1
ATOM 2876 N N . ALA A 1 368 ? 5.964 -16.908 -40.078 1.00 80.62 368 ALA A N 1
ATOM 2877 C CA . ALA A 1 368 ? 4.832 -17.312 -39.247 1.00 80.62 368 ALA A CA 1
ATOM 2878 C C . ALA A 1 368 ? 4.297 -16.186 -38.341 1.00 80.62 368 ALA A C 1
ATOM 2880 O O . ALA A 1 368 ? 3.427 -16.423 -37.496 1.00 80.62 368 ALA A O 1
ATOM 2881 N N . PHE A 1 369 ? 4.829 -14.967 -38.486 1.00 86.62 369 PHE A N 1
ATOM 2882 C CA . PHE A 1 369 ? 4.505 -13.844 -37.614 1.00 86.62 369 PHE A CA 1
ATOM 2883 C C . PHE A 1 369 ? 3.061 -13.373 -37.785 1.00 86.62 369 PHE A C 1
ATOM 2885 O O . PHE A 1 369 ? 2.567 -13.218 -38.897 1.00 86.62 369 PHE A O 1
ATOM 2892 N N . THR A 1 370 ? 2.396 -13.150 -36.654 1.00 91.25 370 THR A N 1
ATOM 2893 C CA . THR A 1 370 ? 1.031 -12.620 -36.541 1.00 91.25 370 THR A CA 1
ATOM 2894 C C . THR A 1 370 ? 0.919 -11.823 -35.238 1.00 91.25 370 THR A C 1
ATOM 2896 O O . THR A 1 370 ? 1.825 -11.890 -34.403 1.00 91.25 370 THR A O 1
ATOM 2899 N N . GLU A 1 371 ? -0.225 -11.176 -34.990 1.00 95.00 371 GLU A N 1
ATOM 2900 C CA . GLU A 1 371 ? -0.559 -10.581 -33.680 1.00 95.00 371 GLU A CA 1
ATOM 2901 C C . GLU A 1 371 ? -0.266 -11.526 -32.506 1.00 95.00 371 GLU A C 1
ATOM 2903 O O . GLU A 1 371 ? 0.203 -11.112 -31.445 1.00 95.00 371 GLU A O 1
ATOM 2908 N N . LYS A 1 372 ? -0.474 -12.829 -32.709 1.00 97.19 372 LYS A N 1
ATOM 2909 C CA . LYS A 1 372 ? -0.295 -13.848 -31.674 1.00 97.19 372 LYS A CA 1
ATOM 2910 C C . LYS A 1 372 ? 1.160 -14.019 -31.243 1.00 97.19 372 LYS A C 1
ATOM 2912 O O . LYS A 1 372 ? 1.393 -14.453 -30.114 1.00 97.19 372 LYS A O 1
ATOM 2917 N N . ALA A 1 373 ? 2.124 -13.663 -32.089 1.00 95.50 373 ALA A N 1
ATOM 2918 C CA . ALA A 1 373 ? 3.535 -13.670 -31.725 1.00 95.50 373 ALA A CA 1
ATOM 2919 C C . ALA A 1 373 ? 3.873 -12.497 -30.788 1.00 95.50 373 ALA A C 1
ATOM 2921 O O . ALA A 1 373 ? 4.501 -12.716 -29.754 1.00 95.50 373 ALA A O 1
ATOM 2922 N N . ASP A 1 374 ? 3.381 -11.284 -31.075 1.00 97.12 374 ASP A N 1
ATOM 2923 C CA . ASP A 1 374 ? 3.509 -10.142 -30.153 1.00 97.12 374 ASP A CA 1
ATOM 2924 C C . ASP A 1 374 ? 2.736 -10.381 -28.843 1.00 97.12 374 ASP A C 1
ATOM 2926 O O . ASP A 1 374 ? 3.215 -10.015 -27.769 1.00 97.12 374 ASP A O 1
ATOM 2930 N N . MET A 1 375 ? 1.581 -11.056 -28.894 1.00 98.31 375 MET A N 1
ATOM 2931 C CA . MET A 1 375 ? 0.828 -11.447 -27.695 1.00 98.31 375 MET A CA 1
ATOM 2932 C C . MET A 1 375 ? 1.620 -12.409 -26.793 1.00 98.31 375 MET A C 1
ATOM 2934 O O . MET A 1 375 ? 1.609 -12.270 -25.569 1.00 98.31 375 MET A O 1
ATOM 2938 N N . TYR A 1 376 ? 2.366 -13.352 -27.376 1.00 98.31 376 TYR A N 1
ATOM 2939 C CA . TYR A 1 376 ? 3.254 -14.217 -26.599 1.00 98.31 376 TYR A CA 1
ATOM 2940 C C . TYR A 1 376 ? 4.350 -13.405 -25.901 1.00 98.31 376 TYR A C 1
ATOM 2942 O O . TYR A 1 376 ? 4.573 -13.572 -24.697 1.00 98.31 376 TYR A O 1
ATOM 2950 N N . SER A 1 377 ? 4.990 -12.487 -26.631 1.00 98.00 377 SER A N 1
ATOM 2951 C CA . SER A 1 377 ? 5.986 -11.568 -26.076 1.00 98.00 377 SER A CA 1
ATOM 2952 C C . SER A 1 377 ? 5.406 -10.740 -24.925 1.00 98.00 377 SER A C 1
ATOM 2954 O O . SER A 1 377 ? 6.045 -10.595 -23.881 1.00 98.00 377 SER A O 1
ATOM 2956 N N . PHE A 1 378 ? 4.161 -10.270 -25.063 1.00 98.50 378 PHE A N 1
ATOM 2957 C CA . PHE A 1 378 ? 3.427 -9.579 -24.003 1.00 98.50 378 PHE A CA 1
ATOM 2958 C C . PHE A 1 378 ? 3.207 -10.464 -22.765 1.00 98.50 378 PHE A C 1
ATOM 2960 O O . PHE A 1 378 ? 3.429 -10.005 -21.646 1.00 98.50 378 PHE A O 1
ATOM 2967 N N . GLY A 1 379 ? 2.875 -11.749 -22.929 1.00 98.12 379 GLY A N 1
ATOM 2968 C CA . GLY A 1 379 ? 2.793 -12.701 -21.813 1.00 98.12 379 GLY A CA 1
ATOM 2969 C C . GLY A 1 379 ? 4.120 -12.859 -21.053 1.00 98.12 379 GLY A C 1
ATOM 2970 O O . GLY A 1 379 ? 4.136 -12.929 -19.822 1.00 98.12 379 GLY A O 1
ATOM 2971 N N . VAL A 1 380 ? 5.256 -12.828 -21.759 1.00 97.94 380 VAL A N 1
ATOM 2972 C CA . VAL A 1 380 ? 6.587 -12.810 -21.125 1.00 97.94 380 VAL A CA 1
ATOM 2973 C C . VAL A 1 380 ? 6.839 -11.487 -20.390 1.00 97.94 380 VAL A C 1
ATOM 2975 O O . VAL A 1 380 ? 7.333 -11.510 -19.263 1.00 97.94 380 VAL A O 1
ATOM 2978 N N . ILE A 1 381 ? 6.441 -10.341 -20.954 1.00 98.12 381 ILE A N 1
ATOM 2979 C CA . ILE A 1 381 ? 6.512 -9.036 -20.270 1.00 98.12 381 ILE A CA 1
ATOM 2980 C C . ILE A 1 381 ? 5.665 -9.038 -18.991 1.00 98.12 381 ILE A C 1
ATOM 2982 O O . ILE A 1 381 ? 6.128 -8.571 -17.951 1.00 98.12 381 ILE A O 1
ATOM 2986 N N . MET A 1 382 ? 4.453 -9.599 -19.026 1.00 97.81 382 MET A N 1
ATOM 2987 C CA . MET A 1 382 ? 3.612 -9.759 -17.835 1.00 97.81 382 MET A CA 1
ATOM 2988 C C . MET A 1 382 ? 4.341 -10.550 -16.744 1.00 97.81 382 MET A C 1
ATOM 2990 O O . MET A 1 382 ? 4.360 -10.122 -15.589 1.00 97.81 382 MET A O 1
ATOM 2994 N N . PHE A 1 383 ? 5.010 -11.652 -17.095 1.00 96.88 383 PHE A N 1
ATOM 2995 C CA . PHE A 1 383 ? 5.843 -12.395 -16.149 1.00 96.88 383 PHE A CA 1
ATOM 2996 C C . PHE A 1 383 ? 6.944 -11.517 -15.537 1.00 96.88 383 PHE A C 1
ATOM 2998 O O . PHE A 1 383 ? 7.122 -11.517 -14.315 1.00 96.88 383 PHE A O 1
ATOM 3005 N N . GLU A 1 384 ? 7.664 -10.744 -16.349 1.00 96.12 384 GLU A N 1
ATOM 3006 C CA . GLU A 1 384 ? 8.726 -9.856 -15.868 1.00 96.12 384 GLU A CA 1
ATOM 3007 C C . GLU A 1 384 ? 8.199 -8.778 -14.921 1.00 96.12 384 GLU A C 1
ATOM 3009 O O . GLU A 1 384 ? 8.758 -8.582 -13.845 1.00 96.12 384 GLU A O 1
ATOM 3014 N N . VAL A 1 385 ? 7.099 -8.113 -15.277 1.00 94.94 385 VAL A N 1
ATOM 3015 C CA . VAL A 1 385 ? 6.497 -7.040 -14.473 1.00 94.94 385 VAL A CA 1
ATOM 3016 C C . VAL A 1 385 ? 5.972 -7.577 -13.140 1.00 94.94 385 VAL A C 1
ATOM 3018 O O . VAL A 1 385 ? 6.159 -6.963 -12.083 1.00 94.94 385 VAL A O 1
ATOM 3021 N N . LEU A 1 386 ? 5.332 -8.748 -13.151 1.00 93.19 386 LEU A N 1
ATOM 3022 C CA . LEU A 1 386 ? 4.734 -9.321 -11.948 1.00 93.19 386 LEU A CA 1
ATOM 3023 C C . LEU A 1 386 ? 5.780 -9.919 -11.005 1.00 93.19 386 LEU A C 1
ATOM 3025 O O . LEU A 1 386 ? 5.642 -9.778 -9.789 1.00 93.19 386 LEU A O 1
ATOM 3029 N N . THR A 1 387 ? 6.840 -10.530 -11.536 1.00 91.69 387 THR A N 1
ATOM 3030 C CA . THR A 1 387 ? 7.870 -11.204 -10.726 1.00 91.69 387 THR A CA 1
ATOM 3031 C C . THR A 1 387 ? 9.113 -10.359 -10.450 1.00 91.69 387 THR A C 1
ATOM 3033 O O . THR A 1 387 ? 9.858 -10.677 -9.525 1.00 91.69 387 THR A O 1
ATOM 3036 N N . GLY A 1 388 ? 9.380 -9.336 -11.265 1.00 91.31 388 GLY A N 1
ATOM 3037 C CA . GLY A 1 388 ? 10.662 -8.625 -11.329 1.00 91.31 388 GLY A CA 1
ATOM 3038 C C . GLY A 1 388 ? 11.802 -9.444 -11.952 1.00 91.31 388 GLY A C 1
ATOM 3039 O O . GLY A 1 388 ? 12.891 -8.918 -12.188 1.00 91.31 388 GLY A O 1
ATOM 3040 N N . LYS A 1 389 ? 11.591 -10.735 -12.237 1.00 92.00 389 LYS A N 1
ATOM 3041 C CA . LYS A 1 389 ? 12.644 -11.651 -12.686 1.00 92.00 389 LYS A CA 1
ATOM 3042 C C . LYS A 1 389 ? 12.917 -11.500 -14.174 1.00 92.00 389 LYS A C 1
ATOM 3044 O O . LYS A 1 389 ? 12.074 -11.043 -14.940 1.00 92.00 389 LYS A O 1
ATOM 3049 N N . ARG A 1 390 ? 14.115 -11.918 -14.578 1.00 93.50 390 ARG A N 1
ATOM 3050 C CA . ARG A 1 390 ? 14.488 -12.049 -15.988 1.00 93.50 390 ARG A CA 1
ATOM 3051 C C . ARG A 1 390 ? 13.979 -13.388 -16.536 1.00 93.50 390 ARG A C 1
ATOM 3053 O O . ARG A 1 390 ? 14.159 -14.409 -15.861 1.00 93.50 390 ARG A O 1
ATOM 3060 N N . PRO A 1 391 ? 13.358 -13.412 -17.726 1.00 94.00 391 PRO A N 1
ATOM 3061 C CA . PRO A 1 391 ? 12.866 -14.643 -18.322 1.00 94.00 391 PRO A CA 1
ATOM 3062 C C . PRO A 1 391 ? 14.056 -15.539 -18.669 1.00 94.00 391 PRO A C 1
ATOM 3064 O O . PRO A 1 391 ? 15.064 -15.071 -19.197 1.00 94.00 391 PRO A O 1
ATOM 3067 N N . TRP A 1 392 ? 13.950 -16.826 -18.333 1.00 93.56 392 TRP A N 1
ATOM 3068 C CA . TRP A 1 392 ? 14.981 -17.832 -18.619 1.00 93.56 392 TRP A CA 1
ATOM 3069 C C . TRP A 1 392 ? 16.382 -17.504 -18.070 1.00 93.56 392 TRP A C 1
ATOM 3071 O O . TRP A 1 392 ? 17.389 -17.862 -18.679 1.00 93.56 392 TRP A O 1
ATOM 3081 N N . ALA A 1 393 ? 16.461 -16.830 -16.917 1.00 90.62 393 ALA A N 1
ATOM 3082 C CA . ALA A 1 393 ? 17.732 -16.442 -16.305 1.00 90.62 393 ALA A CA 1
ATOM 3083 C C . ALA A 1 393 ? 18.735 -17.616 -16.230 1.00 90.62 393 ALA A C 1
ATOM 3085 O O . ALA A 1 393 ? 18.401 -18.704 -15.757 1.00 90.62 393 ALA A O 1
ATOM 3086 N N . GLY A 1 394 ? 19.961 -17.378 -16.709 1.00 87.88 394 GLY A N 1
ATOM 3087 C CA . GLY A 1 394 ? 21.051 -18.360 -16.722 1.00 87.88 394 GLY A CA 1
ATOM 3088 C C . GLY A 1 394 ? 21.003 -19.399 -17.850 1.00 87.88 394 GLY A C 1
ATOM 3089 O O . GLY A 1 394 ? 21.821 -20.313 -17.841 1.00 87.88 394 GLY A O 1
ATOM 3090 N N . GLN A 1 395 ? 20.075 -19.291 -18.808 1.00 88.00 395 GLN A N 1
ATOM 3091 C CA . GLN A 1 395 ? 19.923 -20.261 -19.901 1.00 88.00 395 GLN A CA 1
ATOM 3092 C C . GLN A 1 395 ? 20.377 -19.679 -21.245 1.00 88.00 395 GLN A C 1
ATOM 3094 O O . GLN A 1 395 ? 20.071 -18.535 -21.578 1.00 88.00 395 GLN A O 1
ATOM 3099 N N . GLY A 1 396 ? 21.097 -20.483 -22.031 1.00 83.94 396 GLY A N 1
ATOM 3100 C CA . GLY A 1 396 ? 21.540 -20.129 -23.382 1.00 83.94 396 GLY A CA 1
ATOM 3101 C C . GLY A 1 396 ? 20.441 -20.303 -24.436 1.00 83.94 396 GLY A C 1
ATOM 3102 O O . GLY A 1 396 ? 19.464 -21.022 -24.220 1.00 83.94 396 GLY A O 1
ATOM 3103 N N . HIS A 1 397 ? 20.616 -19.696 -25.615 1.00 85.81 397 HIS A N 1
ATOM 3104 C CA . HIS A 1 397 ? 19.599 -19.705 -26.680 1.00 85.81 397 HIS A CA 1
ATOM 3105 C C . HIS A 1 397 ? 19.102 -21.114 -27.071 1.00 85.81 397 HIS A C 1
ATOM 3107 O O . HIS A 1 397 ? 17.886 -21.302 -27.104 1.00 85.81 397 HIS A O 1
ATOM 3113 N N . PRO A 1 398 ? 19.962 -22.138 -27.275 1.00 85.81 398 PRO A N 1
ATOM 3114 C CA . PRO A 1 398 ? 19.483 -23.483 -27.615 1.00 85.81 398 PRO A CA 1
ATOM 3115 C C . PRO A 1 398 ? 18.653 -24.132 -26.500 1.00 85.81 398 PRO A C 1
ATOM 3117 O O . PRO A 1 398 ? 17.710 -24.871 -26.774 1.00 85.81 398 PRO A O 1
ATOM 3120 N N . GLN A 1 399 ? 18.972 -23.843 -25.233 1.00 88.06 399 GLN A N 1
ATOM 3121 C CA . GLN A 1 399 ? 18.218 -24.359 -24.087 1.00 88.06 399 GLN A CA 1
ATOM 3122 C C . GLN A 1 399 ? 16.828 -23.728 -24.018 1.00 88.06 399 GLN A C 1
ATOM 3124 O O . GLN A 1 399 ? 15.857 -24.432 -23.749 1.00 88.06 399 GLN A O 1
ATOM 3129 N N . ILE A 1 400 ? 16.738 -22.423 -24.294 1.00 88.69 400 ILE A N 1
ATOM 3130 C CA . ILE A 1 400 ? 15.470 -21.692 -24.356 1.00 88.69 400 ILE A CA 1
ATOM 3131 C C . ILE A 1 400 ? 14.601 -22.255 -25.480 1.00 88.69 400 ILE A C 1
ATOM 3133 O O . ILE A 1 400 ? 13.463 -22.627 -25.218 1.00 88.69 400 ILE A O 1
ATOM 3137 N N . ILE A 1 401 ? 15.149 -22.403 -26.691 1.00 87.94 401 ILE A N 1
ATOM 3138 C CA . ILE A 1 401 ? 14.433 -22.983 -27.839 1.00 87.94 401 ILE A CA 1
ATOM 3139 C C . ILE A 1 401 ? 13.918 -24.382 -27.490 1.00 87.94 401 ILE A C 1
ATOM 3141 O O . ILE A 1 401 ? 12.730 -24.656 -27.635 1.00 87.94 401 ILE A O 1
ATOM 3145 N N . ASN A 1 402 ? 14.778 -25.248 -26.939 1.00 88.38 402 ASN A N 1
ATOM 3146 C CA . ASN A 1 402 ? 14.378 -26.594 -26.530 1.00 88.38 402 ASN A CA 1
ATOM 3147 C C . ASN A 1 402 ? 13.193 -26.574 -25.543 1.00 88.38 402 ASN A C 1
ATOM 3149 O O . ASN A 1 402 ? 12.234 -27.335 -25.663 1.00 88.38 402 ASN A O 1
ATOM 3153 N N . LYS A 1 403 ? 13.240 -25.675 -24.559 1.00 94.06 403 LYS A N 1
ATOM 3154 C CA . LYS A 1 403 ? 12.210 -25.559 -23.525 1.00 94.06 403 LYS A CA 1
ATOM 3155 C C . LYS A 1 403 ? 10.896 -24.984 -24.039 1.00 94.06 403 LYS A C 1
ATOM 3157 O O . LYS A 1 403 ? 9.844 -25.528 -23.717 1.00 94.06 403 LYS A O 1
ATOM 3162 N N . VAL A 1 404 ? 10.952 -23.914 -24.826 1.00 92.56 404 VAL A N 1
ATOM 3163 C CA . VAL A 1 404 ? 9.773 -23.206 -25.342 1.00 92.56 404 VAL A CA 1
ATOM 3164 C C . VAL A 1 404 ? 9.033 -24.048 -26.382 1.00 92.56 404 VAL A C 1
ATOM 3166 O O . VAL A 1 404 ? 7.815 -24.219 -26.273 1.00 92.56 404 VAL A O 1
ATOM 3169 N N . CYS A 1 405 ? 9.772 -24.590 -27.352 1.00 89.31 405 CYS A N 1
ATOM 3170 C CA . CYS A 1 405 ? 9.232 -25.312 -28.502 1.00 89.31 405 CYS A CA 1
ATOM 3171 C C . CYS A 1 405 ? 8.877 -26.758 -28.140 1.00 89.31 405 CYS A C 1
ATOM 3173 O O . CYS A 1 405 ? 7.724 -27.169 -28.238 1.00 89.31 405 CYS A O 1
ATOM 3175 N N . TYR A 1 406 ? 9.839 -27.519 -27.611 1.00 89.19 406 TYR A N 1
ATOM 3176 C CA . TYR A 1 406 ? 9.683 -28.970 -27.464 1.00 89.19 406 TYR A CA 1
ATOM 3177 C C . TYR A 1 406 ? 9.118 -29.374 -26.103 1.00 89.19 406 TYR A C 1
ATOM 3179 O O . TYR A 1 406 ? 8.221 -30.211 -26.027 1.00 89.19 406 TYR A O 1
ATOM 3187 N N . LYS A 1 407 ? 9.603 -28.765 -25.013 1.00 94.88 407 LYS A N 1
ATOM 3188 C CA . LYS A 1 407 ? 9.098 -29.070 -23.659 1.00 94.88 407 LYS A CA 1
ATOM 3189 C C . LYS A 1 407 ? 7.843 -28.290 -23.278 1.00 94.88 407 LYS A C 1
ATOM 3191 O O . LYS A 1 407 ? 7.239 -28.584 -22.251 1.00 94.88 407 LYS A O 1
ATOM 3196 N N . LYS A 1 408 ? 7.462 -27.294 -24.085 1.00 95.75 408 LYS A N 1
ATOM 3197 C CA . LYS A 1 408 ? 6.331 -26.386 -23.836 1.00 95.75 408 LYS A CA 1
ATOM 3198 C C . LYS A 1 408 ? 6.404 -25.695 -22.465 1.00 95.75 408 LYS A C 1
ATOM 3200 O O . LYS A 1 408 ? 5.384 -25.322 -21.891 1.00 95.75 408 LYS A O 1
ATOM 3205 N N . GLU A 1 409 ? 7.613 -25.499 -21.947 1.00 96.00 409 GLU A N 1
ATOM 3206 C CA . GLU A 1 409 ? 7.865 -24.830 -20.673 1.00 96.00 409 GLU A CA 1
ATOM 3207 C C . GLU A 1 409 ? 7.659 -23.312 -20.797 1.00 96.00 409 GLU A C 1
ATOM 3209 O O . GLU A 1 409 ? 7.725 -22.731 -21.886 1.00 96.00 409 GLU A O 1
ATOM 3214 N N . ARG A 1 410 ? 7.459 -22.646 -19.656 1.00 95.69 410 ARG A N 1
ATOM 3215 C CA . ARG A 1 410 ? 7.377 -21.183 -19.538 1.00 95.69 410 ARG A CA 1
ATOM 3216 C C . ARG A 1 410 ? 8.310 -20.661 -18.445 1.00 95.69 410 ARG A C 1
ATOM 3218 O O . ARG A 1 410 ? 8.708 -21.444 -17.577 1.00 95.69 410 ARG A O 1
ATOM 3225 N N . PRO A 1 411 ? 8.659 -19.358 -18.460 1.00 94.19 411 PRO A N 1
ATOM 3226 C CA . PRO A 1 411 ? 9.421 -18.740 -17.383 1.00 94.19 411 PRO A CA 1
ATOM 3227 C C . PRO A 1 411 ? 8.826 -19.031 -15.997 1.00 94.19 411 PRO A C 1
ATOM 3229 O O . PRO A 1 411 ? 7.614 -18.968 -15.791 1.00 94.19 411 PRO A O 1
ATOM 3232 N N . SER A 1 412 ? 9.694 -19.355 -15.039 1.00 89.38 412 SER A N 1
ATOM 3233 C CA . SER A 1 412 ? 9.320 -19.768 -13.685 1.00 89.38 412 SER A CA 1
ATOM 3234 C C . SER A 1 412 ? 10.170 -19.047 -12.623 1.00 89.38 412 SER A C 1
ATOM 3236 O O . SER A 1 412 ? 11.252 -18.535 -12.936 1.00 89.38 412 SER A O 1
ATOM 3238 N N . PRO A 1 413 ? 9.716 -18.976 -11.353 1.00 87.56 413 PRO A N 1
ATOM 3239 C CA . PRO A 1 413 ? 8.423 -19.428 -10.829 1.00 87.56 413 PRO A CA 1
ATOM 3240 C C . PRO A 1 413 ? 7.269 -18.514 -11.254 1.00 87.56 413 PRO A C 1
ATOM 3242 O O . PRO A 1 413 ? 7.487 -17.333 -11.516 1.00 87.56 413 PRO A O 1
ATOM 3245 N N . LEU A 1 414 ? 6.043 -19.046 -11.260 1.00 84.25 414 LEU A N 1
ATOM 3246 C CA . LEU A 1 414 ? 4.847 -18.234 -11.490 1.00 84.25 414 LEU A CA 1
ATOM 3247 C C . LEU A 1 414 ? 4.753 -17.076 -10.471 1.00 84.25 414 LEU A C 1
ATOM 3249 O O . LEU A 1 414 ? 5.217 -17.219 -9.331 1.00 84.25 414 LEU A O 1
ATOM 3253 N N . PRO A 1 415 ? 4.157 -15.933 -10.854 1.00 85.44 415 PRO A N 1
ATOM 3254 C CA . PRO A 1 415 ? 3.966 -14.807 -9.952 1.00 85.44 415 PRO A CA 1
ATOM 3255 C C . PRO A 1 415 ? 3.194 -15.195 -8.686 1.00 85.44 415 PRO A C 1
ATOM 3257 O O . PRO A 1 415 ? 2.126 -15.794 -8.760 1.00 85.44 415 PRO A O 1
ATOM 3260 N N . LYS A 1 416 ? 3.698 -14.789 -7.514 1.00 79.00 416 LYS A N 1
ATOM 3261 C CA . LYS A 1 416 ? 3.019 -14.960 -6.214 1.00 79.00 416 LYS A CA 1
ATOM 3262 C C . LYS A 1 416 ? 1.988 -13.850 -5.952 1.00 79.00 416 LYS A C 1
ATOM 3264 O O . LYS A 1 416 ? 1.947 -13.288 -4.861 1.00 79.00 416 LYS A O 1
ATOM 3269 N N . VAL A 1 417 ? 1.214 -13.466 -6.965 1.00 75.56 417 VAL A N 1
ATOM 3270 C CA . VAL A 1 417 ? 0.168 -12.440 -6.823 1.00 75.56 417 VAL A CA 1
ATOM 3271 C C . VAL A 1 417 ? -1.167 -13.104 -6.493 1.00 75.56 417 VAL A C 1
ATOM 3273 O O . VAL A 1 417 ? -1.467 -14.179 -7.001 1.00 75.56 417 VAL A O 1
ATOM 3276 N N . SER A 1 418 ? -1.980 -12.473 -5.644 1.00 71.81 418 SER A N 1
ATOM 3277 C CA . SER A 1 418 ? -3.291 -13.008 -5.242 1.00 71.81 418 SER A CA 1
ATOM 3278 C C . SER A 1 418 ? -4.356 -12.908 -6.341 1.00 71.81 418 SER A C 1
ATOM 3280 O O . SER A 1 418 ? -5.372 -13.598 -6.279 1.00 71.81 418 SER A O 1
ATOM 3282 N N . ASN A 1 419 ? -4.137 -12.060 -7.352 1.00 81.00 419 ASN A N 1
ATOM 3283 C CA . ASN A 1 419 ? -5.087 -11.825 -8.435 1.00 81.00 419 ASN A CA 1
ATOM 3284 C C . ASN A 1 419 ? -5.023 -12.947 -9.489 1.00 81.00 419 ASN A C 1
ATOM 3286 O O . ASN A 1 419 ? -4.166 -12.933 -10.374 1.00 81.00 419 ASN A O 1
ATOM 3290 N N . GLN A 1 420 ? -5.950 -13.902 -9.393 1.00 85.19 420 GLN A N 1
ATOM 3291 C CA . GLN A 1 420 ? -6.033 -15.051 -10.301 1.00 85.19 420 GLN A CA 1
ATOM 3292 C C . GLN A 1 420 ? -6.399 -14.663 -11.738 1.00 85.19 420 GLN A C 1
ATOM 3294 O O . GLN A 1 420 ? -5.871 -15.262 -12.671 1.00 85.19 420 GLN A O 1
ATOM 3299 N N . ALA A 1 421 ? -7.231 -13.635 -11.936 1.00 86.94 421 ALA A N 1
ATOM 3300 C CA . ALA A 1 421 ? -7.579 -13.154 -13.275 1.00 86.94 421 ALA A CA 1
ATOM 3301 C C . ALA A 1 421 ? -6.335 -12.641 -14.017 1.00 86.94 421 ALA A C 1
ATOM 3303 O O . ALA A 1 421 ? -6.108 -12.977 -15.176 1.00 86.94 421 ALA A O 1
ATOM 3304 N N . LEU A 1 422 ? -5.461 -11.915 -13.316 1.00 89.62 422 LEU A N 1
ATOM 3305 C CA . LEU A 1 422 ? -4.209 -11.412 -13.881 1.00 89.62 422 LEU A CA 1
ATOM 3306 C C . LEU A 1 422 ? -3.238 -12.540 -14.274 1.00 89.62 422 LEU A C 1
ATOM 3308 O O . LEU A 1 422 ? -2.572 -12.452 -15.306 1.00 89.62 422 LEU A O 1
ATOM 3312 N N . ILE A 1 423 ? -3.174 -13.609 -13.470 1.00 90.75 423 ILE A N 1
ATOM 3313 C CA . ILE A 1 423 ? -2.393 -14.812 -13.797 1.00 90.75 423 ILE A CA 1
ATOM 3314 C C . ILE A 1 423 ? -2.997 -15.525 -15.013 1.00 90.75 423 ILE A C 1
ATOM 3316 O O . ILE A 1 423 ? -2.245 -15.925 -15.898 1.00 90.75 423 ILE A O 1
ATOM 3320 N N . ALA A 1 424 ? -4.325 -15.637 -15.092 1.00 92.44 424 ALA A N 1
ATOM 3321 C CA . ALA A 1 424 ? -5.015 -16.264 -16.216 1.00 92.44 424 ALA A CA 1
ATOM 3322 C C . ALA A 1 424 ? -4.779 -15.508 -17.535 1.00 92.44 424 ALA A C 1
ATOM 3324 O O . ALA A 1 424 ? -4.461 -16.137 -18.544 1.00 92.44 424 ALA A O 1
ATOM 3325 N N . ILE A 1 425 ? -4.833 -14.168 -17.523 1.00 94.81 425 ILE A N 1
ATOM 3326 C CA . ILE A 1 425 ? -4.503 -13.339 -18.695 1.00 94.81 425 ILE A CA 1
ATOM 3327 C C . ILE A 1 425 ? -3.070 -13.629 -19.150 1.00 94.81 425 ILE A C 1
ATOM 3329 O O . ILE A 1 425 ? -2.866 -13.995 -20.305 1.00 94.81 425 ILE A O 1
ATOM 3333 N N . MET A 1 426 ? -2.089 -13.567 -18.241 1.00 96.75 426 MET A N 1
ATOM 3334 C CA . MET A 1 426 ? -0.690 -13.884 -18.559 1.00 96.75 426 MET A CA 1
ATOM 3335 C C . MET A 1 426 ? -0.542 -15.299 -19.135 1.00 96.75 426 MET A C 1
ATOM 3337 O O . MET A 1 426 ? 0.169 -15.502 -20.118 1.00 96.75 426 MET A O 1
ATOM 3341 N N . GLN A 1 427 ? -1.228 -16.277 -18.538 1.00 95.50 427 GLN A N 1
ATOM 3342 C CA . GLN A 1 427 ? -1.166 -17.670 -18.966 1.00 95.50 427 GLN A CA 1
ATOM 3343 C C . GLN A 1 427 ? -1.795 -17.917 -20.337 1.00 95.50 427 GLN A C 1
ATOM 3345 O O . GLN A 1 427 ? -1.271 -18.724 -21.102 1.00 95.50 427 GLN A O 1
ATOM 3350 N N . SER A 1 428 ? -2.869 -17.205 -20.667 1.00 97.12 428 SER A N 1
ATOM 3351 C CA . SER A 1 428 ? -3.465 -17.240 -22.003 1.00 97.12 428 SER A CA 1
ATOM 3352 C C . SER A 1 428 ? -2.587 -16.530 -23.042 1.00 97.12 428 SER A C 1
ATOM 3354 O O . SER A 1 428 ? -2.396 -17.045 -24.140 1.00 97.12 428 SER A O 1
ATOM 3356 N N . ALA A 1 429 ? -1.966 -15.399 -22.684 1.00 97.81 429 ALA A N 1
ATOM 3357 C CA . ALA A 1 429 ? -1.134 -14.599 -23.583 1.00 97.81 429 ALA A CA 1
ATOM 3358 C C . ALA A 1 429 ? 0.063 -15.387 -24.134 1.00 97.81 429 ALA A C 1
ATOM 3360 O O . ALA A 1 429 ? 0.343 -15.334 -25.329 1.00 97.81 429 ALA A O 1
ATOM 3361 N N . TRP A 1 430 ? 0.730 -16.185 -23.296 1.00 97.12 430 TRP A N 1
ATOM 3362 C CA . TRP A 1 430 ? 1.856 -17.025 -23.717 1.00 97.12 430 TRP A CA 1
ATOM 3363 C C . TRP A 1 430 ? 1.468 -18.486 -24.012 1.00 97.12 430 TRP A C 1
ATOM 3365 O O . TRP A 1 430 ? 2.318 -19.373 -23.899 1.00 97.12 430 TRP A O 1
ATOM 3375 N N . ALA A 1 431 ? 0.205 -18.797 -24.329 1.00 97.75 431 ALA A N 1
ATOM 3376 C CA . ALA A 1 431 ? -0.210 -20.169 -24.648 1.00 97.75 431 ALA A CA 1
ATOM 3377 C C . ALA A 1 431 ? 0.662 -20.781 -25.765 1.00 97.75 431 ALA A C 1
ATOM 3379 O O . ALA A 1 431 ? 1.227 -20.068 -26.594 1.00 97.75 431 ALA A O 1
ATOM 3380 N N . HIS A 1 432 ? 0.867 -22.102 -25.755 1.00 96.88 432 HIS A N 1
ATOM 3381 C CA . HIS A 1 432 ? 1.759 -22.732 -26.738 1.00 96.88 432 HIS A CA 1
ATOM 3382 C C . HIS A 1 432 ? 1.167 -22.663 -28.143 1.00 96.88 432 HIS A C 1
ATOM 3384 O O . HIS A 1 432 ? 1.823 -22.138 -29.039 1.00 96.88 432 HIS A O 1
ATOM 3390 N N . ASP A 1 433 ? -0.084 -23.090 -28.307 1.00 95.81 433 ASP A N 1
ATOM 3391 C CA . ASP A 1 433 ? -0.805 -22.903 -29.560 1.00 95.81 433 ASP A CA 1
ATOM 3392 C C . ASP A 1 433 ? -1.213 -21.429 -29.714 1.00 95.81 433 ASP A C 1
ATOM 3394 O O . ASP A 1 433 ? -1.790 -20.823 -28.808 1.00 95.81 433 ASP A O 1
ATOM 3398 N N . LYS A 1 434 ? -0.899 -20.837 -30.870 1.00 95.94 434 LYS A N 1
ATOM 3399 C CA . LYS A 1 434 ? -1.198 -19.432 -31.167 1.00 95.94 434 LYS A CA 1
ATOM 3400 C C . LYS A 1 434 ? -2.698 -19.134 -31.219 1.00 95.94 434 LYS A C 1
ATOM 3402 O O . LYS A 1 434 ? -3.081 -17.991 -30.978 1.00 95.94 434 LYS A O 1
ATOM 3407 N N . LYS A 1 435 ? -3.546 -20.136 -31.495 1.00 96.12 435 LYS A N 1
ATOM 3408 C CA . LYS A 1 435 ? -5.012 -19.973 -31.526 1.00 96.12 435 LYS A CA 1
ATOM 3409 C C . LYS A 1 435 ? -5.618 -19.760 -30.135 1.00 96.12 435 LYS A C 1
ATOM 3411 O O . LYS A 1 435 ? -6.654 -19.118 -30.024 1.00 96.12 435 LYS A O 1
ATOM 3416 N N . ASP A 1 436 ? -4.945 -20.261 -29.099 1.00 97.00 436 ASP A N 1
ATOM 3417 C CA . ASP A 1 436 ? -5.397 -20.176 -27.707 1.00 97.00 436 ASP A CA 1
ATOM 3418 C C . ASP A 1 436 ? -5.022 -18.828 -27.066 1.00 97.00 436 ASP A C 1
ATOM 3420 O O . ASP A 1 436 ? -5.454 -18.513 -25.957 1.00 97.00 436 ASP A O 1
ATOM 3424 N N . ARG A 1 437 ? -4.204 -18.017 -27.754 1.00 98.38 437 ARG A N 1
ATOM 3425 C CA . ARG A 1 437 ? -3.793 -16.692 -27.284 1.00 98.38 437 ARG A CA 1
ATOM 3426 C C . ARG A 1 437 ? -4.881 -15.658 -27.607 1.00 98.38 437 ARG A C 1
ATOM 3428 O O . ARG A 1 437 ? -5.396 -15.655 -28.732 1.00 98.38 437 ARG A O 1
ATOM 3435 N N . PRO A 1 438 ? -5.207 -14.729 -26.692 1.00 97.88 438 PRO A N 1
ATOM 3436 C CA . PRO A 1 438 ? -6.171 -13.659 -26.948 1.00 97.88 438 PRO A CA 1
ATOM 3437 C C . PRO A 1 438 ? -5.651 -12.647 -27.985 1.00 97.88 438 PRO A C 1
ATOM 3439 O O . PRO A 1 438 ? -4.512 -12.722 -28.450 1.00 97.88 438 PRO A O 1
ATOM 3442 N N . THR A 1 439 ? -6.507 -11.732 -28.431 1.00 98.19 439 THR A N 1
ATOM 3443 C CA . THR A 1 439 ? -6.083 -10.511 -29.146 1.00 98.19 439 THR A CA 1
ATOM 3444 C C . THR A 1 439 ? -5.754 -9.418 -28.129 1.00 98.19 439 THR A C 1
ATOM 3446 O O . THR A 1 439 ? -6.181 -9.501 -26.974 1.00 98.19 439 THR A O 1
ATOM 3449 N N . PHE A 1 440 ? -5.027 -8.373 -28.524 1.00 98.12 440 PHE A N 1
ATOM 3450 C CA . PHE A 1 440 ? -4.798 -7.219 -27.647 1.00 98.12 440 PHE A CA 1
ATOM 3451 C C . PHE A 1 440 ? -6.110 -6.520 -27.278 1.00 98.12 440 PHE A C 1
ATOM 3453 O O . PHE A 1 440 ? -6.280 -6.126 -26.128 1.00 98.12 440 PHE A O 1
ATOM 3460 N N . ALA A 1 441 ? -7.078 -6.472 -28.200 1.00 97.00 441 ALA A N 1
ATOM 3461 C CA . ALA A 1 441 ? -8.428 -5.994 -27.908 1.00 97.00 441 ALA A CA 1
ATOM 3462 C C . ALA A 1 441 ? -9.109 -6.809 -26.792 1.00 97.00 441 ALA A C 1
ATOM 3464 O O . ALA A 1 441 ? -9.624 -6.220 -25.845 1.00 97.00 441 ALA A O 1
ATOM 3465 N N . GLY A 1 442 ? -9.037 -8.145 -26.850 1.00 97.06 442 GLY A N 1
ATOM 3466 C CA . GLY A 1 442 ? -9.598 -9.015 -25.810 1.00 97.06 442 GLY A CA 1
ATOM 3467 C C . GLY A 1 442 ? -8.873 -8.905 -24.463 1.00 97.06 442 GLY A C 1
ATOM 3468 O O . GLY A 1 442 ? -9.498 -9.011 -23.413 1.00 97.06 442 GLY A O 1
ATOM 3469 N N . VAL A 1 443 ? -7.561 -8.643 -24.461 1.00 97.25 443 VAL A N 1
ATOM 3470 C CA . VAL A 1 443 ? -6.811 -8.364 -23.223 1.00 97.25 443 VAL A CA 1
ATOM 3471 C C . VAL A 1 443 ? -7.225 -7.024 -22.606 1.00 97.25 443 VAL A C 1
ATOM 3473 O O . VAL A 1 443 ? -7.392 -6.950 -21.389 1.00 97.25 443 VAL A O 1
ATOM 3476 N N . CYS A 1 444 ? -7.414 -5.974 -23.413 1.00 95.94 444 CYS A N 1
ATOM 3477 C CA . CYS A 1 444 ? -7.942 -4.694 -22.934 1.00 95.94 444 CYS A CA 1
ATOM 3478 C C . CYS A 1 444 ? -9.334 -4.865 -22.308 1.00 95.94 444 CYS A C 1
ATOM 3480 O O . CYS A 1 444 ? -9.541 -4.421 -21.182 1.00 95.94 444 CYS A O 1
ATOM 3482 N N . GLU A 1 445 ? -10.237 -5.587 -22.976 1.00 94.19 445 GLU A N 1
ATOM 3483 C CA . GLU A 1 445 ? -11.572 -5.904 -22.450 1.00 94.19 445 GLU A CA 1
ATOM 3484 C C . GLU A 1 445 ? -11.495 -6.697 -21.133 1.00 94.19 445 GLU A C 1
ATOM 3486 O O . GLU A 1 445 ? -12.202 -6.401 -20.172 1.00 94.19 445 GLU A O 1
ATOM 3491 N N . ALA A 1 446 ? -10.579 -7.666 -21.028 1.00 93.06 446 ALA A N 1
ATOM 3492 C CA . ALA A 1 446 ? -10.364 -8.402 -19.784 1.00 93.06 446 ALA A CA 1
ATOM 3493 C C . ALA A 1 446 ? -9.909 -7.483 -18.634 1.00 93.06 446 ALA A C 1
ATOM 3495 O O . ALA A 1 446 ? -10.383 -7.629 -17.506 1.00 93.06 446 ALA A O 1
ATOM 3496 N N . PHE A 1 447 ? -9.028 -6.511 -18.902 1.00 90.56 447 PHE A N 1
ATOM 3497 C CA . PHE A 1 447 ? -8.634 -5.511 -17.907 1.00 90.56 447 PHE A CA 1
ATOM 3498 C C . PHE A 1 447 ? -9.784 -4.577 -17.506 1.00 90.56 447 PHE A C 1
ATOM 3500 O O . PHE A 1 447 ? -9.850 -4.195 -16.338 1.00 90.56 447 PHE A O 1
ATOM 3507 N N . GLU A 1 448 ? -10.664 -4.209 -18.437 1.00 88.56 448 GLU A N 1
ATOM 3508 C CA . GLU A 1 448 ? -11.858 -3.396 -18.167 1.00 88.56 448 GLU A CA 1
ATOM 3509 C C . GLU A 1 448 ? -12.866 -4.162 -17.300 1.00 88.56 448 GLU A C 1
ATOM 3511 O O . GLU A 1 448 ? -13.314 -3.652 -16.273 1.00 88.56 448 GLU A O 1
ATOM 3516 N N . ASN A 1 449 ? -13.138 -5.426 -17.626 1.00 86.62 449 ASN A N 1
ATOM 3517 C CA . ASN A 1 449 ? -14.025 -6.287 -16.842 1.00 86.62 449 ASN A CA 1
ATOM 3518 C C . ASN A 1 449 ? -13.527 -6.470 -15.400 1.00 86.62 449 ASN A C 1
ATOM 3520 O O . ASN A 1 449 ? -14.315 -6.408 -14.455 1.00 86.62 449 ASN A O 1
ATOM 3524 N N . MET A 1 450 ? -12.212 -6.620 -15.205 1.00 82.44 450 MET A N 1
ATOM 3525 C CA . MET A 1 450 ? -11.613 -6.665 -13.865 1.00 82.44 450 MET A CA 1
ATOM 3526 C C . MET A 1 450 ? -11.868 -5.381 -13.057 1.00 82.44 450 MET A C 1
ATOM 3528 O O . MET A 1 450 ? -12.060 -5.452 -11.838 1.00 82.44 450 MET A O 1
ATOM 3532 N N . ASP A 1 451 ? -11.855 -4.212 -13.703 1.00 76.25 451 ASP A N 1
ATOM 3533 C CA . ASP A 1 451 ? -12.142 -2.937 -13.041 1.00 76.25 451 ASP A CA 1
ATOM 3534 C C . ASP A 1 451 ? -13.622 -2.835 -12.658 1.00 76.25 451 ASP A C 1
ATOM 3536 O O . ASP A 1 451 ? -13.935 -2.441 -11.532 1.00 76.25 451 ASP A O 1
ATOM 3540 N N . GLU A 1 452 ? -14.530 -3.228 -13.551 1.00 77.56 452 GLU A N 1
ATOM 3541 C CA . GLU A 1 452 ? -15.972 -3.191 -13.297 1.00 77.56 452 GLU A CA 1
ATOM 3542 C C . GLU A 1 452 ? -16.393 -4.167 -12.190 1.00 77.56 452 GLU A C 1
ATOM 3544 O O . GLU A 1 452 ? -17.135 -3.788 -11.280 1.00 77.56 452 GLU A O 1
ATOM 3549 N N . GLU A 1 453 ? -15.847 -5.386 -12.162 1.00 76.06 453 GLU A N 1
ATOM 3550 C CA . GLU A 1 453 ? -16.069 -6.329 -11.058 1.00 76.06 453 GLU A CA 1
ATOM 3551 C C . GLU A 1 453 ? -15.576 -5.771 -9.717 1.00 76.06 453 GLU A C 1
ATOM 3553 O O . GLU A 1 453 ? -16.249 -5.893 -8.684 1.00 76.06 453 GLU A O 1
ATOM 3558 N N . ARG A 1 454 ? -14.404 -5.124 -9.718 1.00 71.31 454 ARG A N 1
ATOM 3559 C CA . ARG A 1 454 ? -13.852 -4.479 -8.524 1.00 71.31 454 ARG A CA 1
ATOM 3560 C C . ARG A 1 454 ? -14.762 -3.347 -8.047 1.00 71.31 454 ARG A C 1
ATOM 3562 O O . ARG A 1 454 ? -15.075 -3.309 -6.854 1.00 71.31 454 ARG A O 1
ATOM 3569 N N . LYS A 1 455 ? -15.211 -2.463 -8.944 1.00 67.25 455 LYS A N 1
ATOM 3570 C CA . LYS A 1 455 ? -16.144 -1.365 -8.631 1.00 67.25 455 LYS A CA 1
ATOM 3571 C C . LYS A 1 455 ? -17.465 -1.895 -8.079 1.00 67.25 455 LYS A C 1
ATOM 3573 O O . LYS A 1 455 ? -17.904 -1.451 -7.021 1.00 67.25 455 LYS A O 1
ATOM 3578 N N . ALA A 1 456 ? -18.054 -2.902 -8.722 1.00 68.38 456 ALA A N 1
ATOM 3579 C CA . ALA A 1 456 ? -19.300 -3.521 -8.276 1.00 68.38 456 ALA A CA 1
ATOM 3580 C C . ALA A 1 456 ? -19.171 -4.138 -6.872 1.00 68.38 456 ALA A C 1
ATOM 3582 O O . ALA A 1 456 ? -20.071 -4.007 -6.037 1.00 68.38 456 ALA A O 1
ATOM 3583 N N . LYS A 1 457 ? -18.033 -4.779 -6.570 1.00 62.03 457 LYS A N 1
ATOM 3584 C CA . LYS A 1 457 ? -17.752 -5.327 -5.236 1.00 62.03 457 LYS A CA 1
ATOM 3585 C C . LYS A 1 457 ? -17.625 -4.231 -4.177 1.00 62.03 457 LYS A C 1
ATOM 3587 O O . LYS A 1 457 ? -18.161 -4.399 -3.081 1.00 62.03 457 LYS A O 1
ATOM 3592 N N . ILE A 1 458 ? -16.941 -3.130 -4.495 1.00 57.16 458 ILE A N 1
ATOM 3593 C CA . ILE A 1 458 ? -16.815 -1.967 -3.605 1.00 57.16 458 ILE A CA 1
ATOM 3594 C C . ILE A 1 458 ? -18.194 -1.363 -3.331 1.00 57.16 458 ILE A C 1
ATOM 3596 O O . ILE A 1 458 ? -18.556 -1.187 -2.170 1.00 57.16 458 ILE A O 1
ATOM 3600 N N . GLU A 1 459 ? -19.004 -1.140 -4.365 1.00 59.81 459 GLU A N 1
ATOM 3601 C CA . GLU A 1 459 ? -20.345 -0.568 -4.216 1.00 59.81 459 GLU A CA 1
ATOM 3602 C C . GLU A 1 459 ? -21.272 -1.481 -3.394 1.00 59.81 459 GLU A C 1
ATOM 3604 O O . GLU A 1 459 ? -22.011 -1.021 -2.523 1.00 59.81 459 GLU A O 1
ATOM 3609 N N . LYS A 1 460 ? -21.173 -2.805 -3.570 1.00 64.81 460 LYS A N 1
ATOM 3610 C CA . LYS A 1 460 ? -21.903 -3.775 -2.739 1.00 64.81 460 LYS A CA 1
ATOM 3611 C C . LYS A 1 460 ? -21.506 -3.691 -1.262 1.00 64.81 460 LYS A C 1
ATOM 3613 O O . LYS A 1 460 ? -22.380 -3.712 -0.393 1.00 64.81 460 LYS A O 1
ATOM 3618 N N . LEU A 1 461 ? -20.206 -3.613 -0.966 1.00 53.66 461 LEU A N 1
ATOM 3619 C CA . LEU A 1 461 ? -19.703 -3.465 0.405 1.00 53.66 461 LEU A CA 1
ATOM 3620 C C . LEU A 1 461 ? -20.151 -2.137 1.021 1.00 53.66 461 LEU A C 1
ATOM 3622 O O . LEU A 1 461 ? -20.583 -2.109 2.174 1.00 53.66 461 LEU A O 1
ATOM 3626 N N . ARG A 1 462 ? -20.118 -1.062 0.232 1.00 57.47 462 ARG A N 1
ATOM 3627 C CA . ARG A 1 462 ? -20.585 0.265 0.626 1.00 57.47 462 ARG A CA 1
ATOM 3628 C C . ARG A 1 462 ? -22.065 0.254 0.991 1.00 57.47 462 ARG A C 1
ATOM 3630 O O . ARG A 1 462 ? -22.431 0.727 2.065 1.00 57.47 462 ARG A O 1
ATOM 3637 N N . LYS A 1 463 ? -22.915 -0.355 0.161 1.00 61.38 463 LYS A N 1
ATOM 3638 C CA . LYS A 1 463 ? -24.349 -0.494 0.449 1.00 61.38 463 LYS A CA 1
ATOM 3639 C C . LYS A 1 463 ? -24.598 -1.256 1.756 1.00 61.38 463 LYS A C 1
ATOM 3641 O O . LYS A 1 463 ? -25.359 -0.786 2.598 1.00 61.38 463 LYS A O 1
ATOM 3646 N N . ALA A 1 464 ? -23.899 -2.372 1.970 1.00 57.53 464 ALA A N 1
ATOM 3647 C CA . ALA A 1 464 ? -24.014 -3.160 3.200 1.00 57.53 464 ALA A CA 1
ATOM 3648 C C . ALA A 1 464 ? -23.569 -2.379 4.453 1.00 57.53 464 ALA A C 1
ATOM 3650 O O . ALA A 1 464 ? -24.206 -2.468 5.505 1.00 57.53 464 ALA A O 1
ATOM 3651 N N . TYR A 1 465 ? -22.501 -1.584 4.348 1.00 58.75 465 TYR A N 1
ATOM 3652 C CA . TYR A 1 465 ? -22.047 -0.706 5.428 1.00 58.75 465 TYR A CA 1
ATOM 3653 C C . TYR A 1 465 ? -23.089 0.371 5.762 1.00 58.75 465 TYR A C 1
ATOM 3655 O O . TYR A 1 465 ? -23.429 0.558 6.934 1.00 58.75 465 TYR A O 1
ATOM 3663 N N . MET A 1 466 ? -23.648 1.028 4.740 1.00 54.44 466 MET A N 1
ATOM 3664 C CA . MET A 1 466 ? -24.678 2.055 4.916 1.00 54.44 466 MET A CA 1
ATOM 3665 C C . MET A 1 466 ? -25.942 1.494 5.572 1.00 54.44 466 MET A C 1
ATOM 3667 O O . MET A 1 466 ? -26.480 2.111 6.492 1.00 54.44 466 MET A O 1
ATOM 3671 N N . GLU A 1 467 ? -26.380 0.299 5.168 1.00 70.94 467 GLU A N 1
ATOM 3672 C CA . GLU A 1 467 ? -27.503 -0.407 5.794 1.00 70.94 467 GLU A CA 1
ATOM 3673 C C . GLU A 1 467 ? -27.222 -0.744 7.266 1.00 70.94 467 GLU A C 1
ATOM 3675 O O . GLU A 1 467 ? -28.095 -0.561 8.119 1.00 70.94 467 GLU A O 1
ATOM 3680 N N . ARG A 1 468 ? -26.000 -1.181 7.600 1.00 66.81 468 ARG A N 1
ATOM 3681 C CA . ARG A 1 468 ? -25.600 -1.460 8.988 1.00 66.81 468 ARG A CA 1
ATOM 3682 C C . ARG A 1 468 ? -25.628 -0.196 9.850 1.00 66.81 468 ARG A C 1
ATOM 3684 O O . ARG A 1 468 ? -26.271 -0.197 10.896 1.00 66.81 468 ARG A O 1
ATOM 3691 N N . LYS A 1 469 ? -25.021 0.903 9.387 1.00 62.91 469 LYS A N 1
ATOM 3692 C CA . LYS A 1 469 ? -25.045 2.199 10.095 1.00 62.91 469 LYS A CA 1
ATOM 3693 C C . LYS A 1 469 ? -26.461 2.773 10.217 1.00 62.91 469 LYS A C 1
ATOM 3695 O O . LYS A 1 469 ? -26.760 3.460 11.191 1.00 62.91 469 LYS A O 1
ATOM 3700 N N . ALA A 1 470 ? -27.346 2.531 9.247 1.00 68.62 470 ALA A N 1
ATOM 3701 C CA . ALA A 1 470 ? -28.753 2.924 9.347 1.00 68.62 470 ALA A CA 1
ATOM 3702 C C . ALA A 1 470 ? -29.483 2.145 10.454 1.00 68.62 470 ALA A C 1
ATOM 3704 O O . ALA A 1 470 ? -30.179 2.756 11.262 1.00 68.62 470 ALA A O 1
ATOM 3705 N N . LYS A 1 471 ? -29.264 0.826 10.550 1.00 78.44 471 LYS A N 1
ATOM 3706 C CA . LYS A 1 471 ? -29.819 -0.009 11.630 1.00 78.44 471 LYS A CA 1
ATOM 3707 C C . LYS A 1 471 ? -29.309 0.408 13.008 1.00 78.44 471 LYS A C 1
ATOM 3709 O O . LYS A 1 471 ? -30.108 0.541 13.924 1.00 78.44 471 LYS A O 1
ATOM 3714 N N . GLU A 1 472 ? -28.011 0.677 13.141 1.00 74.94 472 GLU A N 1
ATOM 3715 C CA . GLU A 1 472 ? -27.414 1.158 14.397 1.00 74.94 472 GLU A CA 1
ATOM 3716 C C . GLU A 1 472 ? -28.018 2.494 14.859 1.00 74.94 472 GLU A C 1
ATOM 3718 O O . GLU A 1 472 ? -28.259 2.685 16.049 1.00 74.94 472 GLU A O 1
ATOM 3723 N N . ARG A 1 473 ? -28.300 3.417 13.928 1.00 78.75 473 ARG A N 1
ATOM 3724 C CA . ARG A 1 473 ? -28.981 4.685 14.241 1.00 78.75 473 ARG A CA 1
ATOM 3725 C C . ARG A 1 473 ? -30.405 4.462 14.741 1.00 78.75 473 ARG A C 1
ATOM 3727 O O . ARG A 1 473 ? -30.776 5.016 15.770 1.00 78.75 473 ARG A O 1
ATOM 3734 N N . LEU A 1 474 ? -31.161 3.615 14.048 1.00 85.12 474 LEU A N 1
ATOM 3735 C CA . LEU A 1 474 ? -32.547 3.307 14.404 1.00 85.12 474 LEU A CA 1
ATOM 3736 C C . LEU A 1 474 ? -32.644 2.618 15.778 1.00 85.12 474 LEU A C 1
ATOM 3738 O O . LEU A 1 474 ? -33.541 2.907 16.565 1.00 85.12 474 LEU A O 1
ATOM 3742 N N . GLU A 1 475 ? -31.680 1.750 16.085 1.00 85.69 475 GLU A N 1
ATOM 3743 C CA . GLU A 1 475 ? -31.545 1.081 17.380 1.00 85.69 475 GLU A CA 1
ATOM 3744 C C . GLU A 1 475 ? -31.210 2.070 18.508 1.00 85.69 475 GLU A C 1
ATOM 3746 O O . GLU A 1 475 ? -31.836 2.031 19.568 1.00 85.69 475 GLU A O 1
ATOM 3751 N N . LYS A 1 476 ? -30.281 3.011 18.274 1.00 81.69 476 LYS A N 1
ATOM 3752 C CA . LYS A 1 476 ? -29.967 4.082 19.235 1.00 81.69 476 LYS A CA 1
ATOM 3753 C C . LYS A 1 476 ? -31.181 4.965 19.526 1.00 81.69 476 LYS A C 1
ATOM 3755 O O . LYS A 1 476 ? -31.464 5.228 20.691 1.00 81.69 476 LYS A O 1
ATOM 3760 N N . GLU A 1 477 ? -31.924 5.367 18.495 1.00 87.31 477 GLU A N 1
ATOM 3761 C CA . GLU A 1 477 ? -33.156 6.153 18.657 1.00 87.31 477 GLU A CA 1
ATOM 3762 C C . GLU A 1 477 ? -34.231 5.391 19.446 1.00 87.31 477 GLU A C 1
ATOM 3764 O O . GLU A 1 477 ? -34.942 5.982 20.263 1.00 87.31 477 GLU A O 1
ATOM 3769 N N . ARG A 1 478 ? -34.352 4.073 19.233 1.00 90.88 478 ARG A N 1
ATOM 3770 C CA . ARG A 1 478 ? -35.267 3.216 19.999 1.00 90.88 478 ARG A CA 1
ATOM 3771 C C . ARG A 1 478 ? -34.887 3.179 21.479 1.00 90.88 478 ARG A C 1
ATOM 3773 O O . ARG A 1 478 ? -35.739 3.438 22.327 1.00 90.88 478 ARG A O 1
ATOM 3780 N N . LEU A 1 479 ? -33.618 2.907 21.781 1.00 87.88 479 LEU A N 1
ATOM 3781 C CA . LEU A 1 479 ? -33.110 2.835 23.154 1.00 87.88 479 LEU A CA 1
ATOM 3782 C C . LEU A 1 479 ? -33.240 4.176 23.889 1.00 87.88 479 LEU A C 1
ATOM 3784 O O . LEU A 1 479 ? -33.587 4.208 25.070 1.00 87.88 479 LEU A O 1
ATOM 3788 N N . GLU A 1 480 ? -33.018 5.294 23.197 1.00 89.25 480 GLU A N 1
ATOM 3789 C CA . GLU A 1 480 ? -33.193 6.627 23.772 1.00 89.25 480 GLU A CA 1
ATOM 3790 C C . GLU A 1 480 ? -34.662 6.932 24.101 1.00 89.25 480 GLU A C 1
ATOM 3792 O O . GLU A 1 480 ? -34.952 7.441 25.189 1.00 89.25 480 GLU A O 1
ATOM 3797 N N . LYS A 1 481 ? -35.602 6.560 23.219 1.00 89.62 481 LYS A N 1
ATOM 3798 C CA . LYS A 1 481 ? -37.045 6.673 23.494 1.00 89.62 481 LYS A CA 1
ATOM 3799 C C . LYS A 1 481 ? -37.461 5.834 24.703 1.00 89.62 481 LYS A C 1
ATOM 3801 O O . LYS A 1 481 ? -38.172 6.342 25.568 1.00 89.62 481 LYS A O 1
ATOM 3806 N N . GLU A 1 482 ? -36.981 4.595 24.803 1.00 91.81 482 GLU A N 1
ATOM 3807 C CA . GLU A 1 482 ? -37.251 3.726 25.956 1.00 91.81 482 GLU A CA 1
ATOM 3808 C C . GLU A 1 482 ? -36.675 4.291 27.263 1.00 91.81 482 GLU A C 1
ATOM 3810 O O . GLU A 1 482 ? -37.324 4.223 28.311 1.00 91.81 482 GLU A O 1
ATOM 3815 N N . ARG A 1 483 ? -35.473 4.884 27.222 1.00 91.50 483 ARG A N 1
ATOM 3816 C CA . ARG A 1 483 ? -34.864 5.558 28.379 1.00 91.50 483 ARG A CA 1
ATOM 3817 C C . ARG A 1 483 ? -35.725 6.729 28.853 1.00 91.50 483 ARG A C 1
ATOM 3819 O O . ARG A 1 483 ? -36.056 6.791 30.037 1.00 91.50 483 ARG A O 1
ATOM 3826 N N . LEU A 1 484 ? -36.120 7.614 27.936 1.00 90.00 484 LEU A N 1
ATOM 3827 C CA . LEU A 1 484 ? -36.961 8.778 28.240 1.00 90.00 484 LEU A CA 1
ATOM 3828 C C . LEU A 1 484 ? -38.327 8.365 28.807 1.00 90.00 484 LEU A C 1
ATOM 3830 O O . LEU A 1 484 ? -38.847 9.001 29.725 1.00 90.00 484 LEU A O 1
ATOM 3834 N N . GLU A 1 485 ? -38.912 7.277 28.304 1.00 92.12 485 GLU A N 1
ATOM 3835 C CA . GLU A 1 485 ? -40.168 6.746 28.831 1.00 92.12 485 GLU A CA 1
ATOM 3836 C C . GLU A 1 485 ? -40.016 6.196 30.258 1.00 92.12 485 GLU A C 1
ATOM 3838 O O . GLU A 1 485 ? -40.830 6.524 31.131 1.00 92.12 485 GLU A O 1
ATOM 3843 N N . LYS A 1 486 ? -38.947 5.435 30.530 1.00 89.81 486 LYS A N 1
ATOM 3844 C CA . LYS A 1 486 ? -38.624 4.933 31.877 1.00 89.81 486 LYS A CA 1
ATOM 3845 C C . LYS A 1 486 ? -38.387 6.070 32.871 1.00 89.81 486 LYS A C 1
ATOM 3847 O O . LYS A 1 486 ? -38.887 6.004 33.993 1.00 89.81 486 LYS A O 1
ATOM 3852 N N . GLU A 1 487 ? -37.681 7.128 32.476 1.00 90.19 487 GLU A N 1
ATOM 3853 C CA . GLU A 1 487 ? -37.496 8.327 33.307 1.00 90.19 487 GLU A CA 1
ATOM 3854 C C . GLU A 1 487 ? -38.825 9.026 33.606 1.00 90.19 487 GLU A C 1
ATOM 3856 O O . GLU A 1 487 ? -39.093 9.392 34.754 1.00 90.19 487 GLU A O 1
ATOM 3861 N N . ARG A 1 488 ? -39.707 9.150 32.606 1.00 91.75 488 ARG A N 1
ATOM 3862 C CA . ARG A 1 488 ? -41.041 9.737 32.787 1.00 91.75 488 ARG A CA 1
ATOM 3863 C C . ARG A 1 488 ? -41.896 8.933 33.771 1.00 91.75 488 ARG A C 1
ATOM 3865 O O . ARG A 1 488 ? -42.608 9.526 34.581 1.00 91.75 488 ARG A O 1
ATOM 3872 N N . LEU A 1 489 ? -41.831 7.603 33.709 1.00 89.06 489 LEU A N 1
ATOM 3873 C CA . LEU A 1 489 ? -42.504 6.700 34.650 1.00 89.06 489 LEU A CA 1
ATOM 3874 C C . LEU A 1 489 ? -41.945 6.840 36.070 1.00 89.06 489 LEU A C 1
ATOM 3876 O O . LEU A 1 489 ? -42.725 7.066 36.996 1.00 89.06 489 LEU A O 1
ATOM 3880 N N . LYS A 1 490 ? -40.615 6.820 36.232 1.00 89.56 490 LYS A N 1
ATOM 3881 C CA . LYS A 1 490 ? -39.953 7.040 37.530 1.00 89.56 490 LYS A CA 1
ATOM 3882 C C . LYS A 1 490 ? -40.336 8.382 38.151 1.00 89.56 490 LYS A C 1
ATOM 3884 O O . LYS A 1 490 ? -40.628 8.443 39.341 1.00 89.56 490 LYS A O 1
ATOM 3889 N N . LYS A 1 491 ? -40.393 9.452 37.351 1.00 89.06 491 LYS A N 1
ATOM 3890 C CA . LYS A 1 491 ? -40.803 10.782 37.821 1.00 89.06 491 LYS A CA 1
ATOM 3891 C C . LYS A 1 491 ? -42.248 10.790 38.328 1.00 89.06 491 LYS A C 1
ATOM 3893 O O . LYS A 1 491 ? -42.498 11.286 39.423 1.00 89.06 491 LYS A O 1
ATOM 3898 N N . LYS A 1 492 ? -43.185 10.184 37.587 1.00 89.69 492 LYS A N 1
ATOM 3899 C CA . LYS A 1 492 ? -44.585 10.040 38.031 1.00 89.69 492 LYS A CA 1
ATOM 3900 C C . LYS A 1 492 ? -44.705 9.240 39.328 1.00 89.69 492 LYS A C 1
ATOM 3902 O O . LYS A 1 492 ? -45.526 9.566 40.181 1.00 89.69 492 LYS A O 1
ATOM 3907 N N . GLU A 1 493 ? -43.910 8.187 39.476 1.00 87.75 493 GLU A N 1
ATOM 3908 C CA . GLU A 1 493 ? -43.914 7.347 40.672 1.00 87.75 493 GLU A CA 1
ATOM 3909 C C . GLU A 1 493 ? -43.336 8.083 41.890 1.00 87.75 493 GLU A C 1
ATOM 3911 O O . GLU A 1 493 ? -43.935 8.049 42.967 1.00 87.75 493 GLU A O 1
ATOM 3916 N N . ALA A 1 494 ? -42.252 8.841 41.699 1.00 84.56 494 ALA A N 1
ATOM 3917 C CA . ALA A 1 494 ? -41.675 9.719 42.714 1.00 84.56 494 ALA A CA 1
ATOM 3918 C C . ALA A 1 494 ? -42.657 10.818 43.154 1.00 84.56 494 ALA A C 1
ATOM 3920 O O . ALA A 1 494 ? -42.822 11.043 44.350 1.00 84.56 494 ALA A O 1
ATOM 3921 N N . GLU A 1 495 ? -43.376 11.448 42.221 1.00 86.31 495 GLU A N 1
ATOM 3922 C CA . GLU A 1 495 ? -44.434 12.421 42.532 1.00 86.31 495 GLU A CA 1
ATOM 3923 C C . GLU A 1 495 ? -45.573 11.782 43.344 1.00 86.31 495 GLU A C 1
ATOM 3925 O O . GLU A 1 495 ? -46.061 12.369 44.314 1.00 86.31 495 GLU A O 1
ATOM 3930 N N . ARG A 1 496 ? -45.968 10.546 43.005 1.00 84.12 496 ARG A N 1
ATOM 3931 C CA . ARG A 1 496 ? -46.987 9.793 43.754 1.00 84.12 496 ARG A CA 1
ATOM 3932 C C . ARG A 1 496 ? -46.518 9.455 45.168 1.00 84.12 496 ARG A C 1
ATOM 3934 O O . ARG A 1 496 ? -47.310 9.553 46.104 1.00 84.12 496 ARG A O 1
ATOM 3941 N N . LYS A 1 497 ? -45.248 9.074 45.325 1.00 82.94 497 LYS A N 1
ATOM 3942 C CA . LYS A 1 497 ? -44.626 8.769 46.619 1.00 82.94 497 LYS A CA 1
ATOM 3943 C C . LYS A 1 497 ? -44.494 10.025 47.484 1.00 82.94 497 LYS A C 1
ATOM 3945 O O . LYS A 1 497 ? -44.932 10.004 48.626 1.00 82.94 497 LYS A O 1
ATOM 3950 N N . ALA A 1 498 ? -44.035 11.137 46.910 1.00 80.94 498 ALA A N 1
ATOM 3951 C CA . ALA A 1 498 ? -43.933 12.429 47.589 1.00 80.94 498 ALA A CA 1
ATOM 3952 C C . ALA A 1 498 ? -45.301 12.971 48.037 1.00 80.94 498 ALA A C 1
ATOM 3954 O O . ALA A 1 498 ? -45.417 13.561 49.110 1.00 80.94 498 ALA A O 1
ATOM 3955 N N . ARG A 1 499 ? -46.361 12.754 47.246 1.00 81.12 499 ARG A N 1
ATOM 3956 C CA . ARG A 1 499 ? -47.736 13.078 47.652 1.00 81.12 499 ARG A CA 1
ATOM 3957 C C . ARG A 1 499 ? -48.175 12.251 48.862 1.00 81.12 499 ARG A C 1
ATOM 3959 O O . ARG A 1 499 ? -48.689 12.821 49.817 1.00 81.12 499 ARG A O 1
ATOM 3966 N N . LYS A 1 500 ? -47.913 10.943 48.841 1.00 77.94 500 LYS A N 1
ATOM 3967 C CA . LYS A 1 500 ? -48.193 10.039 49.966 1.00 77.94 500 LYS A CA 1
ATOM 3968 C C . LYS A 1 500 ? -47.423 10.443 51.227 1.00 77.94 500 LYS A C 1
ATOM 3970 O O . LYS A 1 500 ? -47.997 10.503 52.301 1.00 77.94 500 LYS A O 1
ATOM 3975 N N . GLU A 1 501 ? -46.152 10.810 51.082 1.00 73.56 501 GLU A N 1
ATOM 3976 C CA . GLU A 1 501 ? -45.312 11.292 52.184 1.00 73.56 501 GLU A CA 1
ATOM 3977 C C . GLU A 1 501 ? -45.772 12.644 52.745 1.00 73.56 501 GLU A C 1
ATOM 3979 O O . GLU A 1 501 ? -45.626 12.878 53.942 1.00 73.56 501 GLU A O 1
ATOM 3984 N N . ARG A 1 502 ? -46.342 13.537 51.921 1.00 74.56 502 ARG A N 1
ATOM 3985 C CA . ARG A 1 502 ? -46.989 14.774 52.398 1.00 74.56 502 ARG A CA 1
ATOM 3986 C C . ARG A 1 502 ? -48.254 14.474 53.200 1.00 74.56 502 ARG A C 1
ATOM 3988 O O . ARG A 1 502 ? -48.397 15.010 54.294 1.00 74.56 502 ARG A O 1
ATOM 3995 N N . GLU A 1 503 ? -49.107 13.585 52.693 1.00 73.25 503 GLU A N 1
ATOM 3996 C CA . GLU A 1 503 ? -50.322 13.118 53.381 1.00 73.25 503 GLU A CA 1
ATOM 3997 C C . GLU A 1 503 ? -49.972 12.405 54.713 1.00 73.25 503 GLU A C 1
ATOM 3999 O O . GLU A 1 503 ? -50.629 12.610 55.735 1.00 73.25 503 GLU A O 1
ATOM 4004 N N . ASP A 1 504 ? -48.874 11.642 54.750 1.00 64.12 504 ASP A N 1
ATOM 4005 C CA . ASP A 1 504 ? -48.355 10.995 55.963 1.00 64.12 504 ASP A CA 1
ATOM 4006 C C . ASP A 1 504 ? -47.670 11.985 56.927 1.00 64.12 504 ASP A C 1
ATOM 4008 O O . ASP A 1 504 ? -47.749 11.811 58.146 1.00 64.12 504 ASP A O 1
ATOM 4012 N N . LYS A 1 505 ? -47.022 13.046 56.421 1.00 60.66 505 LYS A N 1
ATOM 4013 C CA . LYS A 1 505 ? -46.465 14.140 57.239 1.00 60.66 505 LYS A CA 1
ATOM 4014 C C . LYS A 1 505 ? -47.558 14.945 57.936 1.00 60.66 505 LYS A C 1
ATOM 4016 O O . LYS A 1 505 ? -47.390 15.272 59.107 1.00 60.66 505 LYS A O 1
ATOM 4021 N N . GLU A 1 506 ? -48.671 15.218 57.259 1.00 62.91 506 GLU A N 1
ATOM 4022 C CA . GLU A 1 506 ? -49.843 15.851 57.878 1.00 62.91 506 GLU A CA 1
ATOM 4023 C C . GLU A 1 506 ? -50.455 14.964 58.971 1.00 62.91 506 GLU A C 1
ATOM 4025 O O . GLU A 1 506 ? -50.828 15.465 60.029 1.00 62.91 506 GLU A O 1
ATOM 4030 N N . ARG A 1 507 ? -50.468 13.635 58.787 1.00 58.66 507 ARG A N 1
ATOM 4031 C CA . ARG A 1 507 ? -50.886 12.683 59.835 1.00 58.66 507 ARG A CA 1
ATOM 4032 C C . ARG A 1 507 ? -49.923 12.600 61.025 1.00 58.66 507 ARG A C 1
ATOM 4034 O O . ARG A 1 507 ? -50.367 12.316 62.133 1.00 58.66 507 ARG A O 1
ATOM 4041 N N . LYS A 1 508 ? -48.624 12.836 60.816 1.00 51.59 508 LYS A N 1
ATOM 4042 C CA . LYS A 1 508 ? -47.567 12.754 61.845 1.00 51.59 508 LYS A CA 1
ATOM 4043 C C . LYS A 1 508 ? -47.318 14.055 62.619 1.00 51.59 508 LYS A C 1
ATOM 4045 O O . LYS A 1 508 ? -46.504 14.049 63.534 1.00 51.59 508 LYS A O 1
ATOM 4050 N N . ALA A 1 509 ? -48.030 15.143 62.325 1.00 50.50 509 ALA A N 1
ATOM 4051 C CA . ALA A 1 509 ? -47.945 16.400 63.081 1.00 50.50 509 ALA A CA 1
ATOM 4052 C C . ALA A 1 509 ? -48.531 16.322 64.513 1.00 50.50 509 ALA A C 1
ATOM 4054 O O . ALA A 1 509 ? -48.548 17.320 65.228 1.00 50.50 509 ALA A O 1
ATOM 4055 N N . ASN A 1 510 ? -48.987 15.145 64.952 1.00 52.75 510 ASN A N 1
ATOM 4056 C CA . ASN A 1 510 ? -49.547 14.907 66.275 1.00 52.75 510 ASN A CA 1
ATOM 4057 C C . ASN A 1 510 ? -48.804 13.724 66.932 1.00 52.75 510 ASN A C 1
ATOM 4059 O O . ASN A 1 510 ? -49.205 12.585 66.709 1.00 52.75 510 ASN A O 1
ATOM 4063 N N . ILE A 1 511 ? -47.723 14.014 67.686 1.00 43.50 511 ILE A N 1
ATOM 4064 C CA . ILE A 1 511 ? -46.941 13.184 68.656 1.00 43.50 511 ILE A CA 1
ATOM 4065 C C . ILE A 1 511 ? -45.401 13.302 68.448 1.00 43.50 511 ILE A C 1
ATOM 4067 O O . ILE A 1 511 ? -44.891 13.244 67.333 1.00 43.50 511 ILE A O 1
ATOM 4071 N N . GLN A 1 512 ? -44.675 13.492 69.563 1.00 33.41 512 GLN A N 1
ATOM 4072 C CA . GLN A 1 512 ? -43.234 13.808 69.724 1.00 33.41 512 GLN A CA 1
ATOM 4073 C C . GLN A 1 512 ? -42.316 12.541 69.686 1.00 33.41 512 GLN A C 1
ATOM 4075 O O . GLN A 1 512 ? -42.827 11.443 69.912 1.00 33.41 512 GLN A O 1
ATOM 4080 N N . PRO A 1 513 ? -40.992 12.634 69.383 1.00 48.41 513 PRO A N 1
ATOM 4081 C CA . PRO A 1 513 ? -40.230 11.551 68.736 1.00 48.41 513 PRO A CA 1
ATOM 4082 C C . PRO A 1 513 ? -39.298 10.728 69.662 1.00 48.41 513 PRO A C 1
ATOM 4084 O O . PRO A 1 513 ? -38.909 11.217 70.723 1.00 48.41 513 PRO A O 1
ATOM 4087 N N . PRO A 1 514 ? -38.842 9.531 69.218 1.00 33.56 514 PRO A N 1
ATOM 4088 C CA . PRO A 1 514 ? -37.667 8.820 69.743 1.00 33.56 514 PRO A CA 1
ATOM 4089 C C . PRO A 1 514 ? -36.452 8.803 68.755 1.00 33.56 514 PRO A C 1
ATOM 4091 O O . PRO A 1 514 ? -36.583 9.293 67.632 1.00 33.56 514 PRO A O 1
ATOM 4094 N N . PRO A 1 515 ? -35.260 8.305 69.179 1.00 34.44 515 PRO A N 1
ATOM 4095 C CA . PRO A 1 515 ? -33.916 8.660 68.669 1.00 34.44 515 PRO A CA 1
ATOM 4096 C C . PRO A 1 515 ? -33.506 8.041 67.313 1.00 34.44 515 PRO A C 1
ATOM 4098 O O . PRO A 1 515 ? -34.183 7.138 66.819 1.00 34.44 515 PRO A O 1
ATOM 4101 N N . PRO A 1 516 ? -32.372 8.484 66.716 1.00 47.06 516 PRO A N 1
ATOM 4102 C CA . PRO A 1 516 ? -31.955 8.063 65.384 1.00 47.06 516 PRO A CA 1
ATOM 4103 C C . PRO A 1 516 ? -31.424 6.626 65.396 1.00 47.06 516 PRO A C 1
ATOM 4105 O O . PRO A 1 516 ? -30.664 6.238 66.282 1.00 47.06 516 PRO A O 1
ATOM 4108 N N . THR A 1 517 ? -31.809 5.848 64.384 1.00 33.69 517 THR A N 1
ATOM 4109 C CA . THR A 1 517 ? -31.249 4.520 64.090 1.00 33.69 517 THR A CA 1
ATOM 4110 C C . THR A 1 517 ? -30.465 4.563 62.767 1.00 33.69 517 THR A C 1
ATOM 4112 O O . THR A 1 517 ? -30.785 5.389 61.909 1.00 33.69 517 THR A O 1
ATOM 4115 N N . PRO A 1 518 ? -29.397 3.751 62.636 1.00 38.41 518 PRO A N 1
ATOM 4116 C CA . PRO A 1 518 ? -28.281 3.969 61.711 1.00 38.41 518 PRO A CA 1
ATOM 4117 C C . PRO A 1 518 ? -28.581 3.607 60.255 1.00 38.41 518 PRO A C 1
ATOM 4119 O O . PRO A 1 518 ? -29.508 2.857 59.963 1.00 38.41 518 PRO A O 1
ATOM 4122 N N . ALA A 1 519 ? -27.729 4.126 59.368 1.00 38.53 519 ALA A N 1
ATOM 4123 C CA . ALA A 1 519 ? -27.700 3.859 57.936 1.00 38.53 519 ALA A CA 1
ATOM 4124 C C . ALA A 1 519 ? -27.788 2.358 57.597 1.00 38.53 519 ALA A C 1
ATOM 4126 O O . ALA A 1 519 ? -27.089 1.530 58.180 1.00 38.53 519 ALA A O 1
ATOM 4127 N N . GLU A 1 520 ? -28.647 2.032 56.632 1.00 36.28 520 GLU A N 1
ATOM 4128 C CA . GLU A 1 520 ? -28.829 0.688 56.084 1.00 36.28 520 GLU A CA 1
ATOM 4129 C C . GLU A 1 520 ? -27.566 0.248 55.323 1.00 36.28 520 GLU A C 1
ATOM 4131 O O . GLU A 1 520 ? -27.260 0.767 54.250 1.00 36.28 520 GLU A O 1
ATOM 4136 N N . ALA A 1 521 ? -26.841 -0.728 55.876 1.00 38.91 521 ALA A N 1
ATOM 4137 C CA . ALA A 1 521 ? -25.856 -1.515 55.145 1.00 38.91 521 ALA A CA 1
ATOM 4138 C C . ALA A 1 521 ? -26.593 -2.558 54.285 1.00 38.91 521 ALA A C 1
ATOM 4140 O O . ALA A 1 521 ? -27.382 -3.357 54.795 1.00 38.91 521 ALA A O 1
ATOM 4141 N N . GLY A 1 522 ? -26.366 -2.536 52.972 1.00 46.75 522 GLY A N 1
ATOM 4142 C CA . GLY A 1 522 ? -26.857 -3.566 52.059 1.00 46.75 522 GLY A CA 1
ATOM 4143 C C . GLY A 1 522 ? -26.050 -4.850 52.236 1.00 46.75 522 GLY A C 1
ATOM 4144 O O . GLY A 1 522 ? -24.883 -4.895 51.870 1.00 46.75 522 GLY A O 1
ATOM 4145 N N . ASN A 1 523 ? -26.662 -5.892 52.799 1.00 60.59 523 ASN A N 1
ATOM 4146 C CA . ASN A 1 523 ? -26.029 -7.202 52.979 1.00 60.59 523 ASN A CA 1
ATOM 4147 C C . ASN A 1 523 ? -25.945 -7.960 51.642 1.00 60.59 523 ASN A C 1
ATOM 4149 O O . ASN A 1 523 ? -26.859 -8.720 51.310 1.00 60.59 523 ASN A O 1
ATOM 4153 N N . GLY A 1 524 ? -24.870 -7.787 50.874 1.00 79.19 524 GLY A N 1
ATOM 4154 C CA . GLY A 1 524 ? -24.508 -8.775 49.857 1.00 79.19 524 GLY A CA 1
ATOM 4155 C C . GLY A 1 524 ? -23.738 -9.960 50.443 1.00 79.19 524 GLY A C 1
ATOM 4156 O O . GLY A 1 524 ? -23.520 -10.047 51.652 1.00 79.19 524 GLY A O 1
ATOM 4157 N N . PHE A 1 525 ? -23.391 -10.941 49.604 1.00 94.19 525 PHE A N 1
ATOM 4158 C CA . PHE A 1 525 ? -22.730 -12.160 50.072 1.00 94.19 525 PHE A CA 1
ATOM 4159 C C . PHE A 1 525 ? -21.340 -11.832 50.629 1.00 94.19 525 PHE A C 1
ATOM 4161 O O . PHE A 1 525 ? -20.478 -11.358 49.891 1.00 94.19 525 PHE A O 1
ATOM 4168 N N . LYS A 1 526 ? -21.135 -12.107 51.923 1.00 96.31 526 LYS A N 1
ATOM 4169 C CA . LYS A 1 526 ? -19.873 -11.850 52.622 1.00 96.31 526 LYS A CA 1
ATOM 4170 C C . LYS A 1 526 ? -18.856 -12.958 52.372 1.00 96.31 526 LYS A C 1
ATOM 4172 O O . LYS A 1 526 ? -19.083 -14.118 52.728 1.00 96.31 526 LYS A O 1
ATOM 4177 N N . PHE A 1 527 ? -17.724 -12.589 51.787 1.00 96.31 527 PHE A N 1
ATOM 4178 C CA . PHE A 1 527 ? -16.578 -13.465 51.584 1.00 96.31 527 PHE A CA 1
ATOM 4179 C C . PHE A 1 527 ? -15.647 -13.391 52.791 1.00 96.31 527 PHE A C 1
ATOM 4181 O O . PHE A 1 527 ? -15.160 -12.321 53.130 1.00 96.31 527 PHE A O 1
ATOM 4188 N N . THR A 1 528 ? -15.378 -14.526 53.438 1.00 93.19 528 THR A N 1
ATOM 4189 C CA . THR A 1 528 ? -14.510 -14.595 54.632 1.00 93.19 528 THR A CA 1
ATOM 4190 C C . THR A 1 528 ? -13.117 -15.151 54.334 1.00 93.19 528 THR A C 1
ATOM 4192 O O . THR A 1 528 ? -12.312 -15.337 55.243 1.00 93.19 528 THR A O 1
ATOM 4195 N N . SER A 1 529 ? -12.822 -15.463 53.066 1.00 95.06 529 SER A N 1
ATOM 4196 C CA . SER A 1 529 ? -11.499 -15.917 52.629 1.00 95.06 529 SER A CA 1
ATOM 4197 C C . SER A 1 529 ? -11.246 -15.633 51.148 1.00 95.06 529 SER A C 1
ATOM 4199 O O . SER A 1 529 ? -12.172 -15.657 50.330 1.00 95.06 529 SER A O 1
ATOM 4201 N N . ASN A 1 530 ? -9.968 -15.461 50.796 1.00 96.81 530 ASN A N 1
ATOM 4202 C CA . ASN A 1 530 ? -9.513 -15.255 49.415 1.00 96.81 530 ASN A CA 1
ATOM 4203 C C . ASN A 1 530 ? -9.950 -16.412 48.493 1.00 96.81 530 ASN A C 1
ATOM 4205 O O . ASN A 1 530 ? -10.399 -16.184 47.374 1.00 96.81 530 ASN A O 1
ATOM 4209 N N . GLU A 1 531 ? -9.905 -17.657 48.984 1.00 96.69 531 GLU A N 1
ATOM 4210 C CA . GLU A 1 531 ? -10.324 -18.848 48.226 1.00 96.69 531 GLU A CA 1
ATOM 4211 C C . GLU A 1 531 ? -11.818 -18.852 47.895 1.00 96.69 531 GLU A C 1
ATOM 4213 O O . GLU A 1 531 ? -12.232 -19.246 46.800 1.00 96.69 531 GLU A O 1
ATOM 4218 N N . GLN A 1 532 ? -12.652 -18.396 48.831 1.00 97.38 532 GLN A N 1
ATOM 4219 C CA . GLN A 1 532 ? -14.091 -18.317 48.610 1.00 97.38 532 GLN A CA 1
ATOM 4220 C C . GLN A 1 532 ? -14.421 -17.293 47.520 1.00 97.38 532 GLN A C 1
ATOM 4222 O O . GLN A 1 532 ? -15.241 -17.589 46.646 1.00 97.38 532 GLN A O 1
ATOM 4227 N N . LEU A 1 533 ? -13.756 -16.134 47.548 1.00 98.19 533 LEU A N 1
ATOM 4228 C CA . LEU A 1 533 ? -13.903 -15.096 46.531 1.00 98.19 533 LEU A CA 1
ATOM 4229 C C . LEU A 1 533 ? -13.372 -15.570 45.170 1.00 98.19 533 LEU A C 1
ATOM 4231 O O . LEU A 1 533 ? -14.095 -15.486 44.180 1.00 98.19 533 LEU A O 1
ATOM 4235 N N . LYS A 1 534 ? -12.174 -16.172 45.115 1.00 97.38 534 LYS A N 1
ATOM 4236 C CA . LYS A 1 534 ? -11.590 -16.710 43.869 1.00 97.38 534 LYS A CA 1
ATOM 4237 C C . LYS A 1 534 ? -12.483 -17.774 43.234 1.00 97.38 534 LYS A C 1
ATOM 4239 O O . LYS A 1 534 ? -12.648 -17.809 42.015 1.00 97.38 534 LYS A O 1
ATOM 4244 N N . LYS A 1 535 ? -13.124 -18.624 44.042 1.00 96.81 535 LYS A N 1
ATOM 4245 C CA . LYS A 1 535 ? -14.108 -19.597 43.550 1.00 96.81 535 LYS A CA 1
ATOM 4246 C C . LYS A 1 535 ? -15.361 -18.924 42.986 1.00 96.81 535 LYS A C 1
ATOM 4248 O O . LYS A 1 535 ? -15.843 -19.356 41.943 1.00 96.81 535 LYS A O 1
ATOM 4253 N N . ALA A 1 536 ? -15.881 -17.895 43.654 1.00 97.56 536 ALA A N 1
ATOM 4254 C CA . ALA A 1 536 ? -17.049 -17.162 43.176 1.00 97.56 536 ALA A CA 1
ATOM 4255 C C . ALA A 1 536 ? -16.763 -16.392 41.882 1.00 97.56 536 ALA A C 1
ATOM 4257 O O . ALA A 1 536 ? -17.572 -16.461 40.963 1.00 97.56 536 ALA A O 1
ATOM 4258 N N . ALA A 1 537 ? -15.601 -15.746 41.768 1.00 97.62 537 ALA A N 1
ATOM 4259 C CA . ALA A 1 537 ? -15.164 -15.067 40.550 1.00 97.62 537 ALA A CA 1
ATOM 4260 C C . ALA A 1 537 ? -15.018 -16.038 39.367 1.00 97.62 537 ALA A C 1
ATOM 4262 O O . ALA A 1 537 ? -15.568 -15.789 38.296 1.00 97.62 537 ALA A O 1
ATOM 4263 N N . LYS A 1 538 ? -14.387 -17.205 39.574 1.00 97.00 538 LYS A N 1
ATOM 4264 C CA . LYS A 1 538 ? -14.323 -18.267 38.551 1.00 97.00 538 LYS A CA 1
ATOM 4265 C C . LYS A 1 538 ? -15.709 -18.741 38.118 1.00 97.00 538 LYS A C 1
ATOM 4267 O O . LYS A 1 538 ? -15.950 -18.910 36.927 1.00 97.00 538 LYS A O 1
ATOM 4272 N N . GLU A 1 539 ? -16.618 -18.951 39.072 1.00 97.44 539 GLU A N 1
ATOM 4273 C CA . GLU A 1 539 ? -17.999 -19.343 38.774 1.00 97.44 539 GLU A CA 1
ATOM 4274 C C . GLU A 1 539 ? -18.732 -18.230 38.009 1.00 97.44 539 GLU A C 1
ATOM 4276 O O . GLU A 1 539 ? -19.439 -18.533 37.059 1.00 97.44 539 GLU A O 1
ATOM 4281 N N . TRP A 1 540 ? -18.506 -16.956 38.345 1.00 97.94 540 TRP A N 1
ATOM 4282 C CA . TRP A 1 540 ? -19.095 -15.802 37.655 1.00 97.94 540 TRP A CA 1
ATOM 4283 C C . TRP A 1 540 ? -18.653 -15.692 36.195 1.00 97.94 540 TRP A C 1
ATOM 4285 O O . TRP A 1 540 ? -19.486 -15.455 35.323 1.00 97.94 540 TRP A O 1
ATOM 4295 N N . VAL A 1 541 ? -17.363 -15.903 35.921 1.00 96.38 541 VAL A N 1
ATOM 4296 C CA . VAL A 1 541 ? -16.810 -15.879 34.557 1.00 96.38 541 VAL A CA 1
ATOM 4297 C C . VAL A 1 541 ? -17.313 -17.065 33.724 1.00 96.38 541 VAL A C 1
ATOM 4299 O O . VAL A 1 541 ? -17.548 -16.919 32.527 1.00 96.38 541 VAL A O 1
ATOM 4302 N N . GLN A 1 542 ? -17.499 -18.238 34.336 1.00 95.25 542 GLN A N 1
ATOM 4303 C CA . GLN A 1 542 ? -17.951 -19.449 33.638 1.00 95.25 542 GLN A CA 1
ATOM 4304 C C . GLN A 1 542 ? -19.471 -19.501 33.431 1.00 95.25 542 GLN A C 1
ATOM 4306 O O . GLN A 1 542 ? -19.935 -19.945 32.383 1.00 95.25 542 GLN A O 1
ATOM 4311 N N . ASP A 1 543 ? -20.240 -19.095 34.440 1.00 95.31 543 ASP A N 1
ATOM 4312 C CA . ASP A 1 543 ? -21.700 -19.150 34.475 1.00 95.31 543 ASP A CA 1
ATOM 4313 C C . ASP A 1 543 ? -22.241 -18.043 35.393 1.00 95.31 543 ASP A C 1
ATOM 4315 O O . ASP A 1 543 ? -22.485 -18.218 36.596 1.00 95.31 543 ASP A O 1
ATOM 4319 N N . LYS A 1 544 ? -22.429 -16.869 34.788 1.00 95.19 544 LYS A N 1
ATOM 4320 C CA . LYS A 1 544 ? -22.872 -15.652 35.470 1.00 95.19 544 LYS A CA 1
ATOM 4321 C C . LYS A 1 544 ? -24.208 -15.834 36.194 1.00 95.19 544 LYS A C 1
ATOM 4323 O O . LYS A 1 544 ? -24.363 -15.336 37.307 1.00 95.19 544 LYS A O 1
ATOM 4328 N N . ASP A 1 545 ? -25.164 -16.551 35.604 1.00 94.94 545 ASP A N 1
ATOM 4329 C CA . ASP A 1 545 ? -26.494 -16.738 36.196 1.00 94.94 545 ASP A CA 1
ATOM 4330 C C . ASP A 1 545 ? -26.437 -17.637 37.432 1.00 94.94 545 ASP A C 1
ATOM 4332 O O . ASP A 1 545 ? -27.042 -17.326 38.465 1.00 94.94 545 ASP A O 1
ATOM 4336 N N . LYS A 1 546 ? -25.654 -18.717 37.369 1.00 93.88 546 LYS A N 1
ATOM 4337 C CA . LYS A 1 546 ? -25.436 -19.605 38.512 1.00 93.88 546 LYS A CA 1
ATOM 4338 C C . LYS A 1 546 ? -24.717 -18.894 39.657 1.00 93.88 546 LYS A C 1
ATOM 4340 O O . LYS A 1 546 ? -25.168 -18.972 40.802 1.00 93.88 546 LYS A O 1
ATOM 4345 N N . ALA A 1 547 ? -23.645 -18.163 39.358 1.00 94.38 547 ALA A N 1
ATOM 4346 C CA . ALA A 1 547 ? -22.924 -17.385 40.360 1.00 94.38 547 ALA A CA 1
ATOM 4347 C C . ALA A 1 547 ? -23.829 -16.320 40.992 1.00 94.38 547 ALA A C 1
ATOM 4349 O O . ALA A 1 547 ? -23.873 -16.200 42.216 1.00 94.38 547 ALA A O 1
ATOM 4350 N N . LYS A 1 548 ? -24.631 -15.622 40.181 1.00 94.25 548 LYS A N 1
ATOM 4351 C CA . LYS A 1 548 ? -25.609 -14.638 40.652 1.00 94.25 548 LYS A CA 1
ATOM 4352 C C . LYS A 1 548 ? -26.680 -15.249 41.554 1.00 94.25 548 LYS A C 1
ATOM 4354 O O . LYS A 1 548 ? -27.065 -14.627 42.540 1.00 94.25 548 LYS A O 1
ATOM 4359 N N . GLY A 1 549 ? -27.141 -16.465 41.262 1.00 92.12 549 GLY A N 1
ATOM 4360 C CA . GLY A 1 549 ? -28.089 -17.187 42.114 1.00 92.12 549 GLY A CA 1
ATOM 4361 C C . GLY A 1 549 ? -27.519 -17.574 43.484 1.00 92.12 549 GLY A C 1
ATOM 4362 O O . GLY A 1 549 ? -28.271 -17.688 44.448 1.00 92.12 549 GLY A O 1
ATOM 4363 N N . LYS A 1 550 ? -26.198 -17.759 43.582 1.00 95.69 550 LYS A N 1
ATOM 4364 C CA . LYS A 1 550 ? -25.513 -18.233 44.793 1.00 95.69 550 LYS A CA 1
ATOM 4365 C C . LYS A 1 550 ? -24.913 -17.116 45.644 1.00 95.69 550 LYS A C 1
ATOM 4367 O O . LYS A 1 550 ? -24.982 -17.181 46.867 1.00 95.69 550 LYS A O 1
ATOM 4372 N N . TYR A 1 551 ? -24.316 -16.124 44.997 1.00 95.06 551 TYR A N 1
ATOM 4373 C CA . TYR A 1 551 ? -23.554 -15.046 45.630 1.00 95.06 551 TYR A CA 1
ATOM 4374 C C . TYR A 1 551 ? -24.243 -13.680 45.494 1.00 95.06 551 TYR A C 1
ATOM 4376 O O . TYR A 1 551 ? -23.750 -12.683 46.009 1.00 95.06 551 TYR A O 1
ATOM 4384 N N . GLY A 1 552 ? -25.389 -13.612 44.811 1.00 94.50 552 GLY A N 1
ATOM 4385 C CA . GLY A 1 552 ? -26.020 -12.344 44.467 1.00 94.50 552 GLY A CA 1
ATOM 4386 C C . GLY A 1 552 ? -25.276 -11.627 43.344 1.00 94.50 552 GLY A C 1
ATOM 4387 O O . GLY A 1 552 ? -24.390 -12.182 42.689 1.00 94.50 552 GLY A O 1
ATOM 4388 N N . LYS A 1 553 ? -25.664 -10.381 43.083 1.00 95.31 553 LYS A N 1
ATOM 4389 C CA . LYS A 1 553 ? -24.997 -9.567 42.069 1.00 95.31 553 LYS A CA 1
ATOM 4390 C C . LYS A 1 553 ? -23.577 -9.223 42.507 1.00 95.31 553 LYS A C 1
ATOM 4392 O O . LYS A 1 553 ? -23.369 -8.905 43.672 1.00 95.31 553 LYS A O 1
ATOM 4397 N N . ILE A 1 554 ? -22.641 -9.235 41.563 1.00 96.19 554 ILE A N 1
ATOM 4398 C CA . ILE A 1 554 ? -21.233 -8.930 41.830 1.00 96.19 554 ILE A CA 1
ATOM 4399 C C . ILE A 1 554 ? -21.028 -7.531 42.420 1.00 96.19 554 ILE A C 1
ATOM 4401 O O . ILE A 1 554 ? -20.194 -7.374 43.304 1.00 96.19 554 ILE A O 1
ATOM 4405 N N . GLU A 1 555 ? -21.851 -6.553 42.020 1.00 95.12 555 GLU A N 1
ATOM 4406 C CA . GLU A 1 555 ? -21.807 -5.182 42.546 1.00 95.12 555 GLU A CA 1
ATOM 4407 C C . GLU A 1 555 ? -22.097 -5.100 44.054 1.00 95.12 555 GLU A C 1
ATOM 4409 O O . GLU A 1 555 ? -21.720 -4.129 44.695 1.00 95.12 555 GLU A O 1
ATOM 4414 N N . ASP A 1 556 ? -22.754 -6.108 44.635 1.00 94.94 556 ASP A N 1
ATOM 4415 C CA . ASP A 1 556 ? -23.123 -6.127 46.050 1.00 94.94 556 ASP A CA 1
ATOM 4416 C C . ASP A 1 556 ? -22.211 -7.052 46.878 1.00 94.94 556 ASP A C 1
ATOM 4418 O O . ASP A 1 556 ? -22.386 -7.147 48.086 1.00 94.94 556 ASP A O 1
ATOM 4422 N N . TRP A 1 557 ? -21.249 -7.758 46.272 1.00 96.81 557 TRP A N 1
ATOM 4423 C CA . TRP A 1 557 ? -20.359 -8.675 46.997 1.00 96.81 557 TRP A CA 1
ATOM 4424 C C . TRP A 1 557 ? -19.598 -7.961 48.122 1.00 96.81 557 TRP A C 1
ATOM 4426 O O . TRP A 1 557 ? -18.892 -6.982 47.885 1.00 96.81 557 TRP A O 1
ATOM 4436 N N . ASP A 1 558 ? -19.707 -8.486 49.346 1.00 96.75 558 ASP A N 1
ATOM 4437 C CA . ASP A 1 558 ? -18.969 -7.966 50.496 1.00 96.75 558 ASP A CA 1
ATOM 4438 C C . ASP A 1 558 ? -17.600 -8.651 50.559 1.00 96.75 558 ASP A C 1
ATOM 4440 O O . ASP A 1 558 ? -17.461 -9.803 50.987 1.00 96.75 558 ASP A O 1
ATOM 4444 N N . VAL A 1 559 ? -16.595 -7.917 50.083 1.00 96.94 559 VAL A N 1
ATOM 4445 C CA . VAL A 1 559 ? -15.186 -8.321 50.044 1.00 96.94 559 VAL A CA 1
ATOM 4446 C C . VAL A 1 559 ? -14.368 -7.722 51.195 1.00 96.94 559 VAL A C 1
ATOM 4448 O O . VAL A 1 559 ? -13.154 -7.867 51.203 1.00 96.94 559 VAL A O 1
ATOM 4451 N N . SER A 1 560 ? -15.005 -7.107 52.198 1.00 96.19 560 SER A N 1
ATOM 4452 C CA . SER A 1 560 ? -14.310 -6.357 53.258 1.00 96.19 560 SER A CA 1
ATOM 4453 C C . SER A 1 560 ? -13.319 -7.183 54.090 1.00 96.19 560 SER A C 1
ATOM 4455 O O . SER A 1 560 ? -12.400 -6.618 54.666 1.00 96.19 560 SER A O 1
ATOM 4457 N N . GLU A 1 561 ? -13.450 -8.512 54.153 1.00 95.69 561 GLU A N 1
ATOM 4458 C CA . GLU A 1 561 ? -12.539 -9.389 54.916 1.00 95.69 561 GLU A CA 1
ATOM 4459 C C . GLU A 1 561 ? -11.436 -10.032 54.059 1.00 95.69 561 GLU A C 1
ATOM 4461 O O . GLU A 1 561 ? -10.587 -10.760 54.582 1.00 95.69 561 GLU A O 1
ATOM 4466 N N . VAL A 1 562 ? -11.453 -9.846 52.735 1.00 97.44 562 VAL A N 1
ATOM 4467 C CA . VAL A 1 562 ? -10.464 -10.482 51.855 1.00 97.44 562 VAL A CA 1
ATOM 4468 C C . VAL A 1 562 ? -9.191 -9.647 51.788 1.00 97.44 562 VAL A C 1
ATOM 4470 O O . VAL A 1 562 ? -9.216 -8.420 51.805 1.00 97.44 562 VAL A O 1
ATOM 4473 N N . THR A 1 563 ? -8.056 -10.330 51.687 1.00 97.62 563 THR A N 1
ATOM 4474 C CA . THR A 1 563 ? -6.733 -9.694 51.708 1.00 97.62 563 THR A CA 1
ATOM 4475 C C . THR A 1 563 ? -6.003 -9.795 50.375 1.00 97.62 563 THR A C 1
ATOM 4477 O O . THR A 1 563 ? -4.996 -9.122 50.178 1.00 97.62 563 THR A O 1
ATOM 4480 N N . SER A 1 564 ? -6.483 -10.609 49.429 1.00 97.44 564 SER A N 1
ATOM 4481 C CA . SER A 1 564 ? -5.819 -10.790 48.136 1.00 97.44 564 SER A CA 1
ATOM 4482 C C . SER A 1 564 ? -6.790 -11.029 46.984 1.00 97.44 564 SER A C 1
ATOM 4484 O O . SER A 1 564 ? -7.711 -11.839 47.090 1.00 97.44 564 SER A O 1
ATOM 4486 N N . PHE A 1 565 ? -6.506 -10.378 45.854 1.00 98.06 565 PHE A N 1
ATOM 4487 C CA . PHE A 1 565 ? -7.151 -10.564 44.550 1.00 98.06 565 PHE A CA 1
ATOM 4488 C C . PHE A 1 565 ? -6.271 -11.332 43.553 1.00 98.06 565 PHE A C 1
ATOM 4490 O O . PHE A 1 565 ? -6.415 -11.161 42.345 1.00 98.06 565 PHE A O 1
ATOM 4497 N N . HIS A 1 566 ? -5.363 -12.181 44.042 1.00 95.44 566 HIS A N 1
ATOM 4498 C CA . HIS A 1 566 ? -4.428 -12.938 43.208 1.00 95.44 566 HIS A CA 1
ATOM 4499 C C . HIS A 1 566 ? -5.135 -13.708 42.073 1.00 95.44 566 HIS A C 1
ATOM 4501 O O . HIS A 1 566 ? -5.811 -14.718 42.323 1.00 95.44 566 HIS A O 1
ATOM 4507 N N . GLU A 1 567 ? -4.945 -13.240 40.834 1.00 96.62 567 GLU A N 1
ATOM 4508 C CA . GLU A 1 567 ? -5.535 -13.777 39.594 1.00 96.62 567 GLU A CA 1
ATOM 4509 C C . GLU A 1 567 ? -7.070 -13.907 39.665 1.00 96.62 567 GLU A C 1
ATOM 4511 O O . GLU A 1 567 ? -7.646 -14.928 39.275 1.00 96.62 567 GLU A O 1
ATOM 4516 N N . LEU A 1 568 ? -7.750 -12.919 40.254 1.00 97.06 568 LEU A N 1
ATOM 4517 C CA . LEU A 1 568 ? -9.182 -13.024 40.538 1.00 97.06 568 LEU A CA 1
ATOM 4518 C C . LEU A 1 568 ? -10.039 -13.189 39.269 1.00 97.06 568 LEU A C 1
ATOM 4520 O O . LEU A 1 568 ? -10.936 -14.034 39.247 1.00 97.06 568 LEU A O 1
ATOM 4524 N N . PHE A 1 569 ? -9.728 -12.426 38.219 1.00 97.81 569 PHE A N 1
ATOM 4525 C CA . PHE A 1 569 ? -10.399 -12.439 36.916 1.00 97.81 569 PHE A CA 1
ATOM 4526 C C . PHE A 1 569 ? -9.424 -12.652 35.749 1.00 97.81 569 PHE A C 1
ATOM 4528 O O . PHE A 1 569 ? -9.740 -12.297 34.619 1.00 97.81 569 PHE A O 1
ATOM 4535 N N . GLU A 1 570 ? -8.246 -13.235 35.990 1.00 95.94 570 GLU A N 1
ATOM 4536 C CA . GLU A 1 570 ? -7.256 -13.461 34.930 1.00 95.94 570 GLU A CA 1
ATOM 4537 C C . GLU A 1 570 ? -7.874 -14.177 33.706 1.00 95.94 570 GLU A C 1
ATOM 4539 O O . GLU A 1 570 ? -8.601 -15.164 33.837 1.00 95.94 570 GLU A O 1
ATOM 4544 N N . GLU A 1 571 ? -7.591 -13.649 32.510 1.00 93.38 571 GLU A N 1
ATOM 4545 C CA . GLU A 1 571 ? -8.072 -14.118 31.201 1.00 93.38 571 GLU A CA 1
ATOM 4546 C C . GLU A 1 571 ? -9.595 -14.035 30.969 1.00 93.38 571 GLU A C 1
ATOM 4548 O O . GLU A 1 571 ? -10.102 -14.523 29.951 1.00 93.38 571 GLU A O 1
ATOM 4553 N N . ALA A 1 572 ? -10.345 -13.341 31.830 1.00 93.88 572 ALA A N 1
ATOM 4554 C CA . ALA A 1 572 ? -11.761 -13.049 31.610 1.00 93.88 572 ALA A CA 1
ATOM 4555 C C . ALA A 1 572 ? -11.951 -11.914 30.577 1.00 93.88 572 ALA A C 1
ATOM 4557 O O . ALA A 1 572 ? -12.367 -10.809 30.903 1.00 93.88 572 ALA A O 1
ATOM 4558 N N . SER A 1 573 ? -11.643 -12.192 29.306 1.00 85.44 573 SER A N 1
ATOM 4559 C CA . SER A 1 573 ? -11.558 -11.207 28.203 1.00 85.44 573 SER A CA 1
ATOM 4560 C C . SER A 1 573 ? -12.717 -10.198 28.082 1.00 85.44 573 SER A C 1
ATOM 4562 O O . SER A 1 573 ? -12.467 -9.033 27.780 1.00 85.44 573 SER A O 1
ATOM 4564 N N . GLU A 1 574 ? -13.960 -10.612 28.342 1.00 89.94 574 GLU A N 1
ATOM 4565 C CA . GLU A 1 574 ? -15.172 -9.773 28.243 1.00 89.94 574 GLU A CA 1
ATOM 4566 C C . GLU A 1 574 ? -15.618 -9.169 29.594 1.00 89.94 574 GLU A C 1
ATOM 4568 O O . GLU A 1 574 ? -16.676 -8.545 29.685 1.00 89.94 574 GLU A O 1
ATOM 4573 N N . PHE A 1 575 ? -14.858 -9.384 30.671 1.00 94.75 575 PHE A N 1
ATOM 4574 C CA . PHE A 1 575 ? -15.226 -8.935 32.011 1.00 94.75 575 PHE A CA 1
ATOM 4575 C C . PHE A 1 575 ? -15.123 -7.410 32.138 1.00 94.75 575 PHE A C 1
ATOM 4577 O O . PHE A 1 575 ? -14.064 -6.829 31.919 1.00 94.75 575 PHE A O 1
ATOM 4584 N N . ASN A 1 576 ? -16.230 -6.765 32.516 1.00 96.81 576 ASN A N 1
ATOM 4585 C CA . ASN A 1 576 ? -16.309 -5.320 32.745 1.00 96.81 576 ASN A CA 1
ATOM 4586 C C . ASN A 1 576 ? -17.488 -4.958 33.674 1.00 96.81 576 ASN A C 1
ATOM 4588 O O . ASN A 1 576 ? -18.332 -4.125 33.345 1.00 96.81 576 ASN A O 1
ATOM 4592 N N . GLU A 1 577 ? -17.625 -5.681 34.785 1.00 96.12 577 GLU A N 1
ATOM 4593 C CA . GLU A 1 577 ? -18.712 -5.458 35.749 1.00 96.12 577 GLU A CA 1
ATOM 4594 C C . GLU A 1 577 ? -18.431 -4.254 36.659 1.00 96.12 577 GLU A C 1
ATOM 4596 O O . GLU A 1 577 ? -17.276 -3.901 36.871 1.00 96.12 577 GLU A O 1
ATOM 4601 N N . ASP A 1 578 ? -19.485 -3.669 37.237 1.00 95.25 578 ASP A N 1
ATOM 4602 C CA . ASP A 1 578 ? -19.379 -2.591 38.228 1.00 95.25 578 ASP A CA 1
ATOM 4603 C C . ASP A 1 578 ? -18.856 -3.128 39.572 1.00 95.25 578 ASP A C 1
ATOM 4605 O O . ASP A 1 578 ? -19.507 -3.954 40.219 1.00 95.25 578 ASP A O 1
ATOM 4609 N N . LEU A 1 579 ? -17.684 -2.636 39.986 1.00 96.31 579 LEU A N 1
ATOM 4610 C CA . LEU A 1 579 ? -17.004 -2.983 41.243 1.00 96.31 579 LEU A CA 1
ATOM 4611 C C . LEU A 1 579 ? -16.899 -1.793 42.215 1.00 96.31 579 LEU A C 1
ATOM 4613 O O . LEU A 1 579 ? -16.175 -1.862 43.211 1.00 96.31 579 LEU A O 1
ATOM 4617 N N . SER A 1 580 ? -17.611 -0.695 41.948 1.00 92.81 580 SER A N 1
ATOM 4618 C CA . SER A 1 580 ? -17.475 0.573 42.684 1.00 92.81 580 SER A CA 1
ATOM 4619 C C . SER A 1 580 ? -17.879 0.492 44.163 1.00 92.81 580 SER A C 1
ATOM 4621 O O . SER A 1 580 ? -17.491 1.343 44.963 1.00 92.81 580 SER A O 1
ATOM 4623 N N . ARG A 1 581 ? -18.653 -0.527 44.554 1.00 94.56 581 ARG A N 1
ATOM 4624 C CA . ARG A 1 581 ? -19.117 -0.736 45.939 1.00 94.56 581 ARG A CA 1
ATOM 4625 C C . ARG A 1 581 ? -18.228 -1.661 46.764 1.00 94.56 581 ARG A C 1
ATOM 4627 O O . ARG A 1 581 ? -18.511 -1.867 47.941 1.00 94.56 581 ARG A O 1
ATOM 4634 N N . TRP A 1 582 ? -17.201 -2.253 46.163 1.00 96.62 582 TRP A N 1
ATOM 4635 C CA . TRP A 1 582 ? -16.318 -3.168 46.872 1.00 96.62 582 TRP A CA 1
ATOM 4636 C C . TRP A 1 582 ? -15.457 -2.413 47.885 1.00 96.62 582 TRP A C 1
ATOM 4638 O O . TRP A 1 582 ? -14.725 -1.490 47.529 1.00 96.62 582 TRP A O 1
ATOM 4648 N N . ASP A 1 583 ? -15.510 -2.840 49.146 1.00 96.12 583 ASP A N 1
ATOM 4649 C CA . ASP A 1 583 ? -14.583 -2.370 50.172 1.00 96.12 583 ASP A CA 1
ATOM 4650 C C . ASP A 1 583 ? -13.268 -3.150 50.080 1.00 96.12 583 ASP A C 1
ATOM 4652 O O . ASP A 1 583 ? -13.139 -4.259 50.596 1.00 96.12 583 ASP A O 1
ATOM 4656 N N . VAL A 1 584 ? -12.287 -2.557 49.403 1.00 97.12 584 VAL A N 1
ATOM 4657 C CA . VAL A 1 584 ? -10.955 -3.149 49.214 1.00 97.12 584 VAL A CA 1
ATOM 4658 C C . VAL A 1 584 ? -9.938 -2.699 50.266 1.00 97.12 584 VAL A C 1
ATOM 4660 O O . VAL A 1 584 ? -8.748 -2.960 50.111 1.00 97.12 584 VAL A O 1
ATOM 4663 N N . SER A 1 585 ? -10.374 -2.037 51.344 1.00 97.12 585 SER A N 1
ATOM 4664 C CA . SER A 1 585 ? -9.465 -1.426 52.323 1.00 97.12 585 SER A CA 1
ATOM 4665 C C . SER A 1 585 ? -8.559 -2.426 53.052 1.00 97.12 585 SER A C 1
ATOM 4667 O O . SER A 1 585 ? -7.496 -2.034 53.527 1.00 97.12 585 SER A O 1
ATOM 4669 N N . ASN A 1 586 ? -8.919 -3.713 53.098 1.00 96.94 586 ASN A N 1
ATOM 4670 C CA . ASN A 1 586 ? -8.096 -4.784 53.676 1.00 96.94 586 ASN A CA 1
ATOM 4671 C C . ASN A 1 586 ? -7.248 -5.559 52.647 1.00 96.94 586 ASN A C 1
ATOM 4673 O O . ASN A 1 586 ? -6.468 -6.436 53.030 1.00 96.94 586 ASN A O 1
ATOM 4677 N N . VAL A 1 587 ? -7.358 -5.244 51.353 1.00 98.31 587 VAL A N 1
ATOM 4678 C CA . VAL A 1 587 ? -6.614 -5.933 50.290 1.00 98.31 587 VAL A CA 1
ATOM 4679 C C . VAL A 1 587 ? -5.157 -5.471 50.283 1.00 98.31 587 VAL A C 1
ATOM 4681 O O . VAL A 1 587 ? -4.859 -4.291 50.109 1.00 98.31 587 VAL A O 1
ATOM 4684 N N . THR A 1 588 ? -4.233 -6.421 50.431 1.00 97.88 588 THR A N 1
ATOM 4685 C CA . THR A 1 588 ? -2.784 -6.178 50.420 1.00 97.88 588 THR A CA 1
ATOM 4686 C C . THR A 1 588 ? -2.122 -6.559 49.093 1.00 97.88 588 THR A C 1
ATOM 4688 O O . THR A 1 588 ? -1.041 -6.063 48.785 1.00 97.88 588 THR A O 1
ATOM 4691 N N . SER A 1 589 ? -2.756 -7.411 48.277 1.00 97.88 589 SER A N 1
ATOM 4692 C CA . SER A 1 589 ? -2.217 -7.848 46.982 1.00 97.88 589 SER A CA 1
ATOM 4693 C C . SER A 1 589 ? -3.286 -7.917 45.891 1.00 97.88 589 SER A C 1
ATOM 4695 O O . SER A 1 589 ? -4.295 -8.605 46.045 1.00 97.88 589 SER A O 1
ATOM 4697 N N . MET A 1 590 ? -3.010 -7.272 44.757 1.00 98.25 590 MET A N 1
ATOM 4698 C CA . MET A 1 590 ? -3.821 -7.262 43.532 1.00 98.25 590 MET A CA 1
ATOM 4699 C C . MET A 1 590 ? -3.105 -7.928 42.342 1.00 98.25 590 MET A C 1
ATOM 4701 O O . MET A 1 590 ? -3.401 -7.641 41.182 1.00 98.25 590 MET A O 1
ATOM 4705 N N . TYR A 1 591 ? -2.163 -8.833 42.632 1.00 98.00 591 TYR A N 1
ATOM 4706 C CA . TYR A 1 591 ? -1.358 -9.541 41.633 1.00 98.00 591 TYR A CA 1
ATOM 4707 C C . TYR A 1 591 ? -2.224 -10.168 40.529 1.00 98.00 591 TYR A C 1
ATOM 4709 O O . TYR A 1 591 ? -3.091 -10.996 40.822 1.00 98.00 591 TYR A O 1
ATOM 4717 N N . CYS A 1 592 ? -1.984 -9.790 39.269 1.00 98.00 592 CYS A N 1
ATOM 4718 C CA . CYS A 1 592 ? -2.702 -10.293 38.088 1.00 98.00 592 CYS A CA 1
ATOM 4719 C C . CYS A 1 592 ? -4.245 -10.234 38.178 1.00 98.00 592 CYS A C 1
ATOM 4721 O O . CYS A 1 592 ? -4.915 -10.991 37.477 1.00 98.00 592 CYS A O 1
ATOM 4723 N N . ALA A 1 593 ? -4.836 -9.376 39.023 1.00 98.19 593 ALA A N 1
ATOM 4724 C CA . ALA A 1 593 ? -6.271 -9.435 39.328 1.00 98.19 593 ALA A CA 1
ATOM 4725 C C . ALA A 1 593 ? -7.175 -9.340 38.085 1.00 98.19 593 ALA A C 1
ATOM 4727 O O . ALA A 1 593 ? -8.185 -10.040 38.028 1.00 98.19 593 ALA A O 1
ATOM 4728 N N . PHE A 1 594 ? -6.790 -8.535 37.089 1.00 98.31 594 PHE A N 1
ATOM 4729 C CA . PHE A 1 594 ? -7.524 -8.328 35.837 1.00 98.31 594 PHE A CA 1
ATOM 4730 C C . PHE A 1 594 ? -6.697 -8.649 34.592 1.00 98.31 594 PHE A C 1
ATOM 4732 O O . PHE A 1 594 ? -7.111 -8.328 33.482 1.00 98.31 594 PHE A O 1
ATOM 4739 N N . LYS A 1 595 ? -5.543 -9.304 34.735 1.00 97.94 595 LYS A N 1
ATOM 4740 C CA . LYS A 1 595 ? -4.658 -9.618 33.611 1.00 97.94 595 LYS A CA 1
ATOM 4741 C C . LYS A 1 595 ? -5.430 -10.261 32.448 1.00 97.94 595 LYS A C 1
ATOM 4743 O O . LYS A 1 595 ? -6.171 -11.220 32.647 1.00 97.94 595 LYS A O 1
ATOM 4748 N N . LYS A 1 596 ? -5.249 -9.740 31.231 1.00 94.69 596 LYS A N 1
ATOM 4749 C CA . LYS A 1 596 ? -5.915 -10.148 29.980 1.00 94.69 596 LYS A CA 1
ATOM 4750 C C . LYS A 1 596 ? -7.446 -10.001 29.971 1.00 94.69 596 LYS A C 1
ATOM 4752 O O . LYS A 1 596 ? -8.115 -10.618 29.140 1.00 94.69 596 LYS A O 1
ATOM 4757 N N . CYS A 1 597 ? -8.024 -9.162 30.830 1.00 94.69 597 CYS A N 1
ATOM 4758 C CA . CYS A 1 597 ? -9.418 -8.727 30.700 1.00 94.69 597 CYS A CA 1
ATOM 4759 C C . CYS A 1 597 ? -9.519 -7.610 29.652 1.00 94.69 597 CYS A C 1
ATOM 4761 O O . CYS A 1 597 ? -9.569 -6.427 29.978 1.00 94.69 597 CYS A O 1
ATOM 4763 N N . TRP A 1 598 ? -9.513 -7.971 28.368 1.00 90.56 598 TRP A N 1
ATOM 4764 C CA . TRP A 1 598 ? -9.416 -7.017 27.254 1.00 90.56 598 TRP A CA 1
ATOM 4765 C C . TRP A 1 598 ? -10.464 -5.894 27.273 1.00 90.56 598 TRP A C 1
ATOM 4767 O O . TRP A 1 598 ? -10.144 -4.770 26.885 1.00 90.56 598 TRP A O 1
ATOM 4777 N N . ALA A 1 599 ? -11.690 -6.185 27.720 1.00 90.31 599 ALA A N 1
ATOM 4778 C CA . ALA A 1 599 ? -12.805 -5.238 27.786 1.00 90.31 599 ALA A CA 1
ATOM 4779 C C . ALA A 1 599 ? -12.898 -4.445 29.106 1.00 90.31 599 ALA A C 1
ATOM 4781 O O . ALA A 1 599 ? -13.791 -3.604 29.238 1.00 90.31 599 ALA A O 1
ATOM 4782 N N . PHE A 1 600 ? -12.028 -4.716 30.081 1.00 97.06 600 PHE A N 1
ATOM 4783 C CA . PHE A 1 600 ? -12.147 -4.157 31.424 1.00 97.06 600 PHE A CA 1
ATOM 4784 C C . PHE A 1 600 ? -11.822 -2.659 31.454 1.00 97.06 600 PHE A C 1
ATOM 4786 O O . PHE A 1 600 ? -10.739 -2.238 31.057 1.00 97.06 600 PHE A O 1
ATOM 4793 N N . ASN A 1 601 ? -12.773 -1.861 31.938 1.00 97.00 601 ASN A N 1
ATOM 4794 C CA . ASN A 1 601 ? -12.683 -0.411 32.110 1.00 97.00 601 ASN A CA 1
ATOM 4795 C C . ASN A 1 601 ? -13.717 0.088 33.147 1.00 97.00 601 ASN A C 1
ATOM 4797 O O . ASN A 1 601 ? -14.385 1.104 32.940 1.00 97.00 601 ASN A O 1
ATOM 4801 N N . SER A 1 602 ? -13.938 -0.681 34.220 1.00 94.31 602 SER A N 1
ATOM 4802 C CA . SER A 1 602 ? -14.875 -0.301 35.286 1.00 94.31 602 SER A CA 1
ATOM 4803 C C . SER A 1 602 ? -14.313 0.855 36.111 1.00 94.31 602 SER A C 1
ATOM 4805 O O . SER A 1 602 ? -13.101 0.958 36.287 1.00 94.31 602 SER A O 1
ATOM 4807 N N . ASP A 1 603 ? -15.186 1.693 36.667 1.00 93.81 603 ASP A N 1
ATOM 4808 C CA . ASP A 1 603 ? -14.799 2.721 37.635 1.00 93.81 603 ASP A CA 1
ATOM 4809 C C . ASP A 1 603 ? -14.240 2.071 38.915 1.00 93.81 603 ASP A C 1
ATOM 4811 O O . ASP A 1 603 ? -14.895 1.214 39.515 1.00 93.81 603 ASP A O 1
ATOM 4815 N N . LEU A 1 604 ? -13.021 2.468 39.295 1.00 96.19 604 LEU A N 1
ATOM 4816 C CA . LEU A 1 604 ? -12.291 2.015 40.487 1.00 96.19 604 LEU A CA 1
ATOM 4817 C C . LEU A 1 604 ? -11.908 3.188 41.407 1.00 96.19 604 LEU A C 1
ATOM 4819 O O . LEU A 1 604 ? -11.109 3.021 42.328 1.00 96.19 604 LEU A O 1
ATOM 4823 N N . SER A 1 605 ? -12.456 4.382 41.170 1.00 94.00 605 SER A N 1
ATOM 4824 C CA . SER A 1 605 ? -12.093 5.608 41.894 1.00 94.00 605 SER A CA 1
ATOM 4825 C C . SER A 1 605 ? -12.462 5.575 43.384 1.00 94.00 605 SER A C 1
ATOM 4827 O O . SER A 1 605 ? -11.893 6.319 44.185 1.00 94.00 605 SER A O 1
ATOM 4829 N N . THR A 1 606 ? -13.387 4.694 43.775 1.00 94.94 606 THR A N 1
ATOM 4830 C CA . THR A 1 606 ? -13.847 4.497 45.159 1.00 94.94 606 THR A CA 1
ATOM 4831 C C . THR A 1 606 ? -12.961 3.557 45.977 1.00 94.94 606 THR A C 1
ATOM 4833 O O . THR A 1 606 ? -13.148 3.438 47.190 1.00 94.94 606 THR A O 1
ATOM 4836 N N . TRP A 1 607 ? -12.011 2.869 45.343 1.00 97.69 607 TRP A N 1
ATOM 4837 C CA . TRP A 1 607 ? -11.179 1.873 46.003 1.00 97.69 607 TRP A CA 1
ATOM 4838 C C . TRP A 1 607 ? -10.146 2.519 46.927 1.00 97.69 607 TRP A C 1
ATOM 4840 O O . TRP A 1 607 ? -9.334 3.344 46.515 1.00 97.69 607 TRP A O 1
ATOM 4850 N N . ASN A 1 608 ? -10.129 2.090 48.190 1.00 97.06 608 ASN A N 1
ATOM 4851 C CA . ASN A 1 608 ? -9.098 2.484 49.143 1.00 97.06 608 ASN A CA 1
ATOM 4852 C C . ASN A 1 608 ? -7.901 1.524 49.069 1.00 97.06 608 ASN A C 1
ATOM 4854 O O . ASN A 1 608 ? -7.913 0.463 49.688 1.00 97.06 608 ASN A O 1
ATOM 4858 N N . THR A 1 609 ? -6.854 1.909 48.341 1.00 97.62 609 THR A N 1
ATOM 4859 C CA . THR A 1 609 ? -5.662 1.073 48.112 1.00 97.62 609 THR A CA 1
ATOM 4860 C C . THR A 1 609 ? -4.546 1.257 49.141 1.00 97.62 609 THR A C 1
ATOM 4862 O O . THR A 1 609 ? -3.450 0.739 48.939 1.00 97.62 609 THR A O 1
ATOM 4865 N N . SER A 1 610 ? -4.779 1.978 50.244 1.00 97.19 610 SER A N 1
ATOM 4866 C CA . SER A 1 610 ? -3.708 2.387 51.169 1.00 97.19 610 SER A CA 1
ATOM 4867 C C . SER A 1 610 ? -2.959 1.227 51.836 1.00 97.19 610 SER A C 1
ATOM 4869 O O . SER A 1 610 ? -1.813 1.408 52.237 1.00 97.19 610 SER A O 1
ATOM 4871 N N . ASN A 1 611 ? -3.561 0.038 51.929 1.00 96.69 611 ASN A N 1
ATOM 4872 C CA . ASN A 1 611 ? -2.930 -1.169 52.476 1.00 96.69 611 ASN A CA 1
ATOM 4873 C C . ASN A 1 611 ? -2.290 -2.078 51.410 1.00 96.69 611 ASN A C 1
ATOM 4875 O O . ASN A 1 611 ? -1.666 -3.082 51.758 1.00 96.69 611 ASN A O 1
ATOM 4879 N N . CYS A 1 612 ? -2.424 -1.749 50.123 1.00 97.56 612 CYS A N 1
ATOM 4880 C CA . CYS A 1 612 ? -1.921 -2.580 49.036 1.00 97.56 612 CYS A CA 1
ATOM 4881 C C . CYS A 1 612 ? -0.403 -2.428 48.875 1.00 97.56 612 CYS A C 1
ATOM 4883 O O . CYS A 1 612 ? 0.109 -1.322 48.696 1.00 97.56 612 CYS A O 1
ATOM 4885 N N . THR A 1 613 ? 0.316 -3.551 48.907 1.00 96.81 613 THR A N 1
ATOM 4886 C CA . THR A 1 613 ? 1.777 -3.606 48.749 1.00 96.81 613 THR A CA 1
ATOM 4887 C C . THR A 1 613 ? 2.212 -4.168 47.394 1.00 96.81 613 THR A C 1
ATOM 4889 O O . THR A 1 613 ? 3.316 -3.872 46.936 1.00 96.81 613 THR A O 1
ATOM 4892 N N . ASN A 1 614 ? 1.350 -4.949 46.728 1.00 97.25 614 ASN A N 1
ATOM 4893 C CA . ASN A 1 614 ? 1.652 -5.601 45.451 1.00 97.25 614 ASN A CA 1
ATOM 4894 C C . ASN A 1 614 ? 0.539 -5.384 44.414 1.00 97.25 614 ASN A C 1
ATOM 4896 O O . ASN A 1 614 ? -0.576 -5.879 44.592 1.00 97.25 614 ASN A O 1
ATOM 4900 N N . MET A 1 615 ? 0.875 -4.705 43.316 1.00 97.94 615 MET A N 1
ATOM 4901 C CA . MET A 1 615 ? 0.016 -4.455 42.151 1.00 97.94 615 MET A CA 1
ATOM 4902 C C . MET A 1 615 ? 0.621 -5.016 40.846 1.00 97.94 615 MET A C 1
ATOM 4904 O O . MET A 1 615 ? 0.261 -4.586 39.748 1.00 97.94 615 MET A O 1
ATOM 4908 N N . GLU A 1 616 ? 1.549 -5.977 40.938 1.00 97.69 616 GLU A N 1
ATOM 4909 C CA . GLU A 1 616 ? 2.233 -6.548 39.772 1.00 97.69 616 GLU A CA 1
ATOM 4910 C C . GLU A 1 616 ? 1.220 -7.118 38.765 1.00 97.69 616 GLU A C 1
ATOM 4912 O O . GLU A 1 616 ? 0.333 -7.907 39.111 1.00 97.69 616 GLU A O 1
ATOM 4917 N N . ARG A 1 617 ? 1.372 -6.708 37.498 1.00 98.25 617 ARG A N 1
ATOM 4918 C CA . ARG A 1 617 ? 0.566 -7.145 36.344 1.00 98.25 617 ARG A CA 1
ATOM 4919 C C . ARG A 1 617 ? -0.949 -7.036 36.527 1.00 98.25 617 ARG A C 1
ATOM 4921 O O . ARG A 1 617 ? -1.691 -7.719 35.824 1.00 98.25 617 ARG A O 1
ATOM 4928 N N . MET A 1 618 ? -1.427 -6.194 37.445 1.00 98.25 618 MET A N 1
ATOM 4929 C CA . MET A 1 618 ? -2.851 -6.104 37.775 1.00 98.25 618 MET A CA 1
ATOM 4930 C C . MET A 1 618 ? -3.734 -5.906 36.534 1.00 98.25 618 MET A C 1
ATOM 4932 O O . MET A 1 618 ? -4.766 -6.567 36.433 1.00 98.25 618 MET A O 1
ATOM 4936 N N . PHE A 1 619 ? -3.295 -5.071 35.586 1.00 98.56 619 PHE A N 1
ATOM 4937 C CA . PHE A 1 619 ? -3.997 -4.772 34.338 1.00 98.56 619 PHE A CA 1
ATOM 4938 C C . PHE A 1 619 ? -3.234 -5.234 33.088 1.00 98.56 619 PHE A C 1
ATOM 4940 O O . PHE A 1 619 ? -3.573 -4.811 31.990 1.00 98.56 619 PHE A O 1
ATOM 4947 N N . GLU A 1 620 ? -2.229 -6.109 33.205 1.00 98.25 620 GLU A N 1
ATOM 4948 C CA . GLU A 1 620 ? -1.444 -6.567 32.047 1.00 98.25 620 GLU A CA 1
ATOM 4949 C C . GLU A 1 620 ? -2.369 -7.059 30.914 1.00 98.25 620 GLU A C 1
ATOM 4951 O O . GLU A 1 620 ? -3.239 -7.896 31.127 1.00 98.25 620 GLU A O 1
ATOM 4956 N N . GLU A 1 621 ? -2.194 -6.518 29.712 1.00 96.38 621 GLU A N 1
ATOM 4957 C CA . GLU A 1 621 ? -2.976 -6.749 28.496 1.00 96.38 621 GLU A CA 1
ATOM 4958 C C . GLU A 1 621 ? -4.468 -6.351 28.577 1.00 96.38 621 GLU A C 1
ATOM 4960 O O . GLU A 1 621 ? -5.268 -6.823 27.774 1.00 96.38 621 GLU A O 1
ATOM 4965 N N . CYS A 1 622 ? -4.881 -5.448 29.474 1.00 94.62 622 CYS A N 1
ATOM 4966 C CA . CYS A 1 622 ? -6.235 -4.867 29.464 1.00 94.62 622 CYS A CA 1
ATOM 4967 C C . CYS A 1 622 ? -6.348 -3.727 28.438 1.00 94.62 622 CYS A C 1
ATOM 4969 O O . CYS A 1 622 ? -6.201 -2.551 28.761 1.00 94.62 622 CYS A O 1
ATOM 4971 N N . TRP A 1 623 ? -6.601 -4.058 27.171 1.00 89.81 623 TRP A N 1
ATOM 4972 C CA . TRP A 1 623 ? -6.543 -3.088 26.065 1.00 89.81 623 TRP A CA 1
ATOM 4973 C C . TRP A 1 623 ? -7.479 -1.883 26.194 1.00 89.81 623 TRP A C 1
ATOM 4975 O O . TRP A 1 623 ? -7.103 -0.793 25.763 1.00 89.81 623 TRP A O 1
ATOM 4985 N N . ALA A 1 624 ? -8.676 -2.070 26.760 1.00 91.81 624 ALA A N 1
ATOM 4986 C CA . ALA A 1 624 ? -9.673 -1.012 26.935 1.00 91.81 624 ALA A CA 1
ATOM 4987 C C . ALA A 1 624 ? -9.499 -0.189 28.224 1.00 91.81 624 ALA A C 1
ATOM 4989 O O . ALA A 1 624 ? -10.241 0.774 28.419 1.00 91.81 624 ALA A O 1
ATOM 4990 N N . PHE A 1 625 ? -8.562 -0.565 29.099 1.00 97.69 625 PHE A N 1
ATOM 4991 C CA . PHE A 1 625 ? -8.456 0.010 30.433 1.00 97.69 625 PHE A CA 1
ATOM 4992 C C . PHE A 1 625 ? -7.922 1.447 30.397 1.00 97.69 625 PHE A C 1
ATOM 4994 O O . PHE A 1 625 ? -6.822 1.704 29.911 1.00 97.69 625 PHE A O 1
ATOM 5001 N N . ASN A 1 626 ? -8.713 2.381 30.922 1.00 97.00 626 ASN A N 1
ATOM 5002 C CA . ASN A 1 626 ? -8.425 3.808 31.048 1.00 97.00 626 ASN A CA 1
ATOM 5003 C C . ASN A 1 626 ? -9.261 4.459 32.176 1.00 97.00 626 ASN A C 1
ATOM 5005 O O . ASN A 1 626 ? -9.727 5.594 32.051 1.00 97.00 626 ASN A O 1
ATOM 5009 N N . SER A 1 627 ? -9.528 3.716 33.251 1.00 95.00 627 SER A N 1
ATOM 5010 C CA . SER A 1 627 ? -10.258 4.232 34.413 1.00 95.00 627 SER A CA 1
ATOM 5011 C C . SER A 1 627 ? -9.409 5.225 35.208 1.00 95.00 627 SER A C 1
ATOM 5013 O O . SER A 1 627 ? -8.186 5.114 35.226 1.00 95.00 627 SER A O 1
ATOM 5015 N N . ASP A 1 628 ? -10.062 6.172 35.887 1.00 94.88 628 ASP A N 1
ATOM 5016 C CA . ASP A 1 628 ? -9.398 7.151 36.755 1.00 94.88 628 ASP A CA 1
ATOM 5017 C C . ASP A 1 628 ? -8.812 6.474 38.006 1.00 94.88 628 ASP A C 1
ATOM 5019 O O . ASP A 1 628 ? -9.537 5.840 38.778 1.00 94.88 628 ASP A O 1
ATOM 5023 N N . LEU A 1 629 ? -7.497 6.619 38.191 1.00 96.56 629 LEU A N 1
ATOM 5024 C CA . LEU A 1 629 ? -6.727 6.091 39.325 1.00 96.56 629 LEU A CA 1
ATOM 5025 C C . LEU A 1 629 ? -6.104 7.193 40.199 1.00 96.56 629 LEU A C 1
ATOM 5027 O O . LEU A 1 629 ? -5.255 6.908 41.048 1.00 96.56 629 LEU A O 1
ATOM 5031 N N . SER A 1 630 ? -6.500 8.453 40.011 1.00 94.19 630 SER A N 1
ATOM 5032 C CA . SER A 1 630 ? -5.907 9.606 40.704 1.00 94.19 630 SER A CA 1
ATOM 5033 C C . SER A 1 630 ? -6.140 9.606 42.222 1.00 94.19 630 SER A C 1
ATOM 5035 O O . SER A 1 630 ? -5.372 10.222 42.967 1.00 94.19 630 SER A O 1
ATOM 5037 N N . THR A 1 631 ? -7.169 8.891 42.694 1.00 95.06 631 THR A N 1
ATOM 5038 C CA . THR A 1 631 ? -7.532 8.746 44.115 1.00 95.06 631 THR A CA 1
ATOM 5039 C C . THR A 1 631 ? -6.761 7.642 44.839 1.00 95.06 631 THR A C 1
ATOM 5041 O O . THR A 1 631 ? -6.850 7.534 46.065 1.00 95.06 631 THR A O 1
ATOM 5044 N N . TRP A 1 632 ? -6.010 6.811 44.112 1.00 97.69 632 TRP A N 1
ATOM 5045 C CA . TRP A 1 632 ? -5.313 5.672 44.695 1.00 97.69 632 TRP A CA 1
ATOM 5046 C C . TRP A 1 632 ? -4.130 6.117 45.548 1.00 97.69 632 TRP A C 1
ATOM 5048 O O . TRP A 1 632 ? -3.295 6.925 45.143 1.00 97.69 632 TRP A O 1
ATOM 5058 N N . ASN A 1 633 ? -4.023 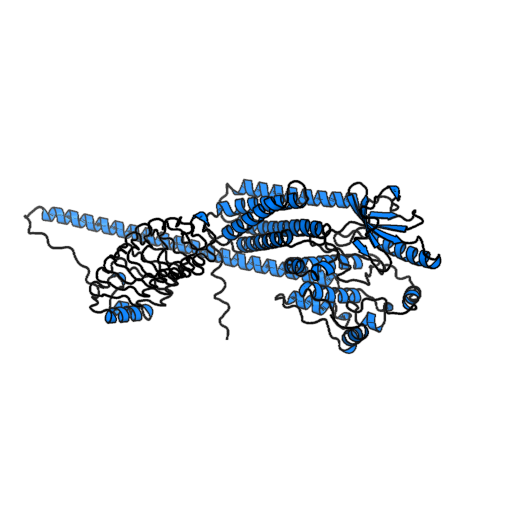5.528 46.737 1.00 96.62 633 ASN A N 1
ATOM 5059 C CA . ASN A 1 633 ? -2.860 5.695 47.591 1.00 96.62 633 ASN A CA 1
ATOM 5060 C C . ASN A 1 633 ? -1.868 4.557 47.328 1.00 96.62 633 ASN A C 1
ATOM 5062 O O . ASN A 1 633 ? -2.152 3.399 47.634 1.00 96.62 633 ASN A O 1
ATOM 5066 N N . THR A 1 634 ? -0.702 4.903 46.787 1.00 96.56 634 THR A N 1
ATOM 5067 C CA . THR A 1 634 ? 0.371 3.966 46.435 1.00 96.56 634 THR A CA 1
ATOM 5068 C C . THR A 1 634 ? 1.565 4.000 47.389 1.00 96.56 634 THR A C 1
ATOM 5070 O O . THR A 1 634 ? 2.544 3.297 47.159 1.00 96.56 634 THR A O 1
ATOM 5073 N N . SER A 1 635 ? 1.493 4.741 48.504 1.00 96.06 635 SER A N 1
ATOM 5074 C CA . SER A 1 635 ? 2.646 4.958 49.392 1.00 96.06 635 SER A CA 1
ATOM 5075 C C . SER A 1 635 ? 3.203 3.686 50.034 1.00 96.06 635 SER A C 1
ATOM 5077 O O . SER A 1 635 ? 4.364 3.673 50.424 1.00 96.06 635 SER A O 1
ATOM 5079 N N . ASN A 1 636 ? 2.396 2.630 50.165 1.00 95.25 636 ASN A N 1
ATOM 5080 C CA . ASN A 1 636 ? 2.816 1.334 50.712 1.00 95.25 636 ASN A CA 1
ATOM 5081 C C . ASN A 1 636 ? 3.173 0.301 49.629 1.00 95.25 636 ASN A C 1
ATOM 5083 O O . ASN A 1 636 ? 3.607 -0.802 49.959 1.00 95.25 636 ASN A O 1
ATOM 5087 N N . CYS A 1 637 ? 3.002 0.637 48.349 1.00 95.00 637 CYS A N 1
ATOM 5088 C CA . CYS A 1 637 ? 3.217 -0.289 47.249 1.00 95.00 637 CYS A CA 1
ATOM 5089 C C . CYS A 1 637 ? 4.708 -0.409 46.912 1.00 95.00 637 CYS A C 1
ATOM 5091 O O . CYS A 1 637 ? 5.379 0.588 46.642 1.00 95.00 637 CYS A O 1
ATOM 5093 N N . THR A 1 638 ? 5.219 -1.641 46.907 1.00 92.62 638 THR A N 1
ATOM 5094 C CA . THR A 1 638 ? 6.617 -1.952 46.572 1.00 92.62 638 THR A CA 1
ATOM 5095 C C . THR A 1 638 ? 6.745 -2.609 45.197 1.00 92.62 638 THR A C 1
ATOM 5097 O O . THR A 1 638 ? 7.725 -2.363 44.498 1.00 92.62 638 THR A O 1
ATOM 5100 N N . GLU A 1 639 ? 5.734 -3.379 44.773 1.00 91.19 639 GLU A N 1
ATOM 5101 C CA . GLU A 1 639 ? 5.734 -4.146 43.518 1.00 91.19 639 GLU A CA 1
ATOM 5102 C C . GLU A 1 639 ? 4.718 -3.576 42.510 1.00 91.19 639 GLU A C 1
ATOM 5104 O O . GLU A 1 639 ? 3.508 -3.701 42.712 1.00 91.19 639 GLU A O 1
ATOM 5109 N N . MET A 1 640 ? 5.193 -2.974 41.411 1.00 95.62 640 MET A N 1
ATOM 5110 C CA . MET A 1 640 ? 4.350 -2.426 40.323 1.00 95.62 640 MET A CA 1
ATOM 5111 C C . MET A 1 640 ? 4.741 -2.944 38.932 1.00 95.62 640 MET A C 1
ATOM 5113 O O . MET A 1 640 ? 4.304 -2.426 37.898 1.00 95.62 640 MET A O 1
ATOM 5117 N N . ARG A 1 641 ? 5.569 -3.991 38.889 1.00 96.62 641 ARG A N 1
ATOM 5118 C CA . ARG A 1 641 ? 6.073 -4.580 37.651 1.00 96.62 641 ARG A CA 1
ATOM 5119 C C . ARG A 1 641 ? 4.937 -4.894 36.675 1.00 96.62 641 ARG A C 1
ATOM 5121 O O . ARG A 1 641 ? 3.975 -5.581 37.010 1.00 96.62 641 ARG A O 1
ATOM 5128 N N . GLY A 1 642 ? 5.069 -4.410 35.442 1.00 97.56 642 GLY A N 1
ATOM 5129 C CA . GLY A 1 642 ? 4.141 -4.689 34.347 1.00 97.56 642 GLY A CA 1
ATOM 5130 C C . GLY A 1 642 ? 2.678 -4.336 34.625 1.00 97.56 642 GLY A C 1
ATOM 5131 O O . GLY A 1 642 ? 1.814 -4.898 33.959 1.00 97.56 642 GLY A O 1
ATOM 5132 N N . MET A 1 643 ? 2.380 -3.462 35.596 1.00 98.25 643 MET A N 1
ATOM 5133 C CA . MET A 1 643 ? 1.008 -3.182 36.037 1.00 98.25 643 MET A CA 1
ATOM 5134 C C . MET A 1 643 ? 0.074 -2.803 34.880 1.00 98.25 643 MET A C 1
ATOM 5136 O O . MET A 1 643 ? -1.055 -3.285 34.859 1.00 98.25 643 MET A O 1
ATOM 5140 N N . PHE A 1 644 ? 0.565 -2.030 33.904 1.00 98.62 644 PHE A N 1
ATOM 5141 C CA . PHE A 1 644 ? -0.174 -1.612 32.708 1.00 98.62 644 PHE A CA 1
ATOM 5142 C C . PHE A 1 644 ? 0.416 -2.176 31.406 1.00 98.62 644 PHE A C 1
ATOM 5144 O O . PHE A 1 644 ? 0.082 -1.701 30.325 1.00 98.62 644 PHE A O 1
ATOM 5151 N N . TYR A 1 645 ? 1.279 -3.195 31.465 1.00 98.25 645 TYR A N 1
ATOM 5152 C CA . TYR A 1 645 ? 1.917 -3.770 30.274 1.00 98.25 645 TYR A CA 1
ATOM 5153 C C . TYR A 1 645 ? 0.862 -4.124 29.214 1.00 98.25 645 TYR A C 1
ATOM 5155 O O . TYR A 1 645 ? -0.034 -4.910 29.479 1.00 98.25 645 TYR A O 1
ATOM 5163 N N . GLY A 1 646 ? 0.934 -3.544 28.020 1.00 95.81 646 GLY A N 1
ATOM 5164 C CA . GLY A 1 646 ? 0.002 -3.776 26.918 1.00 95.81 646 GLY A CA 1
ATOM 5165 C C . GLY A 1 646 ? -1.352 -3.062 27.025 1.00 95.81 646 GLY A C 1
ATOM 5166 O O . GLY A 1 646 ? -2.220 -3.339 26.201 1.00 95.81 646 GLY A O 1
ATOM 5167 N N . CYS A 1 647 ? -1.573 -2.157 27.984 1.00 95.94 647 CYS A N 1
ATOM 5168 C CA . CYS A 1 647 ? -2.809 -1.366 28.080 1.00 95.94 647 CYS A CA 1
ATOM 5169 C C . CYS A 1 647 ? -2.812 -0.208 27.069 1.00 95.94 647 CYS A C 1
ATOM 5171 O O . CYS A 1 647 ? -2.549 0.942 27.410 1.00 95.94 647 CYS A O 1
ATOM 5173 N N . SER A 1 648 ? -3.109 -0.492 25.801 1.00 92.94 648 SER A N 1
ATOM 5174 C CA . SER A 1 648 ? -2.978 0.487 24.710 1.00 92.94 648 SER A CA 1
ATOM 5175 C C . SER A 1 648 ? -3.806 1.769 24.877 1.00 92.94 648 SER A C 1
ATOM 5177 O O . SER A 1 648 ? -3.381 2.816 24.389 1.00 92.94 648 SER A O 1
ATOM 5179 N N . ALA A 1 649 ? -4.972 1.696 25.535 1.00 95.06 649 ALA A N 1
ATOM 5180 C CA . ALA A 1 649 ? -5.865 2.839 25.764 1.00 95.06 649 ALA A CA 1
ATOM 5181 C C . ALA A 1 649 ? -5.559 3.631 27.047 1.00 95.06 649 ALA A C 1
ATOM 5183 O O . ALA A 1 649 ? -6.178 4.672 27.271 1.00 95.06 649 ALA A O 1
ATOM 5184 N N . PHE A 1 650 ? -4.641 3.147 27.886 1.00 97.88 650 PHE A N 1
ATOM 5185 C CA . PHE A 1 650 ? -4.404 3.709 29.208 1.00 97.88 650 PHE A CA 1
ATOM 5186 C C . PHE A 1 650 ? -3.726 5.079 29.130 1.00 97.88 650 PHE A C 1
ATOM 5188 O O . PHE A 1 650 ? -2.658 5.219 28.538 1.00 97.88 650 PHE A O 1
ATOM 5195 N N . ASN A 1 651 ? -4.348 6.088 29.739 1.00 97.00 651 ASN A N 1
ATOM 5196 C CA . ASN A 1 651 ? -3.868 7.465 29.827 1.00 97.00 651 ASN A CA 1
ATOM 5197 C C . ASN A 1 651 ? -4.449 8.199 31.059 1.00 97.00 651 ASN A C 1
ATOM 5199 O O . ASN A 1 651 ? -4.773 9.386 30.989 1.00 97.00 651 ASN A O 1
ATOM 5203 N N . SER A 1 652 ? -4.642 7.488 32.174 1.00 95.00 652 SER A N 1
ATOM 5204 C CA . SER A 1 652 ? -5.075 8.110 33.433 1.00 95.00 652 SER A CA 1
ATOM 5205 C C . SER A 1 652 ? -3.966 8.990 34.015 1.00 95.00 652 SER A C 1
ATOM 5207 O O . SER A 1 652 ? -2.785 8.683 33.858 1.00 95.00 652 SER A O 1
ATOM 5209 N N . ASP A 1 653 ? -4.354 10.045 34.735 1.00 95.50 653 ASP A N 1
ATOM 5210 C CA . ASP A 1 653 ? -3.431 10.867 35.522 1.00 95.50 653 ASP A CA 1
ATOM 5211 C C . ASP A 1 653 ? -2.872 10.057 36.701 1.00 95.50 653 ASP A C 1
ATOM 5213 O O . ASP A 1 653 ? -3.633 9.513 37.507 1.00 95.50 653 ASP A O 1
ATOM 5217 N N . LEU A 1 654 ? -1.542 9.966 36.774 1.00 96.75 654 LEU A N 1
ATOM 5218 C CA . LEU A 1 654 ? -0.780 9.278 37.823 1.00 96.75 654 LEU A CA 1
ATOM 5219 C C . LEU A 1 654 ? 0.163 10.221 38.589 1.00 96.75 654 LEU A C 1
ATOM 5221 O O . LEU A 1 654 ? 1.042 9.764 39.328 1.00 96.75 654 LEU A O 1
ATOM 5225 N N . SER A 1 655 ? 0.010 11.534 38.424 1.00 94.94 655 SER A N 1
ATOM 5226 C CA . SER A 1 655 ? 0.893 12.541 39.028 1.00 94.94 655 SER A CA 1
ATOM 5227 C C . SER A 1 655 ? 0.863 12.541 40.564 1.00 94.94 655 SER A C 1
ATOM 5229 O O . SER A 1 655 ? 1.837 12.938 41.203 1.00 94.94 655 SER A O 1
ATOM 5231 N N . THR A 1 656 ? -0.225 12.056 41.174 1.00 95.06 656 THR A N 1
ATOM 5232 C CA . THR A 1 656 ? -0.417 11.978 42.634 1.00 95.06 656 THR A CA 1
ATOM 5233 C C . THR A 1 656 ? 0.208 10.740 43.280 1.00 95.06 656 THR A C 1
ATOM 5235 O O . THR A 1 656 ? 0.231 10.631 44.509 1.00 95.06 656 THR A O 1
ATOM 5238 N N . TRP A 1 657 ? 0.708 9.794 42.483 1.00 97.25 657 TRP A N 1
ATOM 5239 C CA . TRP A 1 657 ? 1.229 8.532 42.995 1.00 97.25 657 TRP A CA 1
ATOM 5240 C C . TRP A 1 657 ? 2.560 8.711 43.723 1.00 97.25 657 TRP A C 1
ATOM 5242 O O . TRP A 1 657 ? 3.465 9.414 43.277 1.00 97.25 657 TRP A O 1
ATOM 5252 N N . ASN A 1 658 ? 2.705 8.004 44.843 1.00 96.00 658 ASN A N 1
ATOM 5253 C CA . ASN A 1 658 ? 3.939 7.970 45.610 1.00 96.00 658 ASN A CA 1
ATOM 5254 C C . ASN A 1 658 ? 4.719 6.686 45.299 1.00 96.00 658 ASN A C 1
ATOM 5256 O O . ASN A 1 658 ? 4.416 5.623 45.832 1.00 96.00 658 ASN A O 1
ATOM 5260 N N . THR A 1 659 ? 5.771 6.807 44.490 1.00 95.94 659 THR A N 1
ATOM 5261 C CA . THR A 1 659 ? 6.617 5.680 44.060 1.00 95.94 659 THR A CA 1
ATOM 5262 C C . THR A 1 659 ? 7.874 5.470 44.902 1.00 95.94 659 THR A C 1
ATOM 5264 O O . THR A 1 659 ? 8.702 4.630 44.561 1.00 95.94 659 THR A O 1
ATOM 5267 N N . SER A 1 660 ? 8.043 6.206 46.005 1.00 96.06 660 SER A N 1
ATOM 5268 C CA . SER A 1 660 ? 9.292 6.203 46.788 1.00 96.06 660 SER A CA 1
ATOM 5269 C C . SER A 1 660 ? 9.670 4.847 47.397 1.00 96.06 660 SER A C 1
ATOM 5271 O O . SER A 1 660 ? 10.842 4.633 47.703 1.00 96.06 660 SER A O 1
ATOM 5273 N N . ASN A 1 661 ? 8.713 3.927 47.539 1.00 94.69 661 ASN A N 1
ATOM 5274 C CA . ASN A 1 661 ? 8.940 2.562 48.022 1.00 94.69 661 ASN A CA 1
ATOM 5275 C C . ASN A 1 661 ? 9.035 1.513 46.898 1.00 94.69 661 ASN A C 1
ATOM 5277 O O . ASN A 1 661 ? 9.284 0.344 47.187 1.00 94.69 661 ASN A O 1
ATOM 5281 N N . CYS A 1 662 ? 8.856 1.902 45.632 1.00 95.06 662 CYS A N 1
ATOM 5282 C CA . CYS A 1 662 ? 8.878 0.976 44.505 1.00 95.06 662 CYS A CA 1
ATOM 5283 C C . CYS A 1 662 ? 10.316 0.651 44.077 1.00 95.06 662 CYS A C 1
ATOM 5285 O O . CYS A 1 662 ? 11.135 1.548 43.861 1.00 95.06 662 CYS A O 1
ATOM 5287 N N . THR A 1 663 ? 10.618 -0.642 43.950 1.00 92.88 663 THR A N 1
ATOM 5288 C CA . THR A 1 663 ? 11.956 -1.144 43.598 1.00 92.88 663 THR A CA 1
ATOM 5289 C C . THR A 1 663 ? 12.038 -1.699 42.172 1.00 92.88 663 THR A C 1
ATOM 5291 O O . THR A 1 663 ? 13.109 -1.628 41.567 1.00 92.88 663 THR A O 1
ATOM 5294 N N . ASP A 1 664 ? 10.934 -2.202 41.607 1.00 93.25 664 ASP A N 1
ATOM 5295 C CA . ASP A 1 664 ? 10.873 -2.775 40.254 1.00 93.25 664 ASP A CA 1
ATOM 5296 C C . ASP A 1 664 ? 9.716 -2.176 39.426 1.00 93.25 664 ASP A C 1
ATOM 5298 O O . ASP A 1 664 ? 8.534 -2.371 39.724 1.00 93.25 664 ASP A O 1
ATOM 5302 N N . MET A 1 665 ? 10.078 -1.468 38.350 1.00 96.00 665 MET A N 1
ATOM 5303 C CA . MET A 1 665 ? 9.177 -0.854 37.366 1.00 96.00 665 MET A CA 1
ATOM 5304 C C . MET A 1 665 ? 9.297 -1.502 35.976 1.00 96.00 665 MET A C 1
ATOM 5306 O O . MET A 1 665 ? 8.913 -0.912 34.960 1.00 96.00 665 MET A O 1
ATOM 5310 N N . TYR A 1 666 ? 9.827 -2.726 35.901 1.00 96.81 666 TYR A N 1
ATOM 5311 C CA . TYR A 1 666 ? 9.978 -3.485 34.664 1.00 96.81 666 TYR A CA 1
ATOM 5312 C C . TYR A 1 666 ? 8.690 -3.462 33.837 1.00 96.81 666 TYR A C 1
ATOM 5314 O O . TYR A 1 666 ? 7.627 -3.885 34.301 1.00 96.81 666 TYR A O 1
ATOM 5322 N N . GLY A 1 667 ? 8.797 -2.997 32.592 1.00 97.50 667 GLY A N 1
ATOM 5323 C CA . GLY A 1 667 ? 7.717 -3.011 31.608 1.00 97.50 667 GLY A CA 1
ATOM 5324 C C . GLY A 1 667 ? 6.404 -2.357 32.050 1.00 97.50 667 GLY A C 1
ATOM 5325 O O . GLY A 1 667 ? 5.378 -2.691 31.466 1.00 97.50 667 GLY A O 1
ATOM 5326 N N . MET A 1 668 ? 6.402 -1.486 33.068 1.00 98.00 668 MET A N 1
ATOM 5327 C CA . MET A 1 668 ? 5.171 -0.981 33.692 1.00 98.00 668 MET A CA 1
ATOM 5328 C C . MET A 1 668 ? 4.196 -0.349 32.687 1.00 98.00 668 MET A C 1
ATOM 5330 O O . MET A 1 668 ? 2.999 -0.584 32.808 1.00 98.00 668 MET A O 1
ATOM 5334 N N . PHE A 1 669 ? 4.711 0.356 31.673 1.00 98.50 669 PHE A N 1
ATOM 5335 C CA . PHE A 1 669 ? 3.951 1.016 30.604 1.00 98.50 669 PHE A CA 1
ATOM 5336 C C . PHE A 1 669 ? 4.319 0.510 29.198 1.00 98.50 669 PHE A C 1
ATOM 5338 O O . PHE A 1 669 ? 4.046 1.176 28.196 1.00 98.50 669 PHE A O 1
ATOM 5345 N N . ASN A 1 670 ? 4.951 -0.663 29.084 1.00 98.19 670 ASN A N 1
ATOM 5346 C CA . ASN A 1 670 ? 5.324 -1.205 27.777 1.00 98.19 670 ASN A CA 1
ATOM 5347 C C . ASN A 1 670 ? 4.062 -1.427 26.935 1.00 98.19 670 ASN A C 1
ATOM 5349 O O . ASN A 1 670 ? 3.139 -2.087 27.395 1.00 98.19 670 ASN A O 1
ATOM 5353 N N . GLY A 1 671 ? 3.993 -0.879 25.724 1.00 97.12 671 GLY A N 1
ATOM 5354 C CA . GLY A 1 671 ? 2.825 -0.997 24.848 1.00 97.12 671 GLY A CA 1
ATOM 5355 C C . GLY A 1 671 ? 1.623 -0.134 25.250 1.00 97.12 671 GLY A C 1
ATOM 5356 O O . GLY A 1 671 ? 0.566 -0.269 24.637 1.00 97.12 671 GLY A O 1
ATOM 5357 N N . CYS A 1 672 ? 1.760 0.766 26.231 1.00 96.94 672 CYS A N 1
ATOM 5358 C CA . CYS A 1 672 ? 0.748 1.783 26.533 1.00 96.94 672 CYS A CA 1
ATOM 5359 C C . CYS A 1 672 ? 0.823 2.934 25.518 1.00 96.94 672 CYS A C 1
ATOM 5361 O O . CYS A 1 672 ? 1.314 4.019 25.819 1.00 96.94 672 CYS A O 1
ATOM 5363 N N . SER A 1 673 ? 0.379 2.700 24.283 1.00 95.69 673 SER A N 1
ATOM 5364 C CA . SER A 1 673 ? 0.544 3.650 23.173 1.00 95.69 673 SER A CA 1
ATOM 5365 C C . SER A 1 673 ? -0.116 5.016 23.400 1.00 95.69 673 SER A C 1
ATOM 5367 O O . SER A 1 673 ? 0.402 6.017 22.909 1.00 95.69 673 SER A O 1
ATOM 5369 N N . ALA A 1 674 ? -1.232 5.080 24.136 1.00 96.62 674 ALA A N 1
ATOM 5370 C CA . ALA A 1 674 ? -1.941 6.328 24.441 1.00 96.62 674 ALA A CA 1
ATOM 5371 C C . ALA A 1 674 ? -1.405 7.077 25.677 1.00 96.62 674 ALA A C 1
ATOM 5373 O O . ALA A 1 674 ? -1.835 8.201 25.929 1.00 96.62 674 ALA A O 1
ATOM 5374 N N . PHE A 1 675 ? -0.503 6.467 26.449 1.00 98.06 675 PHE A N 1
ATOM 5375 C CA . PHE A 1 675 ? -0.093 6.985 27.749 1.00 98.06 675 PHE A CA 1
ATOM 5376 C C . PHE A 1 675 ? 0.818 8.208 27.621 1.00 98.06 675 PHE A C 1
ATOM 5378 O O . PHE A 1 675 ? 1.860 8.146 26.971 1.00 98.06 675 PHE A O 1
ATOM 5385 N N . ASN A 1 676 ? 0.437 9.312 28.267 1.00 96.94 676 ASN A N 1
ATOM 5386 C CA . ASN A 1 676 ? 1.200 10.559 28.322 1.00 96.94 676 ASN A CA 1
ATOM 5387 C C . ASN A 1 676 ? 0.908 11.373 29.604 1.00 96.94 676 ASN A C 1
ATOM 5389 O O . ASN A 1 676 ? 0.788 12.598 29.561 1.00 96.94 676 ASN A O 1
ATOM 5393 N N . SER A 1 677 ? 0.740 10.697 30.745 1.00 95.31 677 SER A N 1
ATOM 5394 C CA . SER A 1 677 ? 0.605 11.373 32.044 1.00 95.31 677 SER A CA 1
ATOM 5395 C C . SER A 1 677 ? 1.924 12.029 32.461 1.00 95.31 677 SER A C 1
ATOM 5397 O O . SER A 1 677 ? 2.996 11.492 32.186 1.00 95.31 677 SER A O 1
ATOM 5399 N N . ASP A 1 678 ? 1.843 13.148 33.186 1.00 96.25 678 ASP A N 1
ATOM 5400 C CA . ASP A 1 678 ? 3.005 13.771 33.828 1.00 96.25 678 ASP A CA 1
ATOM 5401 C C . ASP A 1 678 ? 3.501 12.894 34.986 1.00 96.25 678 ASP A C 1
ATOM 5403 O O . ASP A 1 678 ? 2.767 12.639 35.944 1.00 96.25 678 ASP A O 1
ATOM 5407 N N . LEU A 1 679 ? 4.745 12.421 34.875 1.00 97.38 679 LEU A N 1
ATOM 5408 C CA . LEU A 1 679 ? 5.436 11.603 35.876 1.00 97.38 679 LEU A CA 1
ATOM 5409 C C . LEU A 1 679 ? 6.661 12.312 36.478 1.00 97.38 679 LEU A C 1
ATOM 5411 O O . LEU A 1 679 ? 7.484 11.681 37.146 1.00 97.38 679 LEU A O 1
ATOM 5415 N N . SER A 1 680 ? 6.813 13.619 36.255 1.00 95.38 680 SER A N 1
ATOM 5416 C CA . SER A 1 680 ? 7.980 14.395 36.702 1.00 95.38 680 SER A CA 1
ATOM 5417 C C . SER A 1 680 ? 8.182 14.376 38.223 1.00 95.38 680 SER A C 1
ATOM 5419 O O . SER A 1 680 ? 9.313 14.442 38.700 1.00 95.38 680 SER A O 1
ATOM 5421 N N . MET A 1 681 ? 7.095 14.223 38.987 1.00 95.19 681 MET A N 1
ATOM 5422 C CA . MET A 1 681 ? 7.093 14.211 40.456 1.00 95.19 681 MET A CA 1
ATOM 5423 C C . MET A 1 681 ? 7.333 12.827 41.078 1.00 95.19 681 MET A C 1
ATOM 5425 O O . MET A 1 681 ? 7.363 12.700 42.305 1.00 95.19 681 MET A O 1
ATOM 5429 N N . TRP A 1 682 ? 7.499 11.782 40.266 1.00 97.12 682 TRP A N 1
ATOM 5430 C CA . TRP A 1 682 ? 7.777 10.441 40.773 1.00 97.12 682 TRP A CA 1
ATOM 5431 C C . TRP A 1 682 ? 9.166 10.357 41.410 1.00 97.12 682 TRP A C 1
ATOM 5433 O O . TRP A 1 682 ? 10.164 10.832 40.872 1.00 97.12 682 TRP A O 1
ATOM 5443 N N . ASN A 1 683 ? 9.241 9.695 42.565 1.00 95.81 683 ASN A N 1
ATOM 5444 C CA . ASN A 1 683 ? 10.504 9.420 43.237 1.00 95.81 683 ASN A CA 1
ATOM 5445 C C . ASN A 1 683 ? 11.013 8.035 42.827 1.00 95.81 683 ASN A C 1
ATOM 5447 O O . ASN A 1 683 ? 10.434 7.022 43.222 1.00 95.81 683 ASN A O 1
ATOM 5451 N N . THR A 1 684 ? 12.107 7.997 42.068 1.00 95.38 684 THR A N 1
ATOM 5452 C CA . THR A 1 684 ? 12.724 6.765 41.549 1.00 95.38 684 THR A CA 1
ATOM 5453 C C . THR A 1 684 ? 13.997 6.344 42.288 1.00 95.38 684 THR A C 1
ATOM 5455 O O . THR A 1 684 ? 14.623 5.358 41.908 1.00 95.38 684 THR A O 1
ATOM 5458 N N . SER A 1 685 ? 14.371 7.035 43.371 1.00 95.25 685 SER A N 1
ATOM 5459 C CA . SER A 1 685 ? 15.657 6.851 44.075 1.00 95.25 685 SER A CA 1
ATOM 5460 C C . SER A 1 685 ? 15.862 5.474 44.730 1.00 95.25 685 SER A C 1
ATOM 5462 O O . SER A 1 685 ? 16.967 5.159 45.180 1.00 95.25 685 SER A O 1
ATOM 5464 N N . ASN A 1 686 ? 14.818 4.645 44.812 1.00 94.56 686 ASN A N 1
ATOM 5465 C CA . ASN A 1 686 ? 14.879 3.264 45.306 1.00 94.56 686 ASN A CA 1
ATOM 5466 C C . ASN A 1 686 ? 14.683 2.205 44.207 1.00 94.56 686 ASN A C 1
ATOM 5468 O O . ASN A 1 686 ? 14.828 1.017 44.488 1.00 94.56 686 ASN A O 1
ATOM 5472 N N . CYS A 1 687 ? 14.406 2.615 42.967 1.00 95.19 687 CYS A N 1
ATOM 5473 C CA . CYS A 1 687 ? 14.168 1.703 41.856 1.00 95.19 687 CYS A CA 1
ATOM 5474 C C . CYS A 1 687 ? 15.486 1.126 41.320 1.00 95.19 687 CYS A C 1
ATOM 5476 O O . CYS A 1 687 ? 16.434 1.864 41.045 1.00 95.19 687 CYS A O 1
ATOM 5478 N N . THR A 1 688 ? 15.534 -0.192 41.125 1.00 95.38 688 THR A N 1
ATOM 5479 C CA . THR A 1 688 ? 16.703 -0.911 40.592 1.00 95.38 688 THR A CA 1
ATOM 5480 C C . THR A 1 688 ? 16.475 -1.460 39.182 1.00 95.38 688 THR A C 1
ATOM 5482 O O . THR A 1 688 ? 17.443 -1.686 38.454 1.00 95.38 688 THR A O 1
ATOM 5485 N N . ASN A 1 689 ? 15.220 -1.621 38.745 1.00 95.00 689 ASN A N 1
ATOM 5486 C CA . ASN A 1 689 ? 14.874 -2.197 37.441 1.00 95.00 689 ASN A CA 1
ATOM 5487 C C . ASN A 1 689 ? 13.806 -1.375 36.697 1.00 95.00 689 ASN A C 1
ATOM 5489 O O . ASN A 1 689 ? 12.688 -1.210 37.171 1.00 95.00 689 ASN A O 1
ATOM 5493 N N . MET A 1 690 ? 14.157 -0.894 35.505 1.00 96.62 690 MET A N 1
ATOM 5494 C CA . MET A 1 690 ? 13.325 -0.123 34.572 1.00 96.62 690 MET A CA 1
ATOM 5495 C C . MET A 1 690 ? 13.392 -0.680 33.136 1.00 96.62 690 MET A C 1
ATOM 5497 O O . MET A 1 690 ? 13.082 0.023 32.169 1.00 96.62 690 MET A O 1
ATOM 5501 N N . ASN A 1 691 ? 13.814 -1.938 32.954 1.00 96.12 691 ASN A N 1
ATOM 5502 C CA . ASN A 1 691 ? 13.856 -2.559 31.627 1.00 96.12 691 ASN A CA 1
ATOM 5503 C C . ASN A 1 691 ? 12.499 -2.440 30.926 1.00 96.12 691 ASN A C 1
ATOM 5505 O O . ASN A 1 691 ? 11.460 -2.775 31.500 1.00 96.12 691 ASN A O 1
ATOM 5509 N N . TRP A 1 692 ? 12.524 -1.994 29.669 1.00 97.44 692 TRP A N 1
ATOM 5510 C CA . TRP A 1 692 ? 11.346 -1.871 28.809 1.00 97.44 692 TRP A CA 1
ATOM 5511 C C . TRP A 1 692 ? 10.188 -1.028 29.373 1.00 97.44 692 TRP A C 1
ATOM 5513 O O . TRP A 1 692 ? 9.077 -1.153 28.865 1.00 97.44 692 TRP A O 1
ATOM 5523 N N . MET A 1 693 ? 10.408 -0.190 30.397 1.00 97.25 693 MET A N 1
ATOM 5524 C CA . MET A 1 693 ? 9.331 0.495 31.131 1.00 97.25 693 MET A CA 1
ATOM 5525 C C . MET A 1 693 ? 8.369 1.272 30.221 1.00 97.25 693 MET A C 1
ATOM 5527 O O . MET A 1 693 ? 7.165 1.148 30.410 1.00 97.25 693 MET A O 1
ATOM 5531 N N . PHE A 1 694 ? 8.881 1.986 29.214 1.00 98.06 694 PHE A N 1
ATOM 5532 C CA . PHE A 1 694 ? 8.115 2.772 28.236 1.00 98.06 694 PHE A CA 1
ATOM 5533 C C . PHE A 1 694 ? 8.295 2.266 26.799 1.00 98.06 694 PHE A C 1
ATOM 5535 O O . PHE A 1 694 ? 8.055 2.990 25.832 1.00 98.06 694 PHE A O 1
ATOM 5542 N N . GLN A 1 695 ? 8.742 1.022 26.615 1.00 97.56 695 GLN A N 1
ATOM 5543 C CA . GLN A 1 695 ? 8.914 0.472 25.275 1.00 97.56 695 GLN A CA 1
ATOM 5544 C C . GLN A 1 695 ? 7.564 0.478 24.533 1.00 97.56 695 GLN A C 1
ATOM 5546 O O . GLN A 1 695 ? 6.563 0.022 25.068 1.00 97.56 695 GLN A O 1
ATOM 5551 N N . ASN A 1 696 ? 7.521 0.976 23.296 1.00 96.69 696 ASN A N 1
ATOM 5552 C CA . ASN A 1 696 ? 6.293 1.154 22.503 1.00 96.69 696 ASN A CA 1
ATOM 5553 C C . ASN A 1 696 ? 5.215 2.078 23.130 1.00 96.69 696 ASN A C 1
ATOM 5555 O O . ASN A 1 696 ? 4.075 2.059 22.667 1.00 96.69 696 ASN A O 1
ATOM 5559 N N . ALA A 1 697 ? 5.531 2.888 24.148 1.00 95.38 697 ALA A N 1
ATOM 5560 C CA . ALA A 1 697 ? 4.641 3.951 24.632 1.00 95.38 697 ALA A CA 1
ATOM 5561 C C . ALA A 1 697 ? 4.761 5.180 23.709 1.00 95.38 697 ALA A C 1
ATOM 5563 O O . ALA A 1 697 ? 5.440 6.156 24.016 1.00 95.38 697 ALA A O 1
ATOM 5564 N N . THR A 1 698 ? 4.185 5.086 22.508 1.00 97.06 698 THR A N 1
ATOM 5565 C CA . THR A 1 698 ? 4.460 6.004 21.386 1.00 97.06 698 THR A CA 1
ATOM 5566 C C . THR A 1 698 ? 4.0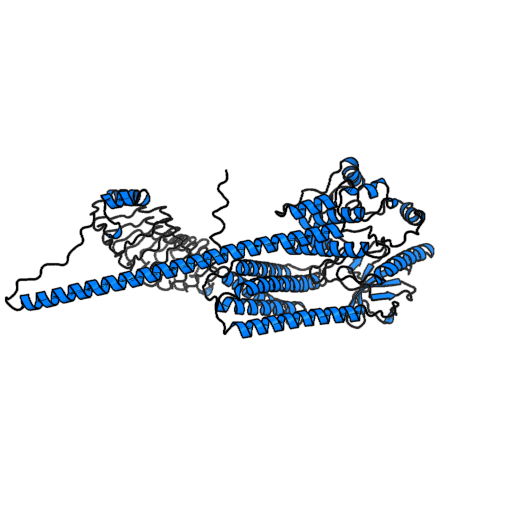87 7.464 21.650 1.00 97.06 698 THR A C 1
ATOM 5568 O O . THR A 1 698 ? 4.768 8.340 21.117 1.00 97.06 698 THR A O 1
ATOM 5571 N N . SER A 1 699 ? 3.073 7.732 22.482 1.00 97.62 699 SER A N 1
ATOM 5572 C CA . SER A 1 699 ? 2.630 9.094 22.840 1.00 97.62 699 SER A CA 1
ATOM 5573 C C . SER A 1 699 ? 3.357 9.710 24.040 1.00 97.62 699 SER A C 1
ATOM 5575 O O . SER A 1 699 ? 3.122 10.878 24.338 1.00 97.62 699 SER A O 1
ATOM 5577 N N . PHE A 1 700 ? 4.199 8.947 24.742 1.00 98.00 700 PHE A N 1
ATOM 5578 C CA . PHE A 1 700 ? 4.780 9.369 26.015 1.00 98.00 700 PHE A CA 1
ATOM 5579 C C . PHE A 1 700 ? 5.935 10.370 25.824 1.00 98.00 700 PHE A C 1
ATOM 5581 O O . PHE A 1 700 ? 6.939 10.040 25.193 1.00 98.00 700 PHE A O 1
ATOM 5588 N N . ASP A 1 701 ? 5.803 11.576 26.390 1.00 97.19 701 ASP A N 1
ATOM 5589 C CA . ASP A 1 701 ? 6.800 12.666 26.338 1.00 97.19 701 ASP A CA 1
ATOM 5590 C C . ASP A 1 701 ? 6.888 13.467 27.658 1.00 97.19 701 ASP A C 1
ATOM 5592 O O . ASP A 1 701 ? 7.218 14.655 27.664 1.00 97.19 701 ASP A O 1
ATOM 5596 N N . SER A 1 702 ? 6.568 12.847 28.799 1.00 96.38 702 SER A N 1
ATOM 5597 C CA . SER A 1 702 ? 6.738 13.500 30.106 1.00 96.38 702 SER A CA 1
ATOM 5598 C C . SER A 1 702 ? 8.211 13.854 30.349 1.00 96.38 702 SER A C 1
ATOM 5600 O O . SER A 1 702 ? 9.096 13.052 30.059 1.00 96.38 702 SER A O 1
ATOM 5602 N N . ASP A 1 703 ? 8.485 15.023 30.935 1.00 97.12 703 ASP A N 1
ATOM 5603 C CA . ASP A 1 703 ? 9.847 15.409 31.325 1.00 97.12 703 ASP A CA 1
ATOM 5604 C C . ASP A 1 703 ? 10.295 14.616 32.562 1.00 97.12 703 ASP A C 1
ATOM 5606 O O . ASP A 1 703 ? 9.808 14.831 33.672 1.00 97.12 703 ASP A O 1
ATOM 5610 N N . LEU A 1 704 ? 11.217 13.676 32.354 1.00 97.25 704 LEU A N 1
ATOM 5611 C CA . LEU A 1 704 ? 11.801 12.807 33.378 1.00 97.25 704 LEU A CA 1
ATOM 5612 C C . LEU A 1 704 ? 13.252 13.190 33.701 1.00 97.25 704 LEU A C 1
ATOM 5614 O O . LEU A 1 704 ? 13.970 12.422 34.343 1.00 97.25 704 LEU A O 1
ATOM 5618 N N . SER A 1 705 ? 13.716 14.368 33.275 1.00 95.69 705 SER A N 1
ATOM 5619 C CA . SER A 1 705 ? 15.101 14.814 33.484 1.00 95.69 705 SER A CA 1
ATOM 5620 C C . SER A 1 705 ? 15.504 14.897 34.963 1.00 95.69 705 SER A C 1
ATOM 5622 O O . SER A 1 705 ? 16.692 14.851 35.279 1.00 95.69 705 SER A O 1
ATOM 5624 N N . GLN A 1 706 ? 14.523 14.996 35.868 1.00 95.19 706 GLN A N 1
ATOM 5625 C CA . GLN A 1 706 ? 14.714 15.071 37.321 1.00 95.19 706 GLN A CA 1
ATOM 5626 C C . GLN A 1 706 ? 14.676 13.711 38.032 1.00 95.19 706 GLN A C 1
ATOM 5628 O O . GLN A 1 706 ? 14.841 13.657 39.251 1.00 95.19 706 GLN A O 1
ATOM 5633 N N . TRP A 1 707 ? 14.457 12.609 37.312 1.00 96.81 707 TRP A N 1
ATOM 5634 C CA . TRP A 1 707 ? 14.455 11.281 37.919 1.00 96.81 707 TRP A CA 1
ATOM 5635 C C . TRP A 1 707 ? 15.851 10.886 38.408 1.00 96.81 707 TRP A C 1
ATOM 5637 O O . TRP A 1 707 ? 16.832 10.922 37.662 1.00 96.81 707 TRP A O 1
ATOM 5647 N N . ASP A 1 708 ? 15.928 10.434 39.660 1.00 95.06 708 ASP A N 1
ATOM 5648 C CA . ASP A 1 708 ? 17.134 9.819 40.205 1.00 95.06 708 ASP A CA 1
ATOM 5649 C C . ASP A 1 708 ? 17.214 8.360 39.744 1.00 95.06 708 ASP A C 1
ATOM 5651 O O . ASP A 1 708 ? 16.518 7.484 40.264 1.00 95.06 708 ASP A O 1
ATOM 5655 N N . THR A 1 709 ? 18.067 8.102 38.755 1.00 94.44 709 THR A N 1
ATOM 5656 C CA . THR A 1 709 ? 18.344 6.757 38.234 1.00 94.44 709 THR A CA 1
ATOM 5657 C C . THR A 1 709 ? 19.680 6.190 38.724 1.00 94.44 709 THR A C 1
ATOM 5659 O O . THR A 1 709 ? 20.218 5.266 38.111 1.00 94.44 709 THR A O 1
ATOM 5662 N N . SER A 1 710 ? 20.251 6.727 39.810 1.00 94.06 710 SER A N 1
ATOM 5663 C CA . SER A 1 710 ? 21.572 6.325 40.322 1.00 94.06 710 SER A CA 1
ATOM 5664 C C . SER A 1 710 ? 21.633 4.878 40.824 1.00 94.06 710 SER A C 1
ATOM 5666 O O . SER A 1 710 ? 22.686 4.249 40.727 1.00 94.06 710 SER A O 1
ATOM 5668 N N . LYS A 1 711 ? 20.510 4.330 41.309 1.00 95.00 711 LYS A N 1
ATOM 5669 C CA . LYS A 1 711 ? 20.386 2.927 41.747 1.00 95.00 711 LYS A CA 1
ATOM 5670 C C . LYS A 1 711 ? 19.840 1.977 40.675 1.00 95.00 711 LYS A C 1
ATOM 5672 O O . LYS A 1 711 ? 19.727 0.783 40.937 1.00 95.00 711 LYS A O 1
ATOM 5677 N N . VAL A 1 712 ? 19.508 2.476 39.481 1.00 95.00 712 VAL A N 1
ATOM 5678 C CA . VAL A 1 712 ? 18.927 1.652 38.412 1.00 95.00 712 VAL A CA 1
ATOM 5679 C C . VAL A 1 712 ? 20.020 0.805 37.760 1.00 95.00 712 VAL A C 1
ATOM 5681 O O . VAL A 1 712 ? 20.847 1.312 36.997 1.00 95.00 712 VAL A O 1
ATOM 5684 N N . GLU A 1 713 ? 19.993 -0.496 38.042 1.00 94.00 713 GLU A N 1
ATOM 5685 C CA . GLU A 1 713 ? 20.905 -1.503 37.494 1.00 94.00 713 GLU A CA 1
ATOM 5686 C C . GLU A 1 713 ? 20.492 -1.928 36.078 1.00 94.00 713 GLU A C 1
ATOM 5688 O O . GLU A 1 713 ? 21.345 -2.106 35.206 1.00 94.00 713 GLU A O 1
ATOM 5693 N N . TYR A 1 714 ? 19.183 -2.040 35.824 1.00 93.19 714 TYR A N 1
ATOM 5694 C CA . TYR A 1 714 ? 18.634 -2.552 34.566 1.00 93.19 714 TYR A CA 1
ATOM 5695 C C . TYR A 1 714 ? 17.716 -1.524 33.899 1.00 93.19 714 TYR A C 1
ATOM 5697 O O . TYR A 1 714 ? 16.661 -1.198 34.428 1.00 93.19 714 TYR A O 1
ATOM 5705 N N . LYS A 1 715 ? 18.106 -1.011 32.729 1.00 93.19 715 LYS A N 1
ATOM 5706 C CA . LYS A 1 715 ? 17.383 0.043 31.978 1.00 93.19 715 LYS A CA 1
ATOM 5707 C C . LYS A 1 715 ? 17.424 -0.161 30.460 1.00 93.19 715 LYS A C 1
ATOM 5709 O O . LYS A 1 715 ? 17.384 0.784 29.679 1.00 93.19 715 LYS A O 1
ATOM 5714 N N . HIS A 1 716 ? 17.553 -1.412 30.031 1.00 92.25 716 HIS A N 1
ATOM 5715 C CA . HIS A 1 716 ? 17.618 -1.791 28.625 1.00 92.25 716 HIS A CA 1
ATOM 5716 C C . HIS A 1 716 ? 16.314 -1.460 27.904 1.00 92.25 716 HIS A C 1
ATOM 5718 O O . HIS A 1 716 ? 15.228 -1.768 28.403 1.00 92.25 716 HIS A O 1
ATOM 5724 N N . ASP A 1 717 ? 16.439 -0.877 26.705 1.00 94.44 717 ASP A N 1
ATOM 5725 C CA . ASP A 1 717 ? 15.322 -0.581 25.802 1.00 94.44 717 ASP A CA 1
ATOM 5726 C C . ASP A 1 717 ? 14.171 0.195 26.491 1.00 94.44 717 ASP A C 1
ATOM 5728 O O . ASP A 1 717 ? 13.018 0.085 26.070 1.00 94.44 717 ASP A O 1
ATOM 5732 N N . MET A 1 718 ? 14.465 0.973 27.547 1.00 95.50 718 MET A N 1
ATOM 5733 C CA . MET A 1 718 ? 13.463 1.651 28.381 1.00 95.50 718 MET A CA 1
ATOM 5734 C C . MET A 1 718 ? 12.521 2.532 27.550 1.00 95.50 718 MET A C 1
ATOM 5736 O O . MET A 1 718 ? 11.321 2.510 27.793 1.00 95.50 718 MET A O 1
ATOM 5740 N N . PHE A 1 719 ? 13.050 3.225 26.535 1.00 96.81 719 PHE A N 1
ATOM 5741 C CA . PHE A 1 719 ? 12.307 4.111 25.625 1.00 96.81 719 PHE A CA 1
ATOM 5742 C C . PHE A 1 719 ? 12.272 3.612 24.174 1.00 96.81 719 PHE A C 1
ATOM 5744 O O . PHE A 1 719 ? 12.037 4.378 23.238 1.00 96.81 719 PHE A O 1
ATOM 5751 N N . LYS A 1 720 ? 12.541 2.325 23.931 1.00 96.44 720 LYS A N 1
ATOM 5752 C CA . LYS A 1 720 ? 12.560 1.791 22.564 1.00 96.44 720 LYS A CA 1
ATOM 5753 C C . LYS A 1 720 ? 11.180 1.927 21.919 1.00 96.44 720 LYS A C 1
ATOM 5755 O O . LYS A 1 720 ? 10.203 1.423 22.458 1.00 96.44 720 LYS A O 1
ATOM 5760 N N . ASN A 1 721 ? 11.111 2.571 20.755 1.00 95.88 721 ASN A N 1
ATOM 5761 C CA . ASN A 1 721 ? 9.864 2.910 20.052 1.00 95.88 721 ASN A CA 1
ATOM 5762 C C . ASN A 1 721 ? 8.909 3.853 20.826 1.00 95.88 721 ASN A C 1
ATOM 5764 O O . ASN A 1 721 ? 7.746 3.958 20.449 1.00 95.88 721 ASN A O 1
ATOM 5768 N N . ALA A 1 722 ? 9.361 4.546 21.878 1.00 93.88 722 ALA A N 1
ATOM 5769 C CA . ALA A 1 722 ? 8.621 5.660 22.480 1.00 93.88 722 ALA A CA 1
ATOM 5770 C C . ALA A 1 722 ? 8.854 6.926 21.637 1.00 93.88 722 ALA A C 1
ATOM 5772 O O . ALA A 1 722 ? 9.723 7.740 21.935 1.00 93.88 722 ALA A O 1
ATOM 5773 N N . THR A 1 723 ? 8.158 7.032 20.506 1.00 95.75 723 THR A N 1
ATOM 5774 C CA . THR A 1 723 ? 8.463 7.997 19.435 1.00 95.75 723 THR A CA 1
ATOM 5775 C C . THR A 1 723 ? 8.290 9.463 19.825 1.00 95.75 723 THR A C 1
ATOM 5777 O O . THR A 1 723 ? 9.005 10.303 19.289 1.00 95.75 723 THR A O 1
ATOM 5780 N N . ALA A 1 724 ? 7.382 9.781 20.753 1.00 96.56 724 ALA A N 1
ATOM 5781 C CA . ALA A 1 724 ? 7.198 11.145 21.247 1.00 96.56 724 ALA A CA 1
ATOM 5782 C C . ALA A 1 724 ? 8.291 11.590 22.237 1.00 96.56 724 ALA A C 1
ATOM 5784 O O . ALA A 1 724 ? 8.505 12.791 22.389 1.00 96.56 724 ALA A O 1
ATOM 5785 N N . MET A 1 725 ? 9.002 10.647 22.869 1.00 96.75 725 MET A N 1
ATOM 5786 C CA . MET A 1 725 ? 9.941 10.930 23.952 1.00 96.75 725 MET A CA 1
ATOM 5787 C C . MET A 1 725 ? 11.150 11.731 23.462 1.00 96.75 725 MET A C 1
ATOM 5789 O O . MET A 1 725 ? 12.030 11.215 22.760 1.00 96.75 725 MET A O 1
ATOM 5793 N N . LYS A 1 726 ? 11.255 12.989 23.893 1.00 96.31 726 LYS A N 1
ATOM 5794 C CA . LYS A 1 726 ? 12.407 13.839 23.570 1.00 96.31 726 LYS A CA 1
ATOM 5795 C C . LYS A 1 726 ? 13.657 13.405 24.326 1.00 96.31 726 LYS A C 1
ATOM 5797 O O . LYS A 1 726 ? 13.619 13.088 25.511 1.00 96.31 726 LYS A O 1
ATOM 5802 N N . ALA A 1 727 ? 14.814 13.506 23.670 1.00 93.75 727 ALA A N 1
ATOM 5803 C CA . ALA A 1 727 ? 16.104 13.234 24.310 1.00 93.75 727 ALA A CA 1
ATOM 5804 C C . ALA A 1 727 ? 16.357 14.119 25.548 1.00 93.75 727 ALA A C 1
ATOM 5806 O O . ALA A 1 727 ? 16.931 13.648 26.522 1.00 93.75 727 ALA A O 1
ATOM 5807 N N . SER A 1 728 ? 15.890 15.374 25.536 1.00 94.75 728 SER A N 1
ATOM 5808 C CA . SER A 1 728 ? 15.998 16.303 26.671 1.00 94.75 728 SER A CA 1
ATOM 5809 C C . SER A 1 728 ? 15.124 15.933 27.869 1.00 94.75 728 SER A C 1
ATOM 5811 O O . SER A 1 728 ? 15.387 16.411 28.964 1.00 94.75 728 SER A O 1
ATOM 5813 N N . HIS A 1 729 ? 14.092 15.117 27.662 1.00 96.56 729 HIS A N 1
ATOM 5814 C CA . HIS A 1 729 ? 13.176 14.676 28.710 1.00 96.56 729 HIS A CA 1
ATOM 5815 C C . HIS A 1 729 ? 13.641 13.373 29.374 1.00 96.56 729 HIS A C 1
ATOM 5817 O O . HIS A 1 729 ? 13.048 12.946 30.358 1.00 96.56 729 HIS A O 1
ATOM 5823 N N . LYS A 1 730 ? 14.671 12.696 28.847 1.00 96.38 730 LYS A N 1
ATOM 5824 C CA . LYS A 1 730 ? 15.150 11.426 29.409 1.00 96.38 730 LYS A CA 1
ATOM 5825 C C . LYS A 1 730 ? 15.930 11.657 30.717 1.00 96.38 730 LYS A C 1
ATOM 5827 O O . LYS A 1 730 ? 16.650 12.654 30.816 1.00 96.38 730 LYS A O 1
ATOM 5832 N N . PRO A 1 731 ? 15.865 10.727 31.691 1.00 94.75 731 PRO A N 1
ATOM 5833 C CA . PRO A 1 731 ? 16.713 10.777 32.879 1.00 94.75 731 PRO A CA 1
ATOM 5834 C C . PRO A 1 731 ? 18.200 10.674 32.526 1.00 94.75 731 PRO A C 1
ATOM 5836 O O . PRO A 1 731 ? 18.590 10.058 31.528 1.00 94.75 731 PRO A O 1
ATOM 5839 N N . GLN A 1 732 ? 19.059 11.225 33.380 1.00 88.00 732 GLN A N 1
ATOM 5840 C CA . GLN A 1 732 ? 20.500 11.184 33.154 1.00 88.00 732 GLN A CA 1
ATOM 5841 C C . GLN A 1 732 ? 21.042 9.741 33.179 1.00 88.00 732 GLN A C 1
ATOM 5843 O O . GLN A 1 732 ? 20.902 9.013 34.158 1.00 88.00 732 GLN A O 1
ATOM 5848 N N . GLY A 1 733 ? 21.744 9.335 32.117 1.00 81.94 733 GLY A N 1
ATOM 5849 C CA . GLY A 1 733 ? 22.359 8.003 32.034 1.00 81.94 733 GLY A CA 1
ATOM 5850 C C . GLY A 1 733 ? 21.410 6.892 31.571 1.00 81.94 733 GLY A C 1
ATOM 5851 O O . GLY A 1 733 ? 21.670 5.721 31.867 1.00 81.94 733 GLY A O 1
ATOM 5852 N N . VAL A 1 734 ? 20.337 7.251 30.861 1.00 82.06 734 VAL A N 1
ATOM 5853 C CA . VAL A 1 734 ? 19.460 6.349 30.101 1.00 82.06 734 VAL A CA 1
ATOM 5854 C C . VAL A 1 734 ? 19.516 6.766 28.623 1.00 82.06 734 VAL A C 1
ATOM 5856 O O . VAL A 1 734 ? 19.223 7.920 28.315 1.00 82.06 734 VAL A O 1
ATOM 5859 N N . ASP A 1 735 ? 19.924 5.856 27.732 1.00 61.47 735 ASP A N 1
ATOM 5860 C CA . ASP A 1 735 ? 19.995 6.085 26.272 1.00 61.47 735 ASP A CA 1
ATOM 5861 C C . ASP A 1 735 ? 18.719 5.600 25.568 1.00 61.47 735 ASP A C 1
ATOM 5863 O O . ASP A 1 735 ? 18.284 4.455 25.844 1.00 61.47 735 ASP A O 1
#

pLDDT: mean 77.13, std 22.03, range [23.5, 98.62]

Organism: NCBI:txid722753

Sequence (735 aa):
MSSSVNGLSKVINDGVEYEILGEIHEVVESLESIVGGKSAANEEVRKASKLIKQVEGVIAPYNGKEVDKIVFFALQDVRESILILAKLITGTQKSYFITKMVFASTMKNKLVAASDDLHEALGSLTFASNIHSNERLKKRVAEERAAQEKHMRRQQAILDRKFAVKDGEISPDKYTFKTPDKPFARGGTAAAFIVEYEGEEHCAKVWDVSQVTMEEREKITKTFKRELAINSKLHCKHIVHVWGCTTSDPTKLVMLMELIENGDLRVMLDNKELSKTLTIKMKIRILRDIAEAMKYLYEQNPPIEHRDLKTPNVLLTADMRAKVSDFGLSKSDVTMNTATVMSLATSGGFKGTPQWSAPEILEEGISAFTEKADMYSFGVIMFEVLTGKRPWAGQGHPQIINKVCYKKERPSPLPKVSNQALIAIMQSAWAHDKKDRPTFAGVCEAFENMDEERKAKIEKLRKAYMERKAKERLEKERLEKERLEKERLKKKEAERKARKEREDKERKANIQPPPPTPAEAGNGFKFTSNEQLKKAAKEWVQDKDKAKGKYGKIEDWDVSEVTSFHELFEEASEFNEDLSRWDVSNVTSMYCAFKKCWAFNSDLSTWNTSNCTNMERMFEECWAFNSDLSTWNTSNCTEMRGMFYGCSAFNSDLSTWNTSNCTDMYGMFNGCSAFNSDLSMWNTSNCTNMNWMFQNATSFDSDLSQWDTSKVEYKHDMFKNATAMKASHKPQGVD

Secondary structure (DSSP, 8-state):
----SSSTTSS--SSHHHHHHHHHHHHHHHHHHHH-SSSHHHHHHHHHHHHHHHHHHHHTTTTTS---HHHHHHHHHHHHHHHHHHHHHHS--S-TTHHHHHHHHHHHHHHHHHHHHHHHHHHHHTTSS-SSHHHHHHHHHHHHHHHHHHHHHHHHHHHHHHSS---SB--GGGEEESSTT--SEE-SS-EEEEEEETTEEEEEEEEE-TT--HHHHHHHHHHHHHHHHHHTT---TTBPPEEEEE-S-SSEEEEEEEPPTT-BHHHHHH-HHHHHT--HHHHHHHHHHHHHHHHHHHTSSS--B-S---GGGEE--TTS--EE---TT-B--TT--THHHHHHHSSSS--S-TTT--HHHHHHGGGG--HHHHHHHHHHHHHHHHH-PPTTTT--HHHHHIIIIIS---SSSPP--S-HHHHHHHHHHT-SSGGGSPPHHHHHHHHHHHHHHHHHHHHHHHHHHHHHHHHHHHHHHHHHHHHHHHHHHHHHHHHHHHHHHHHHHHHTSSS-------------PBP-SHHHHHHHHHHHHH-HHHHHHHH--GGG-B-TT--B-TTSSTT-TT-----TT---TT--B-TTTTTT-TT-----TT---TT--B-TTTTTT-TT-----TT---TT--B-TTTTTT-TT-----TT---TT--B-TTTTTT-TT-----TT---TT--B-TTTTTT-TT-----TT---TT--B-TTTTTT-TT--GGGSPTT--

Radius of gyration: 37.3 Å; chains: 1; bounding box: 84×55×120 Å